Protein AF-A0AAV8AH50-F1 (afdb_monomer)

Nearest PDB structures (foldseek):
  7sj2-assembly1_B  TM=7.290E-01  e=9.569E-36  Danio rerio
  7s6n-assembly1_B  TM=7.329E-01  e=2.741E-34  Danio rerio
  7sj2-assembly1_A  TM=7.279E-01  e=1.202E-34  Danio rerio
  7s6n-assembly1_A  TM=7.198E-01  e=5.238E-34  Danio rerio
  7s06-assembly1_B  TM=6.883E-01  e=3.602E-31  Homo sapiens

Organism: NCBI:txid1746091

Structure (mmCIF, N/CA/C/O backbone):
data_AF-A0AAV8AH50-F1
#
_entry.id   AF-A0AAV8AH50-F1
#
loop_
_atom_site.group_PDB
_atom_site.id
_atom_site.type_symbol
_atom_site.label_atom_id
_atom_site.label_alt_id
_atom_site.label_comp_id
_atom_site.label_asym_id
_atom_site.label_entity_id
_atom_site.label_seq_id
_atom_site.pdbx_PDB_ins_code
_atom_site.Cartn_x
_atom_site.Cartn_y
_atom_site.Cartn_z
_atom_site.occupancy
_atom_site.B_iso_or_equiv
_atom_site.auth_seq_id
_atom_site.auth_comp_id
_atom_site.auth_asym_id
_atom_site.auth_atom_id
_atom_site.pdbx_PDB_model_num
ATOM 1 N N . MET A 1 1 ? -50.810 -55.903 1.027 1.00 50.56 1 MET A N 1
ATOM 2 C CA . MET A 1 1 ? -50.680 -54.528 1.578 1.00 50.56 1 MET A CA 1
ATOM 3 C C . MET A 1 1 ? -49.435 -54.275 2.457 1.00 50.56 1 MET A C 1
ATOM 5 O O . MET A 1 1 ? -49.280 -53.152 2.917 1.00 50.56 1 MET A O 1
ATOM 9 N N . LYS A 1 2 ? -48.495 -55.224 2.655 1.00 46.62 2 LYS A N 1
ATOM 10 C CA . LYS A 1 2 ? -47.299 -55.010 3.511 1.00 46.62 2 LYS A CA 1
ATOM 11 C C . LYS A 1 2 ? -46.070 -54.368 2.824 1.00 46.62 2 LYS A C 1
ATOM 13 O O . LYS A 1 2 ? -45.246 -53.796 3.526 1.00 46.62 2 LYS A O 1
ATOM 18 N N . ASN A 1 3 ? -45.976 -54.352 1.487 1.00 48.25 3 ASN A N 1
ATOM 19 C CA . ASN A 1 3 ? -44.797 -53.799 0.784 1.00 48.25 3 ASN A CA 1
ATOM 20 C C . ASN A 1 3 ? -44.817 -52.275 0.549 1.00 48.25 3 ASN A C 1
ATOM 22 O O . ASN A 1 3 ? -43.758 -51.675 0.395 1.00 48.25 3 ASN A O 1
ATOM 26 N N . ASN A 1 4 ? -45.981 -51.615 0.587 1.00 48.97 4 ASN A N 1
ATOM 27 C CA . ASN A 1 4 ? -46.059 -50.164 0.335 1.00 48.97 4 ASN A CA 1
ATOM 28 C C . ASN A 1 4 ? -45.641 -49.296 1.533 1.00 48.97 4 ASN A C 1
ATOM 30 O O . ASN A 1 4 ? -45.250 -48.145 1.348 1.00 48.97 4 ASN A O 1
ATOM 34 N N . PHE A 1 5 ? -45.690 -49.830 2.757 1.00 48.19 5 PHE A N 1
ATOM 35 C CA . PHE A 1 5 ? -45.301 -49.081 3.957 1.00 48.19 5 PHE A CA 1
ATOM 36 C C . PHE A 1 5 ? -43.781 -49.007 4.148 1.00 48.19 5 PHE A C 1
ATOM 38 O O . PHE A 1 5 ? -43.281 -47.986 4.615 1.00 48.19 5 PHE A O 1
ATOM 45 N N . SER A 1 6 ? -43.050 -50.057 3.754 1.00 53.66 6 SER A N 1
ATOM 46 C CA . SER A 1 6 ? -41.584 -50.085 3.836 1.00 53.66 6 SER A CA 1
ATOM 47 C C . SER A 1 6 ? -40.965 -49.091 2.851 1.00 53.66 6 SER A C 1
ATOM 49 O O . SER A 1 6 ? -40.192 -48.223 3.251 1.00 53.66 6 SER A O 1
ATOM 51 N N . ASN A 1 7 ? -41.426 -49.106 1.594 1.00 52.56 7 ASN A N 1
ATOM 52 C CA . ASN A 1 7 ? -40.949 -48.171 0.576 1.00 52.56 7 ASN A CA 1
ATOM 53 C C . ASN A 1 7 ? -41.269 -46.713 0.931 1.00 52.56 7 ASN A C 1
ATOM 55 O O . ASN A 1 7 ? -40.392 -45.869 0.808 1.00 52.56 7 ASN A O 1
ATOM 59 N N . ARG A 1 8 ? -42.462 -46.407 1.468 1.00 54.66 8 ARG A N 1
ATOM 60 C CA . ARG A 1 8 ? -42.794 -45.035 1.901 1.00 54.66 8 ARG A CA 1
ATOM 61 C C . ARG A 1 8 ? -41.929 -44.543 3.062 1.00 54.66 8 ARG A C 1
ATOM 63 O O . ARG A 1 8 ? -41.530 -43.384 3.050 1.00 54.66 8 ARG A O 1
ATOM 70 N N . LYS A 1 9 ? -41.604 -45.397 4.041 1.00 56.00 9 LYS A N 1
ATOM 71 C CA . LYS A 1 9 ? -40.689 -45.025 5.135 1.00 56.00 9 LYS A CA 1
ATOM 72 C C . LYS A 1 9 ? -39.273 -44.775 4.622 1.00 56.00 9 LYS A C 1
ATOM 74 O O . LYS A 1 9 ? -38.660 -43.794 5.025 1.00 56.00 9 LYS A O 1
ATOM 79 N N . ILE A 1 10 ? -38.795 -45.603 3.695 1.00 62.81 10 ILE A N 1
ATOM 80 C CA . ILE A 1 10 ? -37.486 -45.422 3.060 1.00 62.81 10 ILE A CA 1
ATOM 81 C C . ILE A 1 10 ? -37.463 -44.104 2.274 1.00 62.81 10 ILE A C 1
ATOM 83 O O . ILE A 1 10 ? -36.571 -43.289 2.489 1.00 62.81 10 ILE A O 1
ATOM 87 N N . THR A 1 11 ? -38.479 -43.819 1.454 1.00 65.50 11 THR A N 1
ATOM 88 C CA . THR A 1 11 ? -38.561 -42.560 0.695 1.00 65.50 11 THR A CA 1
ATOM 89 C C . THR A 1 11 ? -38.618 -41.332 1.608 1.00 65.50 11 THR A C 1
ATOM 91 O O . THR A 1 11 ? -37.920 -40.358 1.346 1.00 65.50 11 THR A O 1
ATOM 94 N N . ILE A 1 12 ? -39.384 -41.370 2.705 1.00 69.56 12 ILE A N 1
ATOM 95 C CA . ILE A 1 12 ? -39.474 -40.245 3.654 1.00 69.56 12 ILE A CA 1
ATOM 96 C C . ILE A 1 12 ? -38.135 -40.009 4.363 1.00 69.56 12 ILE A C 1
ATOM 98 O O . ILE A 1 12 ? -37.727 -38.857 4.516 1.00 69.56 12 ILE A O 1
ATOM 102 N N . VAL A 1 13 ? -37.419 -41.069 4.749 1.00 71.00 13 VAL A N 1
ATOM 103 C CA . VAL A 1 13 ? -36.081 -40.945 5.351 1.00 71.00 13 VAL A CA 1
ATOM 104 C C . VAL A 1 13 ? -35.090 -40.359 4.344 1.00 71.00 13 VAL A C 1
ATOM 106 O O . VAL A 1 13 ? -34.378 -39.418 4.686 1.00 71.00 13 VAL A O 1
ATOM 109 N N . PHE A 1 14 ? -35.093 -40.821 3.090 1.00 67.94 14 PHE A N 1
ATOM 110 C CA . PHE A 1 14 ? -34.214 -40.276 2.049 1.00 67.94 14 PHE A CA 1
ATOM 111 C C . PHE A 1 14 ? -34.499 -38.801 1.746 1.00 67.94 14 PHE A C 1
ATOM 113 O O . PHE A 1 14 ? -33.563 -38.010 1.657 1.00 67.94 14 PHE A O 1
ATOM 120 N N . VAL A 1 15 ? -35.771 -38.406 1.649 1.00 71.50 15 VAL A N 1
ATOM 121 C CA . VAL A 1 15 ? -36.161 -37.005 1.420 1.00 71.50 15 VAL A CA 1
ATOM 122 C C . VAL A 1 15 ? -35.771 -36.124 2.611 1.00 71.50 15 VAL A C 1
ATOM 124 O O . VAL A 1 15 ? -35.261 -35.025 2.412 1.00 71.50 15 VAL A O 1
ATOM 127 N N . SER A 1 16 ? -35.930 -36.620 3.841 1.00 71.06 16 SER A N 1
ATOM 128 C CA . SER A 1 16 ? -35.573 -35.879 5.059 1.00 71.06 16 SER A CA 1
ATOM 129 C C . SER A 1 16 ? -34.059 -35.698 5.206 1.00 71.06 16 SER A C 1
ATOM 131 O O . SER A 1 16 ? -33.604 -34.606 5.534 1.00 71.06 16 SER A O 1
ATOM 133 N N . VAL A 1 17 ? -33.267 -36.734 4.902 1.00 70.88 17 VAL A N 1
ATOM 134 C CA . VAL A 1 17 ? -31.795 -36.654 4.886 1.00 70.88 17 VAL A CA 1
ATOM 135 C C . VAL A 1 17 ? -31.318 -35.715 3.778 1.00 70.88 17 VAL A C 1
ATOM 137 O O . VAL A 1 17 ? -30.428 -34.901 4.006 1.00 70.88 17 VAL A O 1
ATOM 140 N N . PHE A 1 18 ? -31.936 -35.764 2.597 1.00 73.50 18 PHE A N 1
ATOM 141 C CA . PHE A 1 18 ? -31.581 -34.887 1.483 1.00 73.50 18 PHE A CA 1
ATOM 142 C C . PHE A 1 18 ? -31.887 -33.410 1.780 1.00 73.50 18 PHE A C 1
ATOM 144 O O . PHE A 1 18 ? -31.039 -32.548 1.558 1.00 73.50 18 PHE A O 1
ATOM 151 N N . LEU A 1 19 ? -33.053 -33.115 2.365 1.00 73.38 19 LEU A N 1
ATOM 152 C CA . LEU A 1 19 ? -33.401 -31.769 2.834 1.00 73.38 19 LEU A CA 1
ATOM 153 C C . LEU A 1 19 ? -32.461 -31.288 3.945 1.00 73.38 19 LEU A C 1
ATOM 155 O O . LEU A 1 19 ? -32.015 -30.145 3.905 1.00 73.38 19 LEU A O 1
ATOM 159 N N . PHE A 1 20 ? -32.098 -32.157 4.891 1.00 73.06 20 PHE A N 1
ATOM 160 C CA . PHE A 1 20 ? -31.138 -31.829 5.947 1.00 73.06 20 PHE A CA 1
ATOM 161 C C . PHE A 1 20 ? -29.746 -31.494 5.386 1.00 73.06 20 PHE A C 1
ATOM 163 O O . PHE A 1 20 ? -29.124 -30.527 5.822 1.00 73.06 20 PHE A O 1
ATOM 170 N N . LEU A 1 21 ? -29.282 -32.221 4.364 1.00 61.16 21 LEU A N 1
ATOM 171 C CA . LEU A 1 21 ? -28.021 -31.933 3.671 1.00 61.16 21 LEU A CA 1
ATOM 172 C C . LEU A 1 21 ? -28.065 -30.613 2.884 1.00 61.16 21 LEU A C 1
ATOM 174 O O . LEU A 1 21 ? -27.067 -29.894 2.850 1.00 61.16 21 LEU A O 1
ATOM 178 N N . ILE A 1 22 ? -29.208 -30.256 2.288 1.00 67.06 22 ILE A N 1
ATOM 179 C CA . ILE A 1 22 ? -29.395 -28.958 1.616 1.00 67.06 22 ILE A CA 1
ATOM 180 C C . ILE A 1 22 ? -29.380 -27.812 2.632 1.00 67.06 22 ILE A C 1
ATOM 182 O O . ILE A 1 22 ? -28.696 -26.814 2.413 1.00 67.06 22 ILE A O 1
ATOM 186 N N . VAL A 1 23 ? -30.082 -27.960 3.759 1.00 68.81 23 VAL A N 1
ATOM 187 C CA . VAL A 1 23 ? -30.101 -26.965 4.842 1.00 68.81 23 VAL A CA 1
ATOM 188 C C . VAL A 1 23 ? -28.701 -26.795 5.439 1.00 68.81 23 VAL A C 1
ATOM 190 O O . VAL A 1 23 ? -28.249 -25.665 5.599 1.00 68.81 23 VAL A O 1
ATOM 193 N N . LEU A 1 24 ? -27.953 -27.882 5.661 1.00 53.44 24 LEU A N 1
ATOM 194 C CA . LEU A 1 24 ? -26.539 -27.810 6.047 1.00 53.44 24 LEU A CA 1
ATOM 195 C C . LEU A 1 24 ? -25.698 -27.042 5.020 1.00 53.44 24 LEU A C 1
ATOM 197 O O . LEU A 1 24 ? -24.877 -26.228 5.416 1.00 53.44 24 LEU A O 1
ATOM 201 N N . LYS A 1 25 ? -25.930 -27.222 3.716 1.00 54.84 25 LYS A N 1
ATOM 202 C CA . LYS A 1 25 ? -25.195 -26.506 2.657 1.00 54.84 25 LYS A CA 1
ATOM 203 C C . LYS A 1 25 ? -25.526 -25.006 2.583 1.00 54.84 25 LYS A C 1
ATOM 205 O O . LYS A 1 25 ? -24.691 -24.229 2.129 1.00 54.84 25 LYS A O 1
ATOM 210 N N . PHE A 1 26 ? -26.724 -24.603 3.016 1.00 57.22 26 PHE A N 1
ATOM 211 C CA . PHE A 1 26 ? -27.161 -23.200 3.049 1.00 57.22 26 PHE A CA 1
ATOM 212 C C . PHE A 1 26 ? -26.780 -22.472 4.348 1.00 57.22 26 PHE A C 1
ATOM 214 O O . PHE A 1 26 ? -26.445 -21.292 4.295 1.00 57.22 26 PHE A O 1
ATOM 221 N N . PHE A 1 27 ? -26.809 -23.153 5.499 1.00 50.69 27 PHE A N 1
ATOM 222 C CA . PHE A 1 27 ? -26.485 -22.554 6.805 1.00 50.69 27 PHE A CA 1
ATOM 223 C C . PHE A 1 27 ? -25.021 -22.734 7.222 1.00 50.69 27 PHE A C 1
ATOM 225 O O . PHE A 1 27 ? -24.501 -21.918 7.979 1.00 50.69 27 PHE A O 1
ATOM 232 N N . TYR A 1 28 ? -24.339 -23.753 6.698 1.00 41.16 28 TYR A N 1
ATOM 233 C CA . TYR A 1 28 ? -22.884 -23.839 6.668 1.00 41.16 28 TYR A CA 1
ATOM 234 C C . TYR A 1 28 ? -22.442 -23.621 5.220 1.00 41.16 28 TYR A C 1
ATOM 236 O O . TYR A 1 28 ? -22.226 -24.603 4.500 1.00 41.16 28 TYR A O 1
ATOM 244 N N . PRO A 1 29 ? -22.306 -22.356 4.760 1.00 40.12 29 PRO A N 1
ATOM 245 C CA . PRO A 1 29 ? -21.581 -22.109 3.525 1.00 40.12 29 PRO A CA 1
ATOM 246 C C . PRO A 1 29 ? -20.253 -22.831 3.682 1.00 40.12 29 PRO A C 1
ATOM 248 O O . PRO A 1 29 ? -19.607 -22.698 4.727 1.00 40.12 29 PRO A O 1
ATOM 251 N N . SER A 1 30 ? -19.906 -23.662 2.698 1.00 40.41 30 SER A N 1
ATOM 252 C CA . SER A 1 30 ? -18.636 -24.367 2.683 1.00 40.41 30 SER A CA 1
ATOM 253 C C . SER A 1 30 ? -17.580 -23.366 3.118 1.00 40.41 30 SER A C 1
ATOM 255 O O . SER A 1 30 ? -17.316 -22.391 2.406 1.00 40.41 30 SER A O 1
ATOM 257 N N . GLN A 1 31 ? -16.988 -23.586 4.294 1.00 36.38 31 GLN A N 1
ATOM 258 C CA . GLN A 1 31 ? -15.635 -23.133 4.502 1.00 36.38 31 GLN A CA 1
ATOM 259 C C . GLN A 1 31 ? -14.857 -23.895 3.442 1.00 36.38 31 GLN A C 1
ATOM 261 O O . GLN A 1 31 ? -14.342 -24.984 3.683 1.00 36.38 31 GLN A O 1
ATOM 266 N N . ASN A 1 32 ? -14.809 -23.322 2.241 1.00 35.78 32 ASN A N 1
ATOM 267 C CA . ASN A 1 32 ? -13.694 -23.481 1.353 1.00 35.78 32 ASN A CA 1
ATOM 268 C C . ASN A 1 32 ? -12.534 -22.917 2.168 1.00 35.78 32 ASN A C 1
ATOM 270 O O . ASN A 1 32 ? -12.121 -21.772 2.006 1.00 35.78 32 ASN A O 1
ATOM 274 N N . LYS A 1 33 ? -12.021 -23.733 3.103 1.00 35.56 33 LYS A N 1
ATOM 275 C CA . LYS A 1 33 ? -10.594 -23.782 3.323 1.00 35.56 33 LYS A CA 1
ATOM 276 C C . LYS A 1 33 ? -10.056 -23.842 1.913 1.00 35.56 33 LYS A C 1
ATOM 278 O O . LYS A 1 33 ? -10.396 -24.749 1.158 1.00 35.56 33 LYS A O 1
ATOM 283 N N . ILE A 1 34 ? -9.359 -22.784 1.545 1.00 35.81 34 ILE A N 1
ATOM 284 C CA . ILE A 1 34 ? -8.576 -22.705 0.333 1.00 35.81 34 ILE A CA 1
ATOM 285 C C . ILE A 1 34 ? -7.595 -23.879 0.448 1.00 35.81 34 ILE A C 1
ATOM 287 O O . ILE A 1 34 ? -6.551 -23.769 1.077 1.00 35.81 34 ILE A O 1
ATOM 291 N N . THR A 1 35 ? -8.013 -25.061 -0.005 1.00 31.19 35 THR A N 1
ATOM 292 C CA . THR A 1 35 ? -7.205 -26.285 -0.063 1.00 31.19 35 THR A CA 1
ATOM 293 C C . THR A 1 35 ? -6.630 -26.474 -1.456 1.00 31.19 35 THR A C 1
ATOM 295 O O . THR A 1 35 ? -6.131 -27.544 -1.778 1.00 31.19 35 THR A O 1
ATOM 298 N N . GLU A 1 36 ? -6.644 -25.425 -2.273 1.00 31.86 36 GLU A N 1
ATOM 299 C CA . GLU A 1 36 ? -5.616 -25.260 -3.284 1.00 31.86 36 GLU A CA 1
ATOM 300 C C . GLU A 1 36 ? -4.415 -24.628 -2.586 1.00 31.86 36 GLU A C 1
ATOM 302 O O . GLU A 1 36 ? -4.272 -23.408 -2.509 1.00 31.86 36 GLU A O 1
ATOM 307 N N . ILE A 1 37 ? -3.555 -25.486 -2.032 1.00 38.19 37 ILE A N 1
ATOM 308 C CA . ILE A 1 37 ? -2.140 -25.138 -1.904 1.00 38.19 37 ILE A CA 1
ATOM 309 C C . ILE A 1 37 ? -1.731 -24.734 -3.326 1.00 38.19 37 ILE A C 1
ATOM 311 O O . ILE A 1 37 ? -1.887 -25.572 -4.221 1.00 38.19 37 ILE A O 1
ATOM 315 N N . PRO A 1 38 ? -1.313 -23.480 -3.584 1.00 42.84 38 PRO A N 1
ATOM 316 C CA . PRO A 1 38 ? -0.949 -23.078 -4.931 1.00 42.84 38 PRO A CA 1
ATOM 317 C C . PRO A 1 38 ? 0.083 -24.071 -5.459 1.00 42.84 38 PRO A C 1
ATOM 319 O O . PRO A 1 38 ? 1.042 -24.406 -4.761 1.00 42.84 38 PRO A O 1
ATOM 322 N N . ALA A 1 39 ? -0.185 -24.609 -6.648 1.00 43.69 39 ALA A N 1
ATOM 323 C CA . ALA A 1 39 ? 0.734 -25.495 -7.335 1.00 43.69 39 ALA A CA 1
ATOM 324 C C . ALA A 1 39 ? 2.121 -24.839 -7.361 1.00 43.69 39 ALA A C 1
ATOM 326 O O . ALA A 1 39 ? 2.243 -23.709 -7.827 1.00 43.69 39 ALA A O 1
ATOM 327 N N . ASP A 1 40 ? 3.103 -25.554 -6.804 1.00 47.19 40 ASP A N 1
ATOM 328 C CA . ASP A 1 40 ? 4.547 -25.297 -6.811 1.00 47.19 40 ASP A CA 1
ATOM 329 C C . ASP A 1 40 ? 4.965 -23.939 -7.402 1.00 47.19 40 ASP A C 1
ATOM 331 O O . ASP A 1 40 ? 5.125 -23.769 -8.613 1.00 47.19 40 ASP A O 1
ATOM 335 N N . ASN A 1 41 ? 5.121 -22.955 -6.518 1.00 52.81 41 ASN A N 1
ATOM 336 C CA . ASN A 1 41 ? 5.260 -21.556 -6.899 1.00 52.81 41 ASN A CA 1
ATOM 337 C C . ASN A 1 41 ? 6.562 -21.281 -7.685 1.00 52.81 41 ASN A C 1
ATOM 339 O O . ASN A 1 41 ? 6.606 -20.266 -8.374 1.00 52.81 41 ASN A O 1
ATOM 343 N N . ILE A 1 42 ? 7.600 -22.145 -7.621 1.00 49.84 42 ILE A N 1
ATOM 344 C CA . ILE A 1 42 ? 8.821 -22.107 -8.464 1.00 49.84 42 ILE A CA 1
ATOM 345 C C . ILE A 1 42 ? 9.494 -23.474 -8.517 1.00 49.84 42 ILE A C 1
ATOM 347 O O . ILE A 1 42 ? 9.869 -24.005 -7.475 1.00 49.84 42 ILE A O 1
ATOM 351 N N . LYS A 1 43 ? 9.831 -23.898 -9.748 1.00 48.94 43 LYS A N 1
ATOM 352 C CA . LYS A 1 43 ? 10.937 -24.805 -10.118 1.00 48.94 43 LYS A CA 1
ATOM 353 C C . LYS A 1 43 ? 11.805 -25.251 -8.935 1.00 48.94 43 LYS A C 1
ATOM 355 O O . LYS A 1 43 ? 12.794 -24.595 -8.625 1.00 48.94 43 LYS A O 1
ATOM 360 N N . GLY A 1 44 ? 11.467 -26.417 -8.390 1.00 46.78 44 GLY A N 1
ATOM 361 C CA . GLY A 1 44 ? 12.408 -27.377 -7.826 1.00 46.78 44 GLY A CA 1
ATOM 362 C C . GLY A 1 44 ? 13.373 -26.830 -6.775 1.00 46.78 44 GLY A C 1
ATOM 363 O O . GLY A 1 44 ? 14.410 -26.264 -7.103 1.00 46.78 44 GLY A O 1
ATOM 364 N N . SER A 1 45 ? 13.099 -27.203 -5.526 1.00 47.56 45 SER A N 1
ATOM 365 C CA . SER A 1 45 ? 13.960 -27.152 -4.335 1.00 47.56 45 SER A CA 1
ATOM 366 C C . SER A 1 45 ? 13.872 -25.884 -3.469 1.00 47.56 45 SER A C 1
ATOM 368 O O . SER A 1 45 ? 14.035 -24.760 -3.920 1.00 47.56 45 SER A O 1
ATOM 370 N N . VAL A 1 46 ? 13.663 -26.128 -2.167 1.00 48.47 46 VAL A N 1
ATOM 371 C CA . VAL A 1 46 ? 13.613 -25.182 -1.028 1.00 48.47 46 VAL A CA 1
ATOM 372 C C . VAL A 1 46 ? 12.242 -24.540 -0.721 1.00 48.47 46 VAL A C 1
ATOM 374 O O . VAL A 1 46 ? 12.147 -23.354 -0.429 1.00 48.47 46 VAL A O 1
ATOM 377 N N . TRP A 1 47 ? 11.165 -25.339 -0.692 1.00 54.84 47 TRP A N 1
ATOM 378 C CA . TRP A 1 47 ? 9.806 -24.840 -0.386 1.00 54.84 47 TRP A CA 1
ATOM 379 C C . TRP A 1 47 ? 9.161 -25.354 0.910 1.00 54.84 47 TRP A C 1
ATOM 381 O O . TRP A 1 47 ? 8.149 -24.809 1.345 1.00 54.84 47 TRP A O 1
ATOM 391 N N . THR A 1 48 ? 9.734 -26.344 1.602 1.00 59.47 48 THR A N 1
ATOM 392 C CA . THR A 1 48 ? 9.077 -26.954 2.778 1.00 59.47 48 THR A CA 1
ATOM 393 C C . THR A 1 48 ? 8.884 -25.996 3.958 1.00 59.47 48 THR A C 1
ATOM 395 O O . THR A 1 48 ? 7.908 -26.153 4.685 1.00 59.47 48 THR A O 1
ATOM 398 N N . LYS A 1 49 ? 9.757 -24.988 4.130 1.00 64.88 49 LYS A N 1
ATOM 399 C CA . LYS A 1 49 ? 9.635 -23.960 5.186 1.00 64.88 49 LYS A CA 1
ATOM 400 C C . LYS A 1 49 ? 8.503 -22.955 4.918 1.00 64.88 49 LYS A C 1
ATOM 402 O O . LYS A 1 49 ? 7.911 -22.453 5.867 1.00 64.88 49 LYS A O 1
ATOM 407 N N . TYR A 1 50 ? 8.209 -22.656 3.650 1.00 67.69 50 TYR A N 1
ATOM 408 C CA . TYR A 1 50 ? 7.293 -21.574 3.255 1.00 67.69 50 TYR A CA 1
ATOM 409 C C . TYR A 1 50 ? 5.976 -22.067 2.642 1.00 67.69 50 TYR A C 1
ATOM 411 O O . TYR A 1 50 ? 5.141 -21.250 2.275 1.00 67.69 50 TYR A O 1
ATOM 419 N N . LYS A 1 51 ? 5.760 -23.386 2.558 1.00 64.69 51 LYS A N 1
ATOM 420 C CA . LYS A 1 51 ? 4.545 -24.003 1.992 1.00 64.69 51 LYS A CA 1
ATOM 421 C C . LYS A 1 51 ? 3.234 -23.524 2.636 1.00 64.69 51 LYS A C 1
ATOM 423 O O . LYS A 1 51 ? 2.195 -23.565 1.991 1.00 64.69 51 LYS A O 1
ATOM 428 N N . ASP A 1 52 ? 3.299 -23.100 3.900 1.00 71.69 52 ASP A N 1
ATOM 429 C CA . ASP A 1 52 ? 2.135 -22.696 4.694 1.00 71.69 52 ASP A CA 1
ATOM 430 C C . ASP A 1 52 ? 1.921 -21.169 4.686 1.00 71.69 52 ASP A C 1
ATOM 432 O O . ASP A 1 52 ? 0.979 -20.681 5.309 1.00 71.69 52 ASP A O 1
ATOM 436 N N . TRP A 1 53 ? 2.783 -20.394 4.007 1.00 74.25 53 TRP A N 1
ATOM 437 C CA . TRP A 1 53 ? 2.549 -18.958 3.843 1.00 74.25 53 TRP A CA 1
ATOM 438 C C . TRP A 1 53 ? 1.349 -18.716 2.921 1.00 74.25 53 TRP A C 1
ATOM 440 O O . TRP A 1 53 ? 1.188 -19.422 1.920 1.00 74.25 53 TRP A O 1
ATOM 450 N N . PRO A 1 54 ? 0.527 -17.687 3.197 1.00 78.69 54 PRO A N 1
ATOM 451 C CA . PRO A 1 54 ? -0.491 -17.274 2.248 1.00 78.69 54 PRO A CA 1
ATOM 452 C C . PRO A 1 54 ? 0.159 -16.833 0.926 1.00 78.69 54 PRO A C 1
ATOM 454 O O . PRO A 1 54 ? 1.292 -16.342 0.927 1.00 78.69 54 PRO A O 1
ATOM 457 N N . PRO A 1 55 ? -0.555 -16.952 -0.206 1.00 85.44 55 PRO A N 1
ATOM 458 C CA . PRO A 1 55 ? -0.114 -16.369 -1.463 1.00 85.44 55 PRO A CA 1
ATOM 459 C C . PRO A 1 55 ? 0.176 -14.874 -1.323 1.00 85.44 55 PRO A C 1
ATOM 461 O O . PRO A 1 55 ? -0.630 -14.140 -0.746 1.00 85.44 55 PRO A O 1
ATOM 464 N N . ILE A 1 56 ? 1.296 -14.437 -1.896 1.00 88.75 56 ILE A N 1
ATOM 465 C CA . ILE A 1 56 ? 1.687 -13.030 -1.969 1.00 88.75 56 ILE A CA 1
ATOM 466 C C . ILE A 1 56 ? 1.888 -12.672 -3.438 1.00 88.75 56 ILE A C 1
ATOM 468 O O . ILE A 1 56 ? 2.693 -13.295 -4.136 1.00 88.75 56 ILE A O 1
ATOM 472 N N . ASP A 1 57 ? 1.153 -11.667 -3.888 1.00 94.56 57 ASP A N 1
ATOM 473 C CA . ASP A 1 57 ? 1.270 -11.090 -5.222 1.00 94.56 57 ASP A CA 1
ATOM 474 C C . ASP A 1 57 ? 2.110 -9.803 -5.181 1.00 94.56 57 ASP A C 1
ATOM 476 O O . ASP A 1 57 ? 2.352 -9.228 -4.119 1.00 94.56 57 ASP A O 1
ATOM 480 N N . LEU A 1 58 ? 2.555 -9.341 -6.344 1.00 96.25 58 LEU A N 1
ATOM 481 C CA . LEU A 1 58 ? 3.276 -8.084 -6.526 1.00 96.25 58 LEU A CA 1
ATOM 482 C C . LEU A 1 58 ? 2.454 -7.161 -7.420 1.00 96.25 58 LEU A C 1
ATOM 484 O O . LEU A 1 58 ? 1.923 -7.603 -8.436 1.00 96.25 58 LEU A O 1
ATOM 488 N N . VAL A 1 59 ? 2.360 -5.892 -7.049 1.00 97.94 59 VAL A N 1
ATOM 489 C CA . VAL A 1 59 ? 1.706 -4.844 -7.827 1.00 97.94 59 VAL A CA 1
ATOM 490 C C . VAL A 1 59 ? 2.747 -3.785 -8.159 1.00 97.94 59 VAL A C 1
ATOM 492 O O . VAL A 1 59 ? 3.285 -3.146 -7.255 1.00 97.94 59 VAL A O 1
ATOM 495 N N . TYR A 1 60 ? 3.009 -3.619 -9.452 1.00 96.62 60 TYR A N 1
ATOM 496 C CA . TYR A 1 60 ? 3.746 -2.490 -9.999 1.00 96.62 60 TYR A CA 1
ATOM 497 C C . TYR A 1 60 ? 2.787 -1.384 -10.404 1.00 96.62 60 TYR A C 1
ATOM 499 O O . TYR A 1 60 ? 1.764 -1.662 -11.028 1.00 96.62 60 TYR A O 1
ATOM 507 N N . THR A 1 61 ? 3.148 -0.136 -10.127 1.00 90.94 61 THR A N 1
ATOM 508 C CA . THR A 1 61 ? 2.611 1.017 -10.856 1.00 90.94 61 THR A CA 1
ATOM 509 C C . THR A 1 61 ? 3.649 1.467 -11.865 1.00 90.94 61 THR A C 1
ATOM 511 O O . THR A 1 61 ? 4.790 1.709 -11.488 1.00 90.94 61 THR A O 1
ATOM 514 N N . TRP A 1 62 ? 3.264 1.553 -13.136 1.00 90.94 62 TRP A N 1
ATOM 515 C CA . TRP A 1 62 ? 4.173 1.933 -14.211 1.00 90.94 62 TRP A CA 1
ATOM 516 C C . TRP A 1 62 ? 3.475 2.823 -15.232 1.00 90.94 62 TRP A C 1
ATOM 518 O O . TRP A 1 62 ? 2.286 2.661 -15.527 1.00 90.94 62 TRP A O 1
ATOM 528 N N . VAL A 1 63 ? 4.243 3.749 -15.794 1.00 84.38 63 VAL A N 1
ATOM 529 C CA . VAL A 1 63 ? 3.811 4.629 -16.870 1.00 84.38 63 VAL A CA 1
ATOM 530 C C . VAL A 1 63 ? 4.956 4.820 -17.853 1.00 84.38 63 VAL A C 1
ATOM 532 O O . VAL A 1 63 ? 6.093 5.042 -17.456 1.00 84.38 63 VAL A O 1
ATOM 535 N N . ASN A 1 64 ? 4.649 4.770 -19.145 1.00 81.44 64 ASN A N 1
ATOM 536 C CA . ASN A 1 64 ? 5.553 5.265 -20.173 1.00 81.44 64 ASN A CA 1
ATOM 537 C C . ASN A 1 64 ? 5.142 6.690 -20.538 1.00 81.44 64 ASN A C 1
ATOM 539 O O . ASN A 1 64 ? 4.186 6.898 -21.280 1.00 81.44 64 ASN A O 1
ATOM 543 N N . GLY A 1 65 ? 5.848 7.688 -20.039 1.00 72.50 65 GLY A N 1
ATOM 544 C CA . GLY A 1 65 ? 5.600 9.083 -20.390 1.00 72.50 65 GLY A CA 1
ATOM 545 C C . GLY A 1 65 ? 6.142 9.527 -21.730 1.00 72.50 65 GLY A C 1
ATOM 546 O O . GLY A 1 65 ? 5.850 10.645 -22.129 1.00 72.50 65 GLY A O 1
ATOM 547 N N . SER A 1 66 ? 6.886 8.686 -22.446 1.00 70.50 66 SER A N 1
ATOM 548 C CA . SER A 1 66 ? 7.167 8.934 -23.862 1.00 70.50 66 SER A CA 1
ATOM 549 C C . SER A 1 66 ? 6.006 8.513 -24.774 1.00 70.50 66 SER A C 1
ATOM 551 O O . SER A 1 66 ? 6.068 8.766 -25.972 1.00 70.50 66 SER A O 1
ATOM 553 N N . ASP A 1 67 ? 4.948 7.882 -24.246 1.00 76.12 67 ASP A N 1
ATOM 554 C CA . ASP A 1 67 ? 3.739 7.552 -25.013 1.00 76.12 67 ASP A CA 1
ATOM 555 C C . ASP A 1 67 ? 2.989 8.842 -25.415 1.00 76.12 67 ASP A C 1
ATOM 557 O O . ASP A 1 67 ? 2.510 9.569 -24.535 1.00 76.12 67 ASP A O 1
ATOM 561 N N . PRO A 1 68 ? 2.820 9.124 -26.722 1.00 71.00 68 PRO A N 1
ATOM 562 C CA . PRO A 1 68 ? 2.122 10.317 -27.200 1.00 71.00 68 PRO A CA 1
ATOM 563 C C . PRO A 1 68 ? 0.674 10.434 -26.703 1.00 71.00 68 PRO A C 1
ATOM 565 O O . PRO A 1 68 ? 0.208 11.541 -26.422 1.00 71.00 68 PRO A O 1
ATOM 568 N N . VAL A 1 69 ? -0.045 9.313 -26.541 1.00 74.00 69 VAL A N 1
ATOM 569 C CA . VAL A 1 69 ? -1.416 9.308 -25.995 1.00 74.00 69 VAL A CA 1
ATOM 570 C C . VAL A 1 69 ? -1.401 9.712 -24.534 1.00 74.00 69 VAL A C 1
ATOM 572 O O . VAL A 1 69 ? -2.250 10.493 -24.100 1.00 74.00 69 VAL A O 1
ATOM 575 N N . HIS A 1 70 ? -0.442 9.181 -23.775 1.00 76.50 70 HIS A N 1
ATOM 576 C CA . HIS A 1 70 ? -0.262 9.555 -22.381 1.00 76.50 70 HIS A CA 1
ATOM 577 C C . HIS A 1 70 ? 0.058 11.045 -22.272 1.00 76.50 70 HIS A C 1
ATOM 579 O O . HIS A 1 70 ? -0.641 11.755 -21.560 1.00 76.50 70 HIS A O 1
ATOM 585 N N . LEU A 1 71 ? 1.031 11.545 -23.037 1.00 71.00 71 LEU A N 1
ATOM 586 C CA . LEU A 1 71 ? 1.396 12.963 -23.050 1.00 71.00 71 LEU A CA 1
ATOM 587 C C . LEU A 1 71 ? 0.198 13.866 -23.363 1.00 71.00 71 LEU A C 1
ATOM 589 O O . LEU A 1 71 ? -0.046 14.837 -22.644 1.00 71.00 71 LEU A O 1
ATOM 593 N N . LYS A 1 72 ? -0.591 13.523 -24.387 1.00 70.44 72 LYS A N 1
ATOM 594 C CA . LYS A 1 72 ? -1.794 14.280 -24.747 1.00 70.44 72 LYS A CA 1
ATOM 595 C C . LYS A 1 72 ? -2.809 14.311 -23.600 1.00 70.44 72 LYS A C 1
ATOM 597 O O . LYS A 1 72 ? -3.238 15.396 -23.212 1.00 70.44 72 LYS A O 1
ATOM 602 N N . LYS A 1 73 ? -3.138 13.152 -23.016 1.00 71.81 73 LYS A N 1
ATOM 603 C CA . LYS A 1 73 ? -4.097 13.048 -21.901 1.00 71.81 73 LYS A CA 1
ATOM 604 C C . LYS A 1 73 ? -3.606 13.761 -20.636 1.00 71.81 73 LYS A C 1
ATOM 606 O O . LYS A 1 73 ? -4.394 14.416 -19.963 1.00 71.81 73 LYS A O 1
ATOM 611 N N . THR A 1 74 ? -2.319 13.645 -20.310 1.00 68.25 74 THR A N 1
ATOM 612 C CA . THR A 1 74 ? -1.720 14.208 -19.089 1.00 68.25 74 THR A CA 1
ATOM 613 C C . THR A 1 74 ? -1.543 15.720 -19.169 1.00 68.25 74 THR A C 1
ATOM 615 O O . THR A 1 74 ? -1.757 16.406 -18.168 1.00 68.25 74 THR A O 1
ATOM 618 N N . PHE A 1 75 ? -1.141 16.243 -20.333 1.00 64.19 75 PHE A N 1
ATOM 619 C CA . PHE A 1 75 ? -0.677 17.626 -20.467 1.00 64.19 75 PHE A CA 1
ATOM 620 C C . PHE A 1 75 ? -1.518 18.493 -21.406 1.00 64.19 75 PHE A C 1
ATOM 622 O O . PHE A 1 75 ? -1.593 19.695 -21.171 1.00 64.19 75 PHE A O 1
ATOM 629 N N . CYS A 1 76 ? -2.136 17.937 -22.451 1.00 61.56 76 CYS A N 1
ATOM 630 C CA . CYS A 1 76 ? -2.807 18.737 -23.484 1.00 61.56 76 CYS A CA 1
ATOM 631 C C . CYS A 1 76 ? -4.339 18.759 -23.351 1.00 61.56 76 CYS A C 1
ATOM 633 O O . CYS A 1 76 ? -4.956 19.740 -23.749 1.00 61.56 76 CYS A O 1
ATOM 635 N N . ASP A 1 77 ? -4.959 17.723 -22.783 1.00 62.00 77 ASP A N 1
ATOM 636 C CA . ASP A 1 77 ? -6.403 17.734 -22.494 1.00 62.00 77 ASP A CA 1
ATOM 637 C C . ASP A 1 77 ? -6.697 18.411 -21.137 1.00 62.00 77 ASP A C 1
ATOM 639 O O . ASP A 1 77 ? -7.7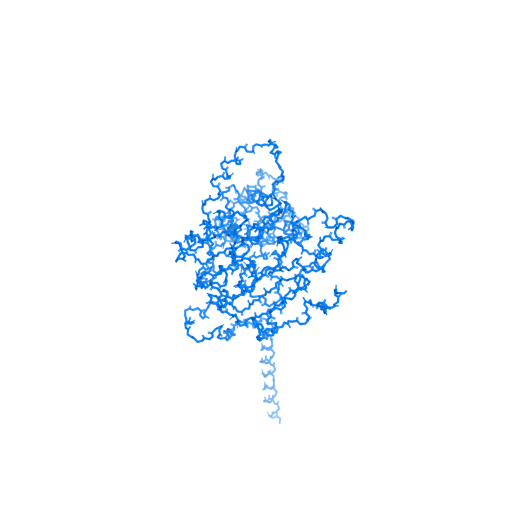67 18.982 -20.931 1.00 62.00 77 ASP A O 1
ATOM 643 N N . ALA A 1 78 ? -5.720 18.410 -20.222 1.00 54.41 78 ALA A N 1
ATOM 644 C CA . ALA A 1 78 ? -5.805 19.055 -18.909 1.00 54.41 78 ALA A CA 1
ATOM 645 C C . ALA A 1 78 ? -5.395 20.545 -18.902 1.00 54.41 78 ALA A C 1
ATOM 647 O O . ALA A 1 78 ? -5.644 21.252 -17.922 1.00 54.41 78 ALA A O 1
ATOM 648 N N . LEU A 1 79 ? -4.760 21.045 -19.971 1.00 49.41 79 LEU A N 1
ATOM 649 C CA . LEU A 1 79 ? -4.328 22.439 -20.119 1.00 49.41 79 LEU A CA 1
ATOM 650 C C . LEU A 1 79 ? -4.611 22.933 -21.534 1.00 49.41 79 LEU A C 1
ATOM 652 O O . LEU A 1 79 ? -4.374 22.221 -22.499 1.00 49.41 79 LEU A O 1
ATOM 656 N N . ASP A 1 80 ? -5.035 24.189 -21.655 1.00 53.94 80 ASP A N 1
ATOM 657 C CA . ASP A 1 80 ? -5.294 24.844 -22.939 1.00 53.94 80 ASP A CA 1
ATOM 658 C C . ASP A 1 80 ? -4.111 24.642 -23.920 1.00 53.94 80 ASP A C 1
ATOM 660 O O . ASP A 1 80 ? -2.960 24.994 -23.619 1.00 53.94 80 ASP A O 1
ATOM 664 N N . PHE A 1 81 ? -4.405 24.030 -25.076 1.00 47.59 81 PHE A N 1
ATOM 665 C CA . PHE A 1 81 ? -3.494 23.293 -25.980 1.00 47.59 81 PHE A CA 1
ATOM 666 C C . PHE A 1 81 ? -2.193 24.042 -26.344 1.00 47.59 81 PHE A C 1
ATOM 668 O O . PHE A 1 81 ? -1.152 23.444 -26.611 1.00 47.59 81 PHE A O 1
ATOM 675 N N . LYS A 1 82 ? -2.231 25.381 -26.318 1.00 50.91 82 LYS A N 1
ATOM 676 C CA . LYS A 1 82 ? -1.131 26.285 -26.697 1.00 50.91 82 LYS A CA 1
ATOM 677 C C . LYS A 1 82 ? 0.073 26.273 -25.740 1.00 50.91 82 LYS A C 1
ATOM 679 O O . LYS A 1 82 ? 1.147 26.709 -26.141 1.00 50.91 82 LYS A O 1
ATOM 684 N N . ASN A 1 83 ? -0.085 25.786 -24.505 1.00 47.56 83 ASN A N 1
ATOM 685 C CA . ASN A 1 83 ? 0.971 25.775 -23.477 1.00 47.56 83 ASN A CA 1
ATOM 686 C C . ASN A 1 83 ? 1.506 24.371 -23.129 1.00 47.56 83 ASN A C 1
ATOM 688 O O . ASN A 1 83 ? 2.360 24.252 -22.247 1.00 47.56 83 ASN A O 1
ATOM 692 N N . CYS A 1 84 ? 1.018 23.320 -23.801 1.00 52.16 84 CYS A N 1
ATOM 693 C CA . CYS A 1 84 ? 1.302 21.920 -23.458 1.00 52.16 84 CYS A CA 1
ATOM 694 C C . CYS A 1 84 ? 2.813 21.596 -23.489 1.00 52.16 84 CYS A C 1
ATOM 696 O O . CYS A 1 84 ? 3.339 20.994 -22.558 1.00 52.16 84 CYS A O 1
ATOM 698 N N . TYR A 1 85 ? 3.542 22.099 -24.492 1.00 48.53 85 TYR A N 1
ATOM 699 C CA . TYR A 1 85 ? 4.977 21.827 -24.673 1.00 48.53 85 TYR A CA 1
ATOM 700 C C . TYR A 1 85 ? 5.917 22.799 -23.939 1.00 48.53 85 TYR A C 1
ATOM 702 O O . TYR A 1 85 ? 7.098 22.510 -23.771 1.00 48.53 85 TYR A O 1
ATOM 710 N N . THR A 1 86 ? 5.426 23.965 -23.506 1.00 44.75 86 THR A N 1
ATOM 711 C CA . THR A 1 86 ? 6.264 25.050 -22.959 1.00 44.75 86 THR A CA 1
ATOM 712 C C . THR A 1 86 ? 6.252 25.127 -21.433 1.00 44.75 86 THR A C 1
ATOM 714 O O . THR A 1 86 ? 7.187 25.669 -20.846 1.00 44.75 86 THR A O 1
ATOM 717 N N . LYS A 1 87 ? 5.210 24.603 -20.768 1.00 40.12 87 LYS A N 1
ATOM 718 C CA . LYS A 1 87 ? 5.000 24.780 -19.318 1.00 40.12 87 LYS A CA 1
ATOM 719 C C . LYS A 1 87 ? 5.518 23.623 -18.452 1.00 40.12 87 LYS A C 1
ATOM 721 O O . LYS A 1 87 ? 5.751 23.829 -17.263 1.00 40.12 87 LYS A O 1
ATOM 726 N N . TYR A 1 88 ? 5.741 22.445 -19.038 1.00 44.03 88 TYR A N 1
ATOM 727 C CA . TYR A 1 88 ? 6.269 21.256 -18.357 1.00 44.03 88 TYR A CA 1
ATOM 728 C C . TYR A 1 88 ? 7.533 20.749 -19.068 1.00 44.03 88 TYR A C 1
ATOM 730 O O . TYR A 1 88 ? 7.476 19.779 -19.814 1.00 44.03 88 TYR A O 1
ATOM 738 N N . PRO A 1 89 ? 8.699 21.384 -18.842 1.00 39.81 89 PRO A N 1
ATOM 739 C CA . PRO A 1 89 ? 9.969 20.948 -19.431 1.00 39.81 89 PRO A CA 1
ATOM 740 C C . PRO A 1 89 ? 10.490 19.617 -18.851 1.00 39.81 89 PRO A C 1
ATOM 742 O O . PRO A 1 89 ? 11.465 19.070 -19.357 1.00 39.81 89 PRO A O 1
ATOM 745 N N . ASN A 1 90 ? 9.848 19.069 -17.811 1.00 43.25 90 ASN A N 1
ATOM 746 C CA . ASN A 1 90 ? 10.201 17.783 -17.201 1.00 43.25 90 ASN A CA 1
ATOM 747 C C . ASN A 1 90 ? 9.480 16.606 -17.884 1.00 43.25 90 ASN A C 1
ATOM 749 O O . ASN A 1 90 ? 8.887 15.768 -17.211 1.00 43.25 90 ASN A O 1
ATOM 753 N N . ILE A 1 91 ? 9.566 16.517 -19.214 1.00 46.97 91 ILE A N 1
ATOM 754 C CA . ILE A 1 91 ? 9.227 15.283 -19.951 1.00 46.97 91 ILE A CA 1
ATOM 755 C C . ILE A 1 91 ? 10.113 14.110 -19.463 1.00 46.97 91 ILE A C 1
ATOM 757 O O . ILE A 1 91 ? 9.701 12.960 -19.521 1.00 46.97 91 ILE A O 1
ATOM 761 N N . ASN A 1 92 ? 11.283 14.410 -18.880 1.00 40.16 92 ASN A N 1
ATOM 762 C CA . ASN A 1 92 ? 12.248 13.425 -18.384 1.00 40.16 92 ASN A CA 1
ATOM 763 C C . ASN A 1 92 ? 11.775 12.571 -17.195 1.00 40.16 92 ASN A C 1
ATOM 765 O O . ASN A 1 92 ? 12.219 11.440 -17.100 1.00 40.16 92 ASN A O 1
ATOM 769 N N . GLY A 1 93 ? 10.896 13.067 -16.312 1.00 42.38 93 GLY A N 1
ATOM 770 C CA . GLY A 1 93 ? 10.440 12.306 -15.127 1.00 42.38 93 GLY A CA 1
ATOM 771 C C . GLY A 1 93 ? 9.373 11.248 -15.426 1.00 42.38 93 GLY A C 1
ATOM 772 O O . GLY A 1 93 ? 8.739 10.727 -14.517 1.00 42.38 93 GLY A O 1
ATOM 773 N N . PHE A 1 94 ? 9.097 11.018 -16.709 1.00 45.91 94 PHE A N 1
ATOM 774 C CA . PHE A 1 94 ? 8.238 9.942 -17.174 1.00 45.91 94 PHE A CA 1
ATOM 775 C C . PHE A 1 94 ? 8.867 9.201 -18.369 1.00 45.91 94 PHE A C 1
ATOM 777 O O . PHE A 1 94 ? 8.197 8.414 -19.031 1.00 45.91 94 PHE A O 1
ATOM 784 N N . THR A 1 95 ? 10.130 9.457 -18.714 1.00 53.62 95 THR A N 1
ATOM 785 C CA . THR A 1 95 ? 10.790 8.720 -19.797 1.00 53.62 95 THR A CA 1
ATOM 786 C C . THR A 1 95 ? 11.090 7.303 -19.311 1.00 53.62 95 THR A C 1
ATOM 788 O O . THR A 1 95 ? 11.824 7.132 -18.349 1.00 53.62 95 THR A O 1
ATOM 791 N N . ASP A 1 96 ? 10.533 6.279 -19.966 1.00 66.88 96 ASP A N 1
ATOM 792 C CA . ASP A 1 96 ? 10.848 4.880 -19.641 1.00 66.88 96 ASP A CA 1
ATOM 793 C C . ASP A 1 96 ? 12.274 4.554 -20.114 1.00 66.88 96 ASP A C 1
ATOM 795 O O . ASP A 1 96 ? 12.521 4.416 -21.317 1.00 66.88 96 ASP A O 1
ATOM 799 N N . HIS A 1 97 ? 13.219 4.405 -19.182 1.00 72.00 97 HIS A N 1
ATOM 800 C CA . HIS A 1 97 ? 14.587 3.962 -19.473 1.00 72.00 97 HIS A CA 1
ATOM 801 C C . HIS A 1 97 ? 14.744 2.437 -19.309 1.00 72.00 97 HIS A C 1
ATOM 803 O O . HIS A 1 97 ? 15.856 1.888 -19.352 1.00 72.00 97 HIS A O 1
ATOM 809 N N . GLY A 1 98 ? 13.628 1.711 -19.189 1.00 82.81 98 GLY A N 1
ATOM 810 C CA . GLY A 1 98 ? 13.577 0.263 -19.046 1.00 82.81 98 GLY A CA 1
ATOM 811 C C . GLY A 1 98 ? 13.710 -0.220 -17.602 1.00 82.81 98 GLY A C 1
ATOM 812 O O . GLY A 1 98 ? 14.027 -1.395 -17.392 1.00 82.81 98 GLY A O 1
ATOM 813 N N . GLU A 1 99 ? 13.481 0.639 -16.611 1.00 88.19 99 GLU A N 1
ATOM 814 C CA . GLU A 1 99 ? 13.505 0.336 -15.178 1.00 88.19 99 GLU A CA 1
ATOM 815 C C . GLU A 1 99 ? 12.625 -0.872 -14.863 1.00 88.19 99 GLU A C 1
ATOM 817 O O . GLU A 1 99 ? 13.138 -1.879 -14.365 1.00 88.19 99 GLU A O 1
ATOM 822 N N . LEU A 1 100 ? 11.353 -0.844 -15.289 1.00 93.31 100 LEU A N 1
ATOM 823 C CA . LEU A 1 100 ? 10.405 -1.945 -15.090 1.00 93.31 100 LEU A CA 1
ATOM 824 C C . LEU A 1 100 ? 10.964 -3.284 -15.589 1.00 93.31 100 LEU A C 1
ATOM 826 O O . LEU A 1 100 ? 10.820 -4.317 -14.930 1.00 93.31 100 LEU A O 1
ATOM 830 N N . LYS A 1 101 ? 11.650 -3.280 -16.738 1.00 94.12 101 LYS A N 1
ATOM 831 C CA . LYS A 1 101 ? 12.256 -4.485 -17.319 1.00 94.12 101 LYS A CA 1
ATOM 832 C C . LYS A 1 101 ? 13.296 -5.087 -16.387 1.00 94.12 101 LYS A C 1
ATOM 834 O O . LYS A 1 101 ? 13.277 -6.289 -16.119 1.00 94.12 101 LYS A O 1
ATOM 839 N N . TYR A 1 102 ? 14.221 -4.268 -15.897 1.00 94.75 102 TYR A N 1
ATOM 840 C CA . TYR A 1 102 ? 15.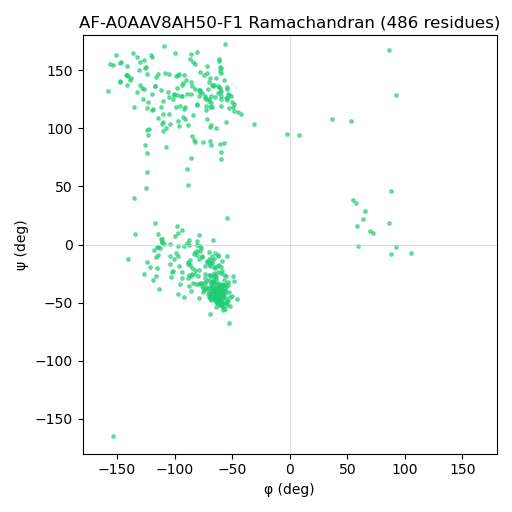263 -4.738 -14.989 1.00 94.75 102 TYR A CA 1
ATOM 841 C C . TYR A 1 102 ? 14.722 -5.017 -13.580 1.00 94.75 102 TYR A C 1
ATOM 843 O O . TYR A 1 102 ? 15.221 -5.926 -12.913 1.00 94.75 102 TYR A O 1
ATOM 851 N N . SER A 1 103 ? 13.671 -4.317 -13.151 1.00 95.31 103 SER A N 1
ATOM 852 C CA . SER A 1 103 ? 12.980 -4.573 -11.891 1.00 95.31 103 SER A CA 1
ATOM 853 C C . SER A 1 103 ? 12.334 -5.959 -11.907 1.00 95.31 103 SER A C 1
ATOM 855 O O . SER A 1 103 ? 12.635 -6.777 -11.034 1.00 95.31 103 SER A O 1
ATOM 857 N N . LEU A 1 104 ? 11.605 -6.313 -12.974 1.00 96.19 104 LEU A N 1
ATOM 858 C CA . LEU A 1 104 ? 11.067 -7.665 -13.175 1.00 96.19 104 LEU A CA 1
ATOM 859 C C . LEU A 1 104 ? 12.154 -8.744 -13.220 1.00 96.19 104 LEU A C 1
ATOM 861 O O . LEU A 1 104 ? 11.966 -9.827 -12.664 1.00 96.19 104 LEU A O 1
ATOM 865 N N . ARG A 1 105 ? 13.314 -8.464 -13.830 1.00 95.81 105 ARG A N 1
ATOM 866 C CA . ARG A 1 105 ? 14.468 -9.379 -13.765 1.00 95.81 105 ARG A CA 1
ATOM 867 C C . ARG A 1 105 ? 14.945 -9.591 -12.335 1.00 95.81 105 ARG A C 1
ATOM 869 O O . ARG A 1 105 ? 15.245 -10.722 -11.963 1.00 95.81 105 ARG A O 1
ATOM 876 N N . SER A 1 106 ? 14.998 -8.535 -11.527 1.00 95.12 106 SER A N 1
ATOM 877 C CA . SER A 1 106 ? 15.382 -8.646 -10.120 1.00 95.12 106 SER A CA 1
ATOM 878 C C . SER A 1 106 ? 14.380 -9.485 -9.312 1.00 95.12 106 SER A C 1
ATOM 880 O O . SER A 1 106 ? 14.795 -10.319 -8.504 1.00 95.12 106 SER A O 1
ATOM 882 N N . VAL A 1 107 ? 13.078 -9.365 -9.602 1.00 94.00 107 VAL A N 1
ATOM 883 C CA . VAL A 1 107 ? 12.026 -10.208 -9.007 1.00 94.00 107 VAL A CA 1
ATOM 884 C C . VAL A 1 107 ? 12.200 -11.669 -9.415 1.00 94.00 107 VAL A C 1
ATOM 886 O O . VAL A 1 107 ? 12.214 -12.539 -8.549 1.00 94.00 107 VAL A O 1
ATOM 889 N N . ASP A 1 108 ? 12.399 -11.953 -10.705 1.00 93.00 108 ASP A N 1
ATOM 890 C CA . ASP A 1 108 ? 12.591 -13.323 -11.204 1.00 93.00 108 ASP A CA 1
ATOM 891 C C . ASP A 1 108 ? 13.835 -13.993 -10.590 1.00 93.00 108 ASP A C 1
ATOM 893 O O . ASP A 1 108 ? 13.830 -15.189 -10.302 1.00 93.00 108 ASP A O 1
ATOM 897 N N . MET A 1 109 ? 14.897 -13.221 -10.328 1.00 90.56 109 MET A N 1
ATOM 898 C CA . MET A 1 109 ? 16.125 -13.723 -9.701 1.00 90.56 109 MET A CA 1
ATOM 899 C C . MET A 1 109 ? 15.995 -13.966 -8.195 1.00 90.56 109 MET A C 1
ATOM 901 O O . MET A 1 109 ? 16.555 -14.937 -7.684 1.00 90.56 109 MET A O 1
ATOM 905 N N . TYR A 1 110 ? 15.323 -13.069 -7.470 1.00 90.12 110 TYR A N 1
ATOM 906 C CA . TYR A 1 110 ? 15.470 -12.978 -6.013 1.00 90.12 110 TYR A CA 1
ATOM 907 C C . TYR A 1 110 ? 14.173 -13.097 -5.215 1.00 90.12 110 TYR A C 1
ATOM 909 O O . TYR A 1 110 ? 14.226 -13.319 -4.005 1.00 90.12 110 TYR A O 1
ATOM 917 N N . MET A 1 111 ? 13.030 -12.962 -5.878 1.00 89.19 111 MET A N 1
ATOM 918 C CA . MET A 1 111 ? 11.686 -13.057 -5.307 1.00 89.19 111 MET A CA 1
ATOM 919 C C . MET A 1 111 ? 10.789 -13.908 -6.203 1.00 89.19 111 MET A C 1
ATOM 921 O O . MET A 1 111 ? 9.608 -13.626 -6.407 1.00 89.19 111 MET A O 1
ATOM 925 N N . SER A 1 112 ? 11.353 -14.989 -6.734 1.00 85.31 112 SER A N 1
ATOM 926 C CA . SER A 1 112 ? 10.689 -15.847 -7.710 1.00 85.31 112 SER A CA 1
ATOM 927 C C . SER A 1 112 ? 9.372 -16.454 -7.189 1.00 85.31 112 SER A C 1
ATOM 929 O O . SER A 1 112 ? 8.559 -16.884 -8.003 1.00 85.31 112 SER A O 1
ATOM 931 N N . TRP A 1 113 ? 9.136 -16.384 -5.871 1.00 84.94 113 TRP A N 1
ATOM 932 C CA . TRP A 1 113 ? 7.987 -16.846 -5.069 1.00 84.94 113 TRP A CA 1
ATOM 933 C C . TRP A 1 113 ? 6.742 -16.009 -5.064 1.00 84.94 113 TRP A C 1
ATOM 935 O O . TRP A 1 113 ? 5.696 -16.503 -4.642 1.00 84.94 113 TRP A O 1
ATOM 945 N N . VAL A 1 114 ? 6.833 -14.785 -5.565 1.00 89.19 114 VAL A N 1
ATOM 946 C CA . VAL A 1 114 ? 5.658 -13.970 -5.849 1.00 89.19 114 VAL A CA 1
ATOM 947 C C . VAL A 1 114 ? 4.716 -14.763 -6.755 1.00 89.19 114 VAL A C 1
ATOM 949 O O . VAL A 1 114 ? 5.114 -15.196 -7.829 1.00 89.19 114 VAL A O 1
ATOM 952 N N . ARG A 1 115 ? 3.460 -14.965 -6.364 1.00 90.00 115 ARG A N 1
ATOM 953 C CA . ARG A 1 115 ? 2.542 -15.815 -7.135 1.00 90.00 115 ARG A CA 1
ATOM 954 C C . ARG A 1 115 ? 2.175 -15.163 -8.475 1.00 90.00 115 ARG A C 1
ATOM 956 O O . ARG A 1 115 ? 2.454 -15.737 -9.528 1.00 90.00 115 ARG A O 1
ATOM 963 N N . LYS A 1 116 ? 1.580 -13.968 -8.439 1.00 94.50 116 LYS A N 1
ATOM 964 C CA . LYS A 1 116 ? 1.246 -13.154 -9.620 1.00 94.50 116 LYS A CA 1
ATOM 965 C C . LYS A 1 116 ? 1.853 -11.760 -9.526 1.00 94.50 116 LYS A C 1
ATOM 967 O O . LYS A 1 116 ? 2.056 -11.240 -8.433 1.00 94.50 116 LYS A O 1
ATOM 972 N N . ILE A 1 117 ? 2.112 -11.165 -10.682 1.00 97.50 117 ILE A N 1
ATOM 973 C CA . ILE A 1 117 ? 2.609 -9.806 -10.852 1.00 97.50 117 ILE A CA 1
ATOM 974 C C . ILE A 1 117 ? 1.565 -9.036 -11.660 1.00 97.50 117 ILE A C 1
ATOM 976 O O . ILE A 1 117 ? 1.302 -9.357 -12.820 1.00 97.50 117 ILE A O 1
ATOM 980 N N . TYR A 1 118 ? 0.978 -8.025 -11.034 1.00 98.12 118 TYR A N 1
ATOM 981 C CA . TYR A 1 118 ? 0.060 -7.086 -11.658 1.00 98.12 118 TYR A CA 1
ATOM 982 C C . TYR A 1 118 ? 0.836 -5.830 -12.033 1.00 98.12 118 TYR A C 1
ATOM 984 O O . TYR A 1 118 ? 1.536 -5.268 -11.195 1.00 98.12 118 TYR A O 1
ATOM 992 N N . ILE A 1 119 ? 0.725 -5.394 -13.281 1.00 97.50 119 ILE A N 1
ATOM 993 C CA . ILE A 1 119 ? 1.343 -4.160 -13.766 1.00 97.50 119 ILE A CA 1
ATOM 994 C C . ILE A 1 119 ? 0.202 -3.191 -14.048 1.00 97.50 119 ILE A C 1
ATOM 996 O O . ILE A 1 119 ? -0.528 -3.355 -15.025 1.00 97.50 119 ILE A O 1
ATOM 1000 N N . VAL A 1 120 ? 0.019 -2.234 -13.141 1.00 96.12 120 VAL A N 1
ATOM 1001 C CA . VAL A 1 120 ? -1.001 -1.192 -13.227 1.00 96.12 120 VAL A CA 1
ATOM 1002 C C . VAL A 1 120 ? -0.508 -0.103 -14.166 1.00 96.12 120 VAL A C 1
ATOM 1004 O O . VAL A 1 120 ? 0.534 0.503 -13.912 1.00 96.12 120 VAL A O 1
ATOM 1007 N N . THR A 1 121 ? -1.264 0.146 -15.232 1.00 91.06 121 THR A N 1
ATOM 1008 C CA . THR A 1 121 ? -0.928 1.131 -16.265 1.00 91.06 121 THR A CA 1
ATOM 1009 C C . THR A 1 121 ? -2.154 1.954 -16.654 1.00 91.06 121 THR A C 1
ATOM 1011 O O . THR A 1 121 ? -3.296 1.584 -16.381 1.00 91.06 121 THR A O 1
ATOM 1014 N N . ASN A 1 122 ? -1.945 3.079 -17.341 1.00 85.44 122 ASN A N 1
ATOM 1015 C CA . ASN A 1 122 ? -3.033 3.815 -17.991 1.00 85.44 122 ASN A CA 1
ATOM 1016 C C . ASN A 1 122 ? -3.248 3.299 -19.428 1.00 85.44 122 ASN A C 1
ATOM 1018 O O . ASN A 1 122 ? -3.004 4.005 -20.414 1.00 85.44 122 ASN A O 1
ATOM 1022 N N . ASN A 1 123 ? -3.670 2.033 -19.529 1.00 86.62 123 ASN A N 1
ATOM 1023 C CA . ASN A 1 123 ? -3.898 1.298 -20.780 1.00 86.62 123 ASN A CA 1
ATOM 1024 C C . ASN A 1 123 ? -2.640 1.070 -21.635 1.00 86.62 123 ASN A C 1
ATOM 1026 O O . ASN A 1 123 ? -2.757 0.852 -22.835 1.00 86.62 123 ASN A O 1
ATOM 1030 N N . GLN A 1 124 ? -1.449 1.116 -21.041 1.00 88.38 124 GLN A N 1
ATOM 1031 C CA . GLN A 1 124 ? -0.173 0.923 -21.734 1.00 88.38 124 GLN A CA 1
ATOM 1032 C C . GLN A 1 124 ? 0.326 -0.518 -21.593 1.00 88.38 124 GLN A C 1
ATOM 1034 O O . GLN A 1 124 ? 0.162 -1.140 -20.541 1.00 88.38 124 GLN A O 1
ATOM 1039 N N . ILE A 1 125 ? 0.991 -1.017 -22.634 1.00 90.81 125 ILE A N 1
ATOM 1040 C CA . ILE A 1 125 ? 1.617 -2.339 -22.693 1.00 90.81 125 ILE A CA 1
ATOM 1041 C C . ILE A 1 125 ? 3.101 -2.149 -23.041 1.00 90.81 125 ILE A C 1
ATOM 1043 O O . ILE A 1 125 ? 3.411 -1.670 -24.136 1.00 90.81 125 ILE A O 1
ATOM 1047 N N . PRO A 1 126 ? 4.050 -2.545 -22.168 1.00 90.31 126 PRO A N 1
ATOM 1048 C CA . PRO A 1 126 ? 5.464 -2.493 -22.516 1.00 90.31 126 PRO A CA 1
ATOM 1049 C C . PRO A 1 126 ? 5.759 -3.367 -23.742 1.00 90.31 126 PRO A C 1
ATOM 1051 O O . PRO A 1 126 ? 5.377 -4.540 -23.804 1.00 90.31 126 PRO A O 1
ATOM 1054 N N . ASN A 1 127 ? 6.483 -2.819 -24.719 1.00 88.69 127 ASN A N 1
ATOM 1055 C CA . ASN A 1 127 ? 6.719 -3.495 -25.999 1.00 88.69 127 ASN A CA 1
ATOM 1056 C C . ASN A 1 127 ? 7.499 -4.819 -25.872 1.00 88.69 127 ASN A C 1
ATOM 1058 O O . ASN A 1 127 ? 7.389 -5.678 -26.737 1.00 88.69 127 ASN A O 1
ATOM 1062 N N . TRP A 1 128 ? 8.274 -4.998 -24.803 1.00 91.88 128 TRP A N 1
ATOM 1063 C CA . TRP A 1 128 ? 9.143 -6.153 -24.567 1.00 91.88 128 TRP A CA 1
ATOM 1064 C C . TRP A 1 128 ? 8.502 -7.226 -23.673 1.00 91.88 128 TRP A C 1
ATOM 1066 O O . TRP A 1 128 ? 9.078 -8.306 -23.511 1.00 91.88 128 TRP A O 1
ATOM 1076 N N . LEU A 1 129 ? 7.353 -6.932 -23.057 1.00 95.00 129 LEU A N 1
ATOM 1077 C CA . LEU A 1 129 ? 6.726 -7.772 -22.038 1.00 95.00 129 LEU A CA 1
ATOM 1078 C C . LEU A 1 129 ? 5.992 -8.963 -22.668 1.00 95.00 129 LEU A C 1
ATOM 1080 O O . LEU A 1 129 ? 5.203 -8.807 -23.597 1.00 95.00 129 LEU A O 1
ATOM 1084 N N . ASN A 1 130 ? 6.203 -10.158 -22.122 1.00 94.44 130 ASN A N 1
ATOM 1085 C CA . ASN A 1 130 ? 5.466 -11.363 -22.486 1.00 94.44 130 ASN A CA 1
ATOM 1086 C C . ASN A 1 130 ? 4.129 -11.427 -21.729 1.00 94.44 130 ASN A C 1
ATOM 1088 O O . ASN A 1 130 ? 4.039 -12.009 -20.646 1.00 94.44 130 ASN A O 1
ATOM 1092 N N . THR A 1 131 ? 3.080 -10.865 -22.326 1.00 92.56 131 THR A N 1
ATOM 1093 C CA . THR A 1 131 ? 1.716 -10.843 -21.766 1.00 92.56 131 THR A CA 1
ATOM 1094 C C . THR A 1 131 ? 1.030 -12.211 -21.745 1.00 92.56 131 THR A C 1
ATOM 1096 O O . THR A 1 131 ? 0.022 -12.377 -21.069 1.00 92.56 131 THR A O 1
ATOM 1099 N N . SER A 1 132 ? 1.583 -13.215 -22.436 1.00 92.75 132 SER A N 1
ATOM 1100 C CA . SER A 1 132 ? 1.083 -14.597 -22.395 1.00 92.75 132 SER A CA 1
ATOM 1101 C C . SER A 1 132 ? 1.587 -15.386 -21.179 1.00 92.75 132 SER A C 1
ATOM 1103 O O . SER A 1 132 ? 1.175 -16.527 -20.974 1.00 92.75 132 SER A O 1
ATOM 1105 N N . ASN A 1 133 ? 2.505 -14.828 -20.378 1.00 92.62 133 ASN A N 1
ATOM 1106 C CA . ASN A 1 133 ? 2.970 -15.486 -19.161 1.00 92.62 133 ASN A CA 1
ATOM 1107 C C . ASN A 1 133 ? 1.843 -15.491 -18.105 1.00 92.62 133 ASN A C 1
ATOM 1109 O O . ASN A 1 133 ? 1.398 -14.416 -17.709 1.00 92.62 133 ASN A O 1
ATOM 1113 N N . PRO A 1 134 ? 1.422 -16.656 -17.570 1.00 91.81 134 PRO A N 1
ATOM 1114 C CA . PRO A 1 134 ? 0.284 -16.746 -16.648 1.00 91.81 134 PRO A CA 1
ATOM 1115 C C . PRO A 1 134 ? 0.504 -16.048 -15.294 1.00 91.81 134 PRO A C 1
ATOM 1117 O O . PRO A 1 134 ? -0.446 -15.889 -14.524 1.00 91.81 134 PRO A O 1
ATOM 1120 N N . ARG A 1 135 ? 1.745 -15.654 -14.974 1.00 93.19 135 ARG A N 1
ATOM 1121 C CA . ARG A 1 135 ? 2.076 -14.871 -13.776 1.00 93.19 135 ARG A CA 1
ATOM 1122 C C . ARG A 1 135 ? 1.986 -13.363 -13.996 1.00 93.19 135 ARG A C 1
ATOM 1124 O O . ARG A 1 135 ? 1.990 -12.649 -13.002 1.00 93.19 135 ARG A O 1
ATOM 1131 N N . ILE A 1 136 ? 1.929 -12.881 -15.237 1.00 95.25 136 ILE A N 1
ATOM 1132 C CA . ILE A 1 136 ? 1.818 -11.456 -15.562 1.00 95.25 136 ILE A CA 1
ATOM 1133 C C . ILE A 1 136 ? 0.358 -11.114 -15.836 1.00 95.25 136 ILE A C 1
ATOM 1135 O O . ILE A 1 136 ? -0.320 -11.807 -16.589 1.00 95.25 136 ILE A O 1
ATOM 1139 N N . GLN A 1 137 ? -0.106 -10.006 -15.270 1.00 96.06 137 GLN A N 1
ATOM 1140 C CA . GLN A 1 137 ? -1.384 -9.408 -15.624 1.00 96.06 137 GLN A CA 1
ATOM 1141 C C . GLN A 1 137 ? -1.207 -7.899 -15.776 1.00 96.06 137 GLN A C 1
ATOM 1143 O O . GLN A 1 137 ? -0.843 -7.213 -14.824 1.00 96.06 137 GLN A O 1
ATOM 1148 N N . ILE A 1 138 ? -1.466 -7.377 -16.973 1.00 95.75 138 ILE A N 1
ATOM 1149 C CA . ILE A 1 138 ? -1.607 -5.932 -17.169 1.00 95.75 138 ILE A CA 1
ATOM 1150 C C . ILE A 1 138 ? -2.994 -5.545 -16.669 1.00 95.75 138 ILE A C 1
ATOM 1152 O O . ILE A 1 138 ? -3.970 -6.231 -16.972 1.00 95.75 138 ILE A O 1
ATOM 1156 N N . VAL A 1 139 ? -3.061 -4.483 -15.876 1.00 95.56 139 VAL A N 1
ATOM 1157 C CA . VAL A 1 139 ? -4.300 -3.980 -15.286 1.00 95.56 139 VAL A CA 1
ATOM 1158 C C . VAL A 1 139 ? -4.421 -2.503 -15.618 1.00 95.56 139 VAL A C 1
ATOM 1160 O O . VAL A 1 139 ? -3.514 -1.725 -15.325 1.00 95.56 139 VAL A O 1
ATOM 1163 N N . SER A 1 140 ? -5.537 -2.119 -16.220 1.00 93.25 140 SER A N 1
ATOM 1164 C CA . SER A 1 140 ? -5.845 -0.719 -16.480 1.00 93.25 140 SER A CA 1
ATOM 1165 C C . SER A 1 140 ? -6.473 -0.067 -15.243 1.00 93.25 140 SER A C 1
ATOM 1167 O O . SER A 1 140 ? -7.040 -0.749 -14.386 1.00 93.25 140 SER A O 1
ATOM 1169 N N . LEU A 1 141 ? -6.396 1.262 -15.124 1.00 92.88 141 LEU A N 1
ATOM 1170 C CA . LEU A 1 141 ? -7.007 1.981 -13.995 1.00 92.88 141 LEU A CA 1
ATOM 1171 C C . LEU A 1 141 ? -8.527 1.738 -13.922 1.00 92.88 141 LEU A C 1
ATOM 1173 O O . LEU A 1 141 ? -9.089 1.580 -12.839 1.00 92.88 141 LEU A O 1
ATOM 1177 N N . GLU A 1 142 ? -9.181 1.626 -15.077 1.00 91.88 142 GLU A N 1
ATOM 1178 C CA . GLU A 1 142 ? -10.609 1.344 -15.230 1.00 91.88 142 GLU A CA 1
ATOM 1179 C C . GLU A 1 142 ? -11.036 0.000 -14.613 1.00 91.88 142 GLU A C 1
ATOM 1181 O O . GLU A 1 142 ? -12.193 -0.151 -14.223 1.00 91.88 142 GLU A O 1
ATOM 1186 N N . ASP A 1 143 ? -10.119 -0.965 -14.479 1.00 93.38 143 ASP A N 1
ATOM 1187 C CA . ASP A 1 143 ? -10.434 -2.311 -13.986 1.00 93.38 143 ASP A CA 1
ATOM 1188 C C . ASP A 1 143 ? -10.696 -2.360 -12.473 1.00 93.38 143 ASP A C 1
ATOM 1190 O O . ASP A 1 143 ? -11.250 -3.344 -11.970 1.00 93.38 143 ASP A O 1
ATOM 1194 N N . PHE A 1 144 ? -10.256 -1.344 -11.720 1.00 95.25 144 PHE A N 1
ATOM 1195 C CA . PHE A 1 144 ? -10.321 -1.367 -10.254 1.00 95.25 144 PHE A CA 1
ATOM 1196 C C . PHE A 1 144 ? -10.703 -0.042 -9.588 1.00 95.25 144 PHE A C 1
ATOM 1198 O O . PHE A 1 144 ? -11.003 -0.059 -8.389 1.00 95.25 144 PHE A O 1
ATOM 1205 N N . TYR A 1 145 ? -10.710 1.082 -10.311 1.00 95.12 145 TYR A N 1
ATOM 1206 C CA . TYR A 1 145 ? -11.174 2.353 -9.755 1.00 95.12 145 TYR A CA 1
ATOM 1207 C C . TYR A 1 145 ? -12.638 2.259 -9.315 1.00 95.12 145 TYR A C 1
ATOM 1209 O O . TYR A 1 145 ? -13.486 1.713 -10.017 1.00 95.12 145 TYR A O 1
ATOM 1217 N N . GLU A 1 146 ? -12.933 2.785 -8.124 1.00 93.88 146 GLU A N 1
ATOM 1218 C CA . GLU A 1 146 ? -14.293 2.765 -7.572 1.00 93.88 146 GLU A CA 1
ATOM 1219 C C . GLU A 1 146 ? -15.263 3.619 -8.391 1.00 93.88 146 GLU A C 1
ATOM 1221 O O . GLU A 1 146 ? -16.400 3.212 -8.620 1.00 93.88 146 GLU A O 1
ATOM 1226 N N . ASP A 1 147 ? -14.795 4.784 -8.837 1.00 93.62 147 ASP A N 1
ATOM 1227 C CA . ASP A 1 147 ? -15.544 5.734 -9.647 1.00 93.62 147 ASP A CA 1
ATOM 1228 C C . ASP A 1 147 ? -14.766 6.016 -10.941 1.00 93.62 147 ASP A C 1
ATOM 1230 O O . ASP A 1 147 ? -13.834 6.825 -10.946 1.00 93.62 147 ASP A O 1
ATOM 1234 N N . PRO A 1 148 ? -15.120 5.357 -12.057 1.00 90.88 148 PRO A N 1
ATOM 1235 C CA . PRO A 1 148 ? -14.456 5.584 -13.336 1.00 90.88 148 PRO A CA 1
ATOM 1236 C C . PRO A 1 148 ? -14.552 7.031 -13.839 1.00 90.88 148 PRO A C 1
ATOM 1238 O O . PRO A 1 148 ? -13.736 7.429 -14.666 1.00 90.88 148 PRO A O 1
ATOM 1241 N N . SER A 1 149 ? -15.497 7.844 -13.344 1.00 90.00 149 SER A N 1
ATOM 1242 C CA . SER A 1 149 ? -15.628 9.248 -13.762 1.00 90.00 149 SER A CA 1
ATOM 1243 C C . SER A 1 149 ? -14.471 10.135 -13.294 1.00 90.00 149 SER A C 1
ATOM 1245 O O . SER A 1 149 ? -14.275 11.223 -13.833 1.00 90.00 149 SER A O 1
ATOM 1247 N N . THR A 1 150 ? -13.670 9.669 -12.329 1.00 89.50 150 THR A N 1
ATOM 1248 C CA . THR A 1 150 ? -12.479 10.391 -11.863 1.00 89.50 150 THR A CA 1
ATOM 1249 C C . THR A 1 150 ? -11.225 10.073 -12.669 1.00 89.50 150 THR A C 1
ATOM 1251 O O . THR A 1 150 ? -10.164 10.615 -12.371 1.00 89.50 150 THR A O 1
ATOM 1254 N N . LEU A 1 151 ? -11.313 9.194 -13.670 1.00 89.12 151 LEU A N 1
ATOM 1255 C CA . LEU A 1 151 ? -10.203 8.870 -14.564 1.00 89.12 151 LEU A CA 1
ATOM 1256 C C . LEU A 1 151 ? -10.053 9.905 -15.700 1.00 89.12 151 LEU A C 1
ATOM 1258 O O . LEU A 1 151 ? -11.031 10.557 -16.066 1.00 89.12 151 LEU A O 1
ATOM 1262 N N . PRO A 1 152 ? -8.845 10.050 -16.285 1.00 85.12 152 PRO A N 1
ATOM 1263 C CA . PRO A 1 152 ? -7.593 9.399 -15.885 1.00 85.12 152 PRO A CA 1
ATOM 1264 C C . PRO A 1 152 ? -7.040 9.973 -14.572 1.00 85.12 152 PRO A C 1
ATOM 1266 O O . PRO A 1 152 ? -7.280 11.129 -14.240 1.00 85.12 152 PRO A O 1
ATOM 1269 N N . SER A 1 153 ? -6.266 9.171 -13.836 1.00 86.19 153 SER A N 1
ATOM 1270 C CA . SER A 1 153 ? -5.501 9.651 -12.681 1.00 86.19 153 SER A CA 1
ATOM 1271 C C . SER A 1 153 ? -4.003 9.492 -12.921 1.00 86.19 153 SER A C 1
ATOM 1273 O O . SER A 1 153 ? -3.531 8.458 -13.389 1.00 86.19 153 SER A O 1
ATOM 1275 N N . PHE A 1 154 ? -3.269 10.537 -12.563 1.00 85.31 154 PHE A N 1
ATOM 1276 C CA . PHE A 1 154 ? -1.812 10.646 -12.537 1.00 85.31 154 PHE A CA 1
ATOM 1277 C C . PHE A 1 154 ? -1.302 10.822 -11.095 1.00 85.31 154 PHE A C 1
ATOM 1279 O O . PHE A 1 154 ? -0.133 11.126 -10.856 1.00 85.31 154 PHE A O 1
ATOM 1286 N N . SER A 1 155 ? -2.191 10.670 -10.109 1.00 87.50 155 SER A N 1
ATOM 1287 C CA . SER A 1 155 ? -1.875 10.795 -8.691 1.00 87.50 155 SER A CA 1
ATOM 1288 C C . SER A 1 155 ? -1.486 9.433 -8.122 1.00 87.50 155 SER A C 1
ATOM 1290 O O . SER A 1 155 ? -2.343 8.575 -7.912 1.00 87.50 155 SER A O 1
ATOM 1292 N N . SER A 1 156 ? -0.196 9.236 -7.822 1.00 89.62 156 SER A N 1
ATOM 1293 C CA . SER A 1 156 ? 0.280 8.000 -7.177 1.00 89.62 156 SER A CA 1
ATOM 1294 C C . SER A 1 156 ? -0.520 7.659 -5.904 1.00 89.62 156 SER A C 1
ATOM 1296 O O . SER A 1 156 ? -0.963 6.517 -5.804 1.00 89.62 156 SER A O 1
ATOM 1298 N N . PRO A 1 157 ? -0.815 8.606 -4.979 1.00 93.75 157 PRO A N 1
ATOM 1299 C CA . PRO A 1 157 ? -1.677 8.324 -3.827 1.00 93.75 157 PRO A CA 1
ATOM 1300 C C . PRO A 1 157 ? -3.091 7.848 -4.196 1.00 93.75 157 PRO A C 1
ATOM 1302 O O . PRO A 1 157 ? -3.581 6.904 -3.578 1.00 93.75 157 PRO A O 1
ATOM 1305 N N . SER A 1 158 ? -3.738 8.447 -5.207 1.00 95.31 158 SER A N 1
ATOM 1306 C CA . SER A 1 158 ? -5.066 8.014 -5.689 1.00 95.31 158 SER A CA 1
ATOM 1307 C C . SER A 1 158 ? -5.041 6.569 -6.193 1.00 95.31 158 SER A C 1
ATOM 1309 O O . SER A 1 158 ? -5.881 5.759 -5.788 1.00 95.31 158 SER A O 1
ATOM 1311 N N . ILE A 1 159 ? -4.057 6.244 -7.040 1.00 95.25 159 ILE A N 1
ATOM 1312 C CA . ILE A 1 159 ? -3.889 4.914 -7.639 1.00 95.25 159 ILE A CA 1
ATOM 1313 C C . ILE A 1 159 ? -3.605 3.891 -6.538 1.00 95.25 159 ILE A C 1
ATOM 1315 O O . ILE A 1 159 ? -4.328 2.902 -6.399 1.00 95.25 159 ILE A O 1
ATOM 1319 N N . GLN A 1 160 ? -2.589 4.151 -5.710 1.00 95.44 160 GLN A N 1
ATOM 1320 C CA . GLN A 1 160 ? -2.134 3.240 -4.662 1.00 95.44 160 GLN A CA 1
ATOM 1321 C C . GLN A 1 160 ? -3.220 2.965 -3.614 1.00 95.44 160 GLN A C 1
ATOM 1323 O O . GLN A 1 160 ? -3.366 1.832 -3.160 1.00 95.44 160 GLN A O 1
ATOM 1328 N N . HIS A 1 161 ? -4.062 3.946 -3.278 1.00 96.62 161 HIS A N 1
ATOM 1329 C CA . HIS A 1 161 ? -5.186 3.707 -2.373 1.00 96.62 161 HIS A CA 1
ATOM 1330 C C . HIS A 1 161 ? -6.274 2.794 -2.940 1.00 96.62 161 HIS A C 1
ATOM 1332 O O . HIS A 1 161 ? -7.136 2.384 -2.171 1.00 96.62 161 HIS A O 1
ATOM 1338 N N . GLN A 1 162 ? -6.249 2.446 -4.225 1.00 96.31 162 GLN A N 1
ATOM 1339 C CA . GLN A 1 162 ? -7.279 1.618 -4.853 1.00 96.31 162 GLN A CA 1
ATOM 1340 C C . GLN A 1 162 ? -6.758 0.266 -5.361 1.00 96.31 162 GLN A C 1
ATOM 1342 O O . GLN A 1 162 ? -7.571 -0.616 -5.622 1.00 96.31 162 GLN A O 1
ATOM 1347 N N . ILE A 1 163 ? -5.439 0.029 -5.414 1.00 96.44 163 ILE A N 1
ATOM 1348 C CA . ILE A 1 163 ? -4.859 -1.226 -5.945 1.00 96.44 163 ILE A CA 1
ATOM 1349 C C . ILE A 1 163 ? -5.357 -2.497 -5.242 1.00 96.44 163 ILE A C 1
ATOM 1351 O O . ILE A 1 163 ? -5.412 -3.561 -5.853 1.00 96.44 163 ILE A O 1
ATOM 1355 N N . TYR A 1 164 ? -5.790 -2.415 -3.979 1.00 96.88 164 TYR A N 1
ATOM 1356 C CA . TYR A 1 164 ? -6.340 -3.573 -3.263 1.00 96.88 164 TYR A CA 1
ATOM 1357 C C . TYR A 1 164 ? -7.639 -4.116 -3.902 1.00 96.88 164 TYR A C 1
ATOM 1359 O O . TYR A 1 164 ? -8.012 -5.270 -3.662 1.00 96.88 164 TYR A O 1
ATOM 1367 N N . ARG A 1 165 ? -8.309 -3.309 -4.740 1.00 97.00 165 ARG A N 1
ATOM 1368 C CA . ARG A 1 165 ? -9.532 -3.652 -5.484 1.00 97.00 165 ARG A CA 1
ATOM 1369 C C . ARG A 1 165 ? -9.270 -4.465 -6.754 1.00 97.00 165 ARG A C 1
ATOM 1371 O O . ARG A 1 165 ? -10.226 -4.984 -7.326 1.00 97.00 165 ARG A O 1
ATOM 1378 N N . ILE A 1 166 ? -8.011 -4.630 -7.175 1.00 98.06 166 ILE A N 1
ATOM 1379 C CA . ILE A 1 166 ? -7.658 -5.434 -8.353 1.00 98.06 166 ILE A CA 1
ATOM 1380 C C . ILE A 1 166 ? -8.242 -6.847 -8.215 1.00 98.06 166 ILE A C 1
ATOM 1382 O O . ILE A 1 166 ? -8.028 -7.559 -7.224 1.00 98.06 166 ILE A O 1
ATOM 1386 N N . LYS A 1 167 ? -9.004 -7.265 -9.230 1.00 96.19 167 LYS A N 1
ATOM 1387 C CA . LYS A 1 167 ? -9.663 -8.572 -9.251 1.00 96.19 167 LYS A CA 1
ATOM 1388 C C . LYS A 1 167 ? -8.623 -9.693 -9.291 1.00 96.19 167 LYS A C 1
ATOM 1390 O O . LYS A 1 167 ? -7.773 -9.738 -10.172 1.00 96.19 167 LYS A O 1
ATOM 1395 N N . GLY A 1 168 ? -8.731 -10.635 -8.353 1.00 94.31 168 GLY A N 1
ATOM 1396 C CA . GLY A 1 168 ? -7.826 -11.786 -8.243 1.00 94.31 168 GLY A CA 1
ATOM 1397 C C . GLY A 1 168 ? -6.568 -11.547 -7.400 1.00 94.31 168 GLY A C 1
ATOM 1398 O O . GLY A 1 168 ? -5.875 -12.522 -7.091 1.00 94.31 168 GLY A O 1
ATOM 1399 N N . LEU A 1 169 ? -6.305 -10.302 -6.981 1.00 96.56 169 LEU A N 1
ATOM 1400 C CA . LEU A 1 169 ? -5.202 -9.960 -6.081 1.00 96.56 169 LEU A CA 1
ATOM 1401 C C . LEU A 1 169 ? -5.351 -10.691 -4.739 1.00 96.56 169 LEU A C 1
ATOM 1403 O O . LEU A 1 169 ? -6.436 -10.680 -4.141 1.00 96.56 169 LEU A O 1
ATOM 1407 N N . SER A 1 170 ? -4.273 -11.328 -4.274 1.00 93.62 170 SER A N 1
ATOM 1408 C CA . SER A 1 170 ? -4.225 -11.998 -2.971 1.00 93.62 170 SER A CA 1
ATOM 1409 C C . SER A 1 170 ? -4.452 -11.042 -1.805 1.00 93.62 170 SER A C 1
ATOM 1411 O O . SER A 1 170 ? -4.218 -9.840 -1.893 1.00 93.62 170 SER A O 1
ATOM 1413 N N . GLU A 1 171 ? -4.868 -11.613 -0.673 1.00 92.00 171 GLU A N 1
ATOM 1414 C CA . GLU A 1 171 ? -5.035 -10.879 0.583 1.00 92.00 171 GLU A CA 1
ATOM 1415 C C . GLU A 1 171 ? -3.760 -10.144 1.008 1.00 92.00 171 GLU A C 1
ATOM 1417 O O . GLU A 1 171 ? -3.841 -9.031 1.516 1.00 92.00 171 GLU A O 1
ATOM 1422 N N . TYR A 1 172 ? -2.599 -10.753 0.763 1.00 89.62 172 TYR A N 1
ATOM 1423 C CA . TYR A 1 172 ? -1.284 -10.165 0.986 1.00 89.62 172 TYR A CA 1
ATOM 1424 C C . TYR A 1 172 ? -0.676 -9.782 -0.354 1.00 89.62 172 TYR A C 1
ATOM 1426 O O . TYR A 1 172 ? -0.639 -10.606 -1.266 1.00 89.62 172 TYR A O 1
ATOM 1434 N N . PHE A 1 173 ? -0.166 -8.567 -0.483 1.00 93.50 173 PHE A N 1
ATOM 1435 C CA . PHE A 1 173 ? 0.516 -8.143 -1.698 1.00 93.50 173 PHE A CA 1
ATOM 1436 C C . PHE A 1 173 ? 1.638 -7.161 -1.388 1.00 93.50 173 PHE A C 1
ATOM 1438 O O . PHE A 1 173 ? 1.642 -6.488 -0.357 1.00 93.50 173 PHE A O 1
ATOM 1445 N N . ILE A 1 174 ? 2.603 -7.095 -2.292 1.00 93.00 174 ILE A N 1
ATOM 1446 C CA . ILE A 1 174 ? 3.684 -6.120 -2.267 1.00 93.00 174 ILE A CA 1
ATOM 1447 C C . ILE A 1 174 ? 3.320 -5.019 -3.257 1.00 93.00 174 ILE A C 1
ATOM 1449 O O . ILE A 1 174 ? 2.998 -5.325 -4.401 1.00 93.00 174 ILE A O 1
ATOM 1453 N N . SER A 1 175 ? 3.372 -3.759 -2.834 1.00 93.12 175 SER A N 1
ATOM 1454 C CA . SER A 1 175 ? 3.321 -2.613 -3.747 1.00 93.12 175 SER A CA 1
ATOM 1455 C C . SER A 1 175 ? 4.734 -2.090 -3.939 1.00 93.12 175 SER A C 1
ATOM 1457 O O . SER A 1 175 ? 5.441 -1.861 -2.953 1.00 93.12 175 SER A O 1
ATOM 1459 N N . MET A 1 176 ? 5.137 -1.918 -5.191 1.00 89.12 176 MET A N 1
ATOM 1460 C CA . MET A 1 176 ? 6.494 -1.550 -5.573 1.00 89.12 176 MET A CA 1
ATOM 1461 C C . MET A 1 176 ? 6.457 -0.696 -6.838 1.00 89.12 176 MET A C 1
ATOM 1463 O O . MET A 1 176 ? 5.688 -0.990 -7.748 1.00 89.12 176 MET A O 1
ATOM 1467 N N . ASP A 1 177 ? 7.300 0.325 -6.903 1.00 88.38 177 ASP A N 1
ATOM 1468 C CA . ASP A 1 177 ? 7.438 1.143 -8.108 1.00 88.38 177 ASP A CA 1
ATOM 1469 C C . ASP A 1 177 ? 8.473 0.502 -9.052 1.00 88.38 177 ASP A C 1
ATOM 1471 O O . ASP A 1 177 ? 9.267 -0.360 -8.653 1.00 88.38 177 ASP A O 1
ATOM 1475 N N . ASP A 1 178 ? 8.435 0.848 -10.334 1.00 90.25 178 ASP A N 1
ATOM 1476 C CA . ASP A 1 178 ? 9.292 0.267 -11.373 1.00 90.25 178 ASP A CA 1
ATOM 1477 C C . ASP A 1 178 ? 10.783 0.594 -11.195 1.00 90.25 178 ASP A C 1
ATOM 1479 O O . ASP A 1 178 ? 11.643 -0.186 -11.606 1.00 90.25 178 ASP A O 1
ATOM 1483 N N . ASP A 1 179 ? 11.077 1.691 -10.504 1.00 87.62 179 ASP A N 1
ATOM 1484 C CA . ASP A 1 179 ? 12.410 2.165 -10.139 1.00 87.62 179 ASP A CA 1
ATOM 1485 C C . ASP A 1 179 ? 13.018 1.462 -8.907 1.00 87.62 179 ASP A C 1
ATOM 1487 O O . ASP A 1 179 ? 14.136 1.769 -8.475 1.00 87.62 179 ASP A O 1
ATOM 1491 N N . ASN A 1 180 ? 12.294 0.520 -8.302 1.00 89.19 180 ASN A N 1
ATOM 1492 C CA . ASN A 1 180 ? 12.774 -0.283 -7.185 1.00 89.19 180 ASN A CA 1
ATOM 1493 C C . ASN A 1 180 ? 13.420 -1.579 -7.712 1.00 89.19 180 ASN A C 1
ATOM 1495 O O . ASN A 1 180 ? 12.959 -2.174 -8.683 1.00 89.19 180 ASN A O 1
ATOM 1499 N N . PHE A 1 181 ? 14.463 -2.088 -7.049 1.00 91.12 181 PHE A N 1
ATOM 1500 C CA . PHE A 1 181 ? 15.138 -3.327 -7.460 1.00 91.12 181 PHE A CA 1
ATOM 1501 C C . PHE A 1 181 ? 15.571 -4.182 -6.271 1.00 91.12 181 PHE A C 1
ATOM 1503 O O . PHE A 1 181 ? 16.005 -3.658 -5.243 1.00 91.12 181 PHE A O 1
ATOM 1510 N N . ILE A 1 182 ? 15.528 -5.506 -6.445 1.00 90.38 182 ILE A N 1
ATOM 1511 C CA . ILE A 1 182 ? 15.964 -6.483 -5.446 1.00 90.38 182 ILE A CA 1
ATOM 1512 C C . ILE A 1 182 ? 17.410 -6.887 -5.719 1.00 90.38 182 ILE A C 1
ATOM 1514 O O . ILE A 1 182 ? 17.749 -7.322 -6.813 1.00 90.38 182 ILE A O 1
ATOM 1518 N N . THR A 1 183 ? 18.277 -6.797 -4.717 1.00 89.44 183 THR A N 1
ATOM 1519 C CA . THR A 1 183 ? 19.716 -7.062 -4.881 1.00 89.44 183 THR A CA 1
ATOM 1520 C C . THR A 1 183 ? 20.154 -8.416 -4.333 1.00 89.44 183 THR A C 1
ATOM 1522 O O . THR A 1 183 ? 21.296 -8.824 -4.552 1.00 89.44 183 THR A O 1
ATOM 1525 N N . LYS A 1 184 ? 19.270 -9.115 -3.607 1.00 85.31 184 LYS A N 1
ATOM 1526 C CA . LYS A 1 184 ? 19.548 -10.396 -2.943 1.00 85.31 184 LYS A CA 1
ATOM 1527 C C . LYS A 1 184 ? 18.297 -11.252 -2.767 1.00 85.31 184 LYS A C 1
ATOM 1529 O O . LYS A 1 184 ? 17.222 -10.675 -2.595 1.00 85.31 184 LYS A O 1
ATOM 1534 N N . PRO A 1 185 ? 18.435 -12.596 -2.678 1.00 86.31 185 PRO A N 1
ATOM 1535 C CA . PRO A 1 185 ? 17.323 -13.478 -2.337 1.00 86.31 185 PRO A CA 1
ATOM 1536 C C . PRO A 1 185 ? 16.592 -12.966 -1.096 1.00 86.31 185 PRO A C 1
ATOM 1538 O O . PRO A 1 185 ? 17.187 -12.831 -0.024 1.00 86.31 185 PRO A O 1
ATOM 1541 N N . SER A 1 186 ? 15.321 -12.636 -1.272 1.00 82.81 186 SER A N 1
ATOM 1542 C CA . SER A 1 186 ? 14.470 -12.041 -0.246 1.00 82.81 186 SER A CA 1
ATOM 1543 C C . SER A 1 186 ? 13.230 -12.902 -0.134 1.00 82.81 186 SER A C 1
ATOM 1545 O O . SER A 1 186 ? 12.690 -13.291 -1.157 1.00 82.81 186 SER A O 1
ATOM 1547 N N . TRP A 1 187 ? 12.802 -13.239 1.079 1.00 81.56 187 TRP A N 1
ATOM 1548 C CA . TRP A 1 187 ? 11.750 -14.229 1.341 1.00 81.56 187 TRP A CA 1
ATOM 1549 C C . TRP A 1 187 ? 10.583 -13.593 2.106 1.00 81.56 187 TRP A C 1
ATOM 1551 O O . TRP A 1 187 ? 10.770 -12.523 2.689 1.00 81.56 187 TRP A O 1
ATOM 1561 N N . PRO A 1 188 ? 9.394 -14.226 2.149 1.00 80.06 188 PRO A N 1
ATOM 1562 C CA . PRO A 1 188 ? 8.235 -13.660 2.837 1.00 80.06 188 PRO A CA 1
ATOM 1563 C C . PRO A 1 188 ? 8.492 -13.280 4.301 1.00 80.06 188 PRO A C 1
ATOM 1565 O O . PRO A 1 188 ? 7.991 -12.258 4.754 1.00 80.06 188 PRO A O 1
ATOM 1568 N N . ASP A 1 189 ? 9.326 -14.037 5.022 1.00 77.38 189 ASP A N 1
ATOM 1569 C CA . ASP A 1 189 ? 9.677 -13.785 6.428 1.00 77.38 189 ASP A CA 1
ATOM 1570 C C . ASP A 1 189 ? 10.503 -12.507 6.657 1.00 77.38 189 ASP A C 1
ATOM 1572 O O . ASP A 1 189 ? 10.575 -12.000 7.780 1.00 77.38 189 ASP A O 1
ATOM 1576 N N . LEU A 1 190 ? 11.087 -11.941 5.597 1.00 73.00 190 LEU A N 1
ATOM 1577 C CA . LEU A 1 190 ? 11.702 -10.616 5.626 1.00 73.00 190 LEU A CA 1
ATOM 1578 C C . LEU A 1 190 ? 10.650 -9.504 5.755 1.00 73.00 190 LEU A C 1
ATOM 1580 O O . LEU A 1 190 ? 10.961 -8.429 6.261 1.00 73.00 190 LEU A O 1
ATOM 1584 N N . LEU A 1 191 ? 9.427 -9.771 5.303 1.00 70.50 191 LEU A N 1
ATOM 1585 C CA . LEU A 1 191 ? 8.385 -8.778 5.071 1.00 70.50 191 LEU A CA 1
ATOM 1586 C C . LEU A 1 191 ? 7.191 -8.942 6.021 1.00 70.50 191 LEU A C 1
ATOM 1588 O O . LEU A 1 191 ? 6.631 -7.961 6.508 1.00 70.50 191 LEU A O 1
ATOM 1592 N N . VAL A 1 192 ? 6.814 -10.184 6.319 1.00 70.38 192 VAL A N 1
ATOM 1593 C CA . VAL A 1 192 ? 5.691 -10.525 7.194 1.00 70.38 192 VAL A CA 1
ATOM 1594 C C . VAL A 1 192 ? 5.983 -11.828 7.940 1.00 70.38 192 VAL A C 1
ATOM 1596 O O . VAL A 1 192 ? 6.540 -12.769 7.376 1.00 70.38 192 VAL A O 1
ATOM 1599 N N . SER A 1 193 ? 5.620 -11.907 9.220 1.00 65.06 193 SER A N 1
ATOM 1600 C CA . SER A 1 193 ? 5.743 -13.149 9.989 1.00 65.06 193 SER A CA 1
ATOM 1601 C C . SER A 1 193 ? 4.902 -14.277 9.392 1.00 65.06 193 SER A C 1
ATOM 1603 O O . SER A 1 193 ? 3.933 -14.048 8.672 1.00 65.06 193 SER A O 1
ATOM 1605 N N . GLN A 1 194 ? 5.256 -15.515 9.742 1.00 57.62 194 GLN A N 1
ATOM 1606 C CA . GLN A 1 194 ? 4.592 -16.724 9.245 1.00 57.62 194 GLN A CA 1
ATOM 1607 C C . GLN A 1 194 ? 3.093 -16.777 9.532 1.00 57.62 194 GLN A C 1
ATOM 1609 O O . GLN A 1 194 ? 2.324 -17.264 8.712 1.00 57.62 194 GLN A O 1
ATOM 1614 N N . ASP A 1 195 ? 2.667 -16.254 10.679 1.00 58.59 195 ASP A N 1
ATOM 1615 C CA . ASP A 1 195 ? 1.252 -16.163 11.039 1.00 58.59 195 ASP A CA 1
ATOM 1616 C C . ASP A 1 195 ? 0.517 -15.009 10.333 1.00 58.59 195 ASP A C 1
ATOM 1618 O O . ASP A 1 195 ? -0.681 -14.824 10.545 1.00 58.59 195 ASP A O 1
ATOM 1622 N N . GLY A 1 196 ? 1.217 -14.216 9.515 1.00 57.16 196 GLY A N 1
ATOM 1623 C CA . GLY A 1 196 ? 0.655 -13.085 8.787 1.00 57.16 196 GLY A CA 1
ATOM 1624 C C . GLY A 1 196 ? 0.254 -11.906 9.676 1.00 57.16 196 GLY A C 1
ATOM 1625 O O . GLY A 1 196 ? -0.478 -11.035 9.200 1.00 57.16 196 GLY A O 1
ATOM 1626 N N . LYS A 1 197 ? 0.663 -11.897 10.957 1.00 61.56 197 LYS A N 1
ATOM 1627 C CA . LYS A 1 197 ? 0.219 -10.911 11.960 1.00 61.56 197 LYS A CA 1
ATOM 1628 C C . LYS A 1 197 ? 1.233 -9.821 12.253 1.00 61.56 197 LYS A C 1
ATOM 1630 O O . LYS A 1 197 ? 0.835 -8.773 12.745 1.00 61.56 197 LYS A O 1
ATOM 1635 N N . THR A 1 198 ? 2.516 -10.078 12.011 1.00 64.75 198 THR A N 1
ATOM 1636 C CA . THR A 1 198 ? 3.597 -9.131 12.284 1.00 64.75 198 THR A CA 1
ATOM 1637 C C . THR A 1 198 ? 4.172 -8.631 10.977 1.00 64.75 198 THR A C 1
ATOM 1639 O O . THR A 1 198 ? 4.820 -9.383 10.251 1.00 64.75 198 THR A O 1
ATOM 1642 N N . PHE A 1 199 ? 3.961 -7.352 10.698 1.00 66.88 199 PHE A N 1
ATOM 1643 C CA . PHE A 1 199 ? 4.581 -6.684 9.562 1.00 66.88 199 PHE A CA 1
ATOM 1644 C C . PHE A 1 199 ? 6.002 -6.260 9.939 1.00 66.88 199 PHE A C 1
ATOM 1646 O O . PHE A 1 199 ? 6.230 -5.711 11.024 1.00 66.88 199 PHE A O 1
ATOM 1653 N N . SER A 1 200 ? 6.947 -6.539 9.044 1.00 63.69 200 SER A N 1
ATOM 1654 C CA . SER A 1 200 ? 8.322 -6.060 9.128 1.00 63.69 200 SER A CA 1
ATOM 1655 C C . SER A 1 200 ? 8.443 -4.840 8.228 1.00 63.69 200 SER A C 1
ATOM 1657 O O . SER A 1 200 ? 8.250 -4.935 7.020 1.00 63.69 200 SER A O 1
ATOM 1659 N N . THR A 1 201 ? 8.761 -3.695 8.815 1.00 57.75 201 THR A N 1
ATOM 1660 C CA . THR A 1 201 ? 8.997 -2.454 8.073 1.00 57.75 201 THR A CA 1
ATOM 1661 C C . THR A 1 201 ? 10.330 -1.870 8.511 1.00 57.75 201 THR A C 1
ATOM 1663 O O . THR A 1 201 ? 10.650 -1.851 9.705 1.00 57.75 201 THR A O 1
ATOM 1666 N N . ASP A 1 202 ? 11.126 -1.443 7.537 1.00 55.56 202 ASP A N 1
ATOM 1667 C CA . ASP A 1 202 ? 12.394 -0.769 7.780 1.00 55.56 202 ASP A CA 1
ATOM 1668 C C . ASP A 1 202 ? 12.135 0.737 7.820 1.00 55.56 202 ASP A C 1
ATOM 1670 O O . ASP A 1 202 ? 11.673 1.342 6.848 1.00 55.56 202 ASP A O 1
ATOM 1674 N N . PHE A 1 203 ? 12.390 1.343 8.975 1.00 51.72 203 PHE A N 1
ATOM 1675 C CA . PHE A 1 203 ? 12.358 2.787 9.114 1.00 51.72 203 PHE A CA 1
ATOM 1676 C C . PHE A 1 203 ? 13.792 3.271 9.187 1.00 51.72 203 PHE A C 1
ATOM 1678 O O . PHE A 1 203 ? 14.486 3.065 10.182 1.00 51.72 203 PHE A O 1
ATOM 1685 N N . TYR A 1 204 ? 14.211 3.997 8.156 1.00 41.69 204 TYR A N 1
ATOM 1686 C CA . TYR A 1 204 ? 15.419 4.795 8.227 1.00 41.69 204 TYR A CA 1
ATOM 1687 C C . TYR A 1 204 ? 15.332 5.757 9.411 1.00 41.69 204 TYR A C 1
ATOM 1689 O O . TYR A 1 204 ? 14.649 6.781 9.369 1.00 41.69 204 TYR A O 1
ATOM 1697 N N . TRP A 1 205 ? 16.071 5.436 10.469 1.00 33.41 205 TRP A N 1
ATOM 1698 C CA . TRP A 1 205 ? 16.113 6.180 11.726 1.00 33.41 205 TRP A CA 1
ATOM 1699 C C . TRP A 1 205 ? 16.733 7.592 11.587 1.00 33.41 205 TRP A C 1
ATOM 1701 O O . TRP A 1 205 ? 16.868 8.315 12.563 1.00 33.41 205 TRP A O 1
ATOM 1711 N N . THR A 1 206 ? 17.103 8.049 10.385 1.00 33.59 206 THR A N 1
ATOM 1712 C CA . THR A 1 206 ? 17.984 9.219 10.201 1.00 33.59 206 THR A CA 1
ATOM 1713 C C . THR A 1 206 ? 17.377 10.450 9.517 1.00 33.59 206 THR A C 1
ATOM 1715 O O . THR A 1 206 ? 18.060 11.470 9.434 1.00 33.59 206 THR A O 1
ATOM 1718 N N . ALA A 1 207 ? 16.114 10.444 9.072 1.00 36.28 207 ALA A N 1
ATOM 1719 C CA . ALA A 1 207 ? 15.556 11.599 8.343 1.00 36.28 207 ALA A CA 1
ATOM 1720 C C . ALA A 1 207 ? 14.666 12.546 9.164 1.00 36.28 207 ALA A C 1
ATOM 1722 O O . ALA A 1 207 ? 14.389 13.652 8.698 1.00 36.28 207 ALA A O 1
ATOM 1723 N N . VAL A 1 208 ? 14.240 12.178 10.376 1.00 39.09 208 VAL A N 1
ATOM 1724 C CA . VAL A 1 208 ? 13.318 13.033 11.147 1.00 39.09 208 VAL A CA 1
ATOM 1725 C C . VAL A 1 208 ? 14.019 13.792 12.280 1.00 39.09 208 VAL A C 1
ATOM 1727 O O . VAL A 1 208 ? 13.531 14.849 12.674 1.00 39.09 208 VAL A O 1
ATOM 1730 N N . GLU A 1 209 ? 15.231 13.413 12.713 1.00 34.38 209 GLU A N 1
ATOM 1731 C CA . GLU A 1 209 ? 15.948 14.208 13.730 1.00 34.38 209 GLU A CA 1
ATOM 1732 C C . GLU A 1 209 ? 16.388 15.576 13.179 1.00 34.38 209 GLU A C 1
ATOM 1734 O O . GLU A 1 209 ? 16.471 16.556 13.921 1.00 34.38 209 GLU A O 1
ATOM 1739 N N . SER A 1 210 ? 16.604 15.670 11.864 1.00 37.62 210 SER A N 1
ATOM 1740 C CA . SER A 1 210 ? 16.975 16.906 11.168 1.00 37.62 210 SER A CA 1
ATOM 1741 C C . SER A 1 210 ? 15.768 17.744 10.718 1.00 37.62 210 SER A C 1
ATOM 1743 O O . SER A 1 210 ? 15.882 18.970 10.650 1.00 37.62 210 SER A O 1
ATOM 1745 N N . HIS A 1 211 ? 14.600 17.132 10.485 1.00 40.47 211 HIS A N 1
ATOM 1746 C CA . HIS A 1 211 ? 13.391 17.847 10.042 1.00 40.47 211 HIS A CA 1
ATOM 1747 C C . HIS A 1 211 ? 12.442 18.227 11.194 1.00 40.47 211 HIS A C 1
ATOM 1749 O O . HIS A 1 211 ? 11.881 19.323 11.174 1.00 40.47 211 HIS A O 1
ATOM 1755 N N . SER A 1 212 ? 12.340 17.414 12.252 1.00 40.22 212 SER A N 1
ATOM 1756 C CA . SER A 1 212 ? 11.490 17.703 13.425 1.00 40.22 212 SER A CA 1
ATOM 1757 C C . SER A 1 212 ? 12.078 18.776 14.349 1.00 40.22 212 SER A C 1
ATOM 1759 O O . SER A 1 212 ? 11.351 19.648 14.832 1.00 40.22 212 SER A O 1
ATOM 1761 N N . LYS A 1 213 ? 13.409 18.807 14.537 1.00 35.66 213 LYS A N 1
ATOM 1762 C CA . LYS A 1 213 ? 14.073 19.896 15.278 1.00 35.66 213 LYS A CA 1
ATOM 1763 C C . LYS A 1 213 ? 13.943 21.240 14.554 1.00 35.66 213 LYS A C 1
ATOM 1765 O O . LYS A 1 213 ? 13.921 22.279 15.210 1.00 35.66 213 LYS A O 1
ATOM 1770 N N . ARG A 1 214 ? 13.809 21.236 13.219 1.00 39.19 214 ARG A N 1
ATOM 1771 C CA . ARG A 1 214 ? 13.609 22.453 12.413 1.00 39.19 214 ARG A CA 1
ATOM 1772 C C . ARG A 1 214 ? 12.138 22.888 12.363 1.00 39.19 214 ARG A C 1
ATOM 1774 O O . ARG A 1 214 ? 11.879 24.086 12.388 1.00 39.19 214 ARG A O 1
ATOM 1781 N N . GLN A 1 215 ? 11.184 21.954 12.389 1.00 40.34 215 GLN A N 1
ATOM 1782 C CA . GLN A 1 215 ? 9.747 22.265 12.420 1.00 40.34 215 GLN A CA 1
ATOM 1783 C C . GLN A 1 215 ? 9.241 22.785 13.770 1.00 40.34 215 GLN A C 1
ATOM 1785 O O . GLN A 1 215 ? 8.342 23.617 13.771 1.00 40.34 215 GLN A O 1
ATOM 1790 N N . ARG A 1 216 ? 9.886 22.460 14.903 1.00 35.94 216 ARG A N 1
ATOM 1791 C CA . ARG A 1 216 ? 9.621 23.161 16.183 1.00 35.94 216 ARG A CA 1
ATOM 1792 C C . ARG A 1 216 ? 9.957 24.664 16.162 1.00 35.94 216 ARG A C 1
ATOM 1794 O O . ARG A 1 216 ? 9.605 25.372 17.098 1.00 35.94 216 ARG A O 1
ATOM 1801 N N . ARG A 1 217 ? 10.615 25.164 15.106 1.00 31.56 217 ARG A N 1
ATOM 1802 C CA . ARG A 1 217 ? 10.820 26.600 14.834 1.00 31.56 217 ARG A CA 1
ATOM 1803 C C . ARG A 1 217 ? 10.016 27.136 13.650 1.00 31.56 217 ARG A C 1
ATOM 1805 O O . ARG A 1 217 ? 10.101 28.331 13.379 1.00 31.56 217 ARG A O 1
ATOM 1812 N N . ILE A 1 218 ? 9.216 26.312 12.978 1.00 37.25 218 ILE A N 1
ATOM 1813 C CA . ILE A 1 218 ? 8.200 26.819 12.055 1.00 37.25 218 ILE A CA 1
ATOM 1814 C C . ILE A 1 218 ? 6.973 27.108 12.915 1.00 37.25 218 ILE A C 1
ATOM 1816 O O . ILE A 1 218 ? 5.993 26.372 12.940 1.00 37.25 218 ILE A O 1
ATOM 1820 N N . GLY A 1 219 ? 7.070 28.205 13.672 1.00 29.69 219 GLY A N 1
ATOM 1821 C CA . GLY A 1 219 ? 5.873 28.949 14.029 1.00 29.69 219 GLY A CA 1
ATOM 1822 C C . GLY A 1 219 ? 5.135 29.350 12.751 1.00 29.69 219 GLY A C 1
ATOM 1823 O O . GLY A 1 219 ? 5.652 29.191 11.646 1.00 29.69 219 GLY A O 1
ATOM 1824 N N . HIS A 1 220 ? 3.945 29.909 12.909 1.00 34.38 220 HIS A N 1
ATOM 1825 C CA . HIS A 1 220 ? 3.091 30.491 11.869 1.00 34.38 220 HIS A CA 1
ATOM 1826 C C . HIS A 1 220 ? 3.735 31.586 10.978 1.00 34.38 220 HIS A C 1
ATOM 1828 O O . HIS A 1 220 ? 3.026 32.380 10.372 1.00 34.38 220 HIS A O 1
ATOM 1834 N N . ASN A 1 221 ? 5.060 31.641 10.856 1.00 30.06 221 ASN A N 1
ATOM 1835 C CA . ASN A 1 221 ? 5.769 32.493 9.924 1.00 30.06 221 ASN A CA 1
ATOM 1836 C C . ASN A 1 221 ? 6.023 31.730 8.624 1.00 30.06 221 ASN A C 1
ATOM 1838 O O . ASN A 1 221 ? 6.828 30.799 8.559 1.00 30.06 221 ASN A O 1
ATOM 1842 N N . GLU A 1 222 ? 5.297 32.174 7.600 1.00 39.03 222 GLU A N 1
ATOM 1843 C CA . GLU A 1 222 ? 5.483 31.895 6.182 1.00 39.03 222 GLU A CA 1
ATOM 1844 C C . GLU A 1 222 ? 6.961 31.676 5.820 1.00 39.03 222 GLU A C 1
ATOM 1846 O O . GLU A 1 222 ? 7.733 32.622 5.649 1.00 39.03 222 GLU A O 1
ATOM 1851 N N . VAL A 1 223 ? 7.365 30.422 5.614 1.00 35.66 223 VAL A N 1
ATOM 1852 C CA . VAL A 1 223 ? 8.558 30.154 4.809 1.00 35.66 223 VAL A CA 1
ATOM 1853 C C . VAL A 1 223 ? 8.148 30.370 3.354 1.00 35.66 223 VAL A C 1
ATOM 1855 O O . VAL A 1 223 ? 7.713 29.445 2.670 1.00 35.66 223 VAL A O 1
ATOM 1858 N N . LYS A 1 224 ? 8.261 31.616 2.883 1.00 35.81 224 LYS A N 1
ATOM 1859 C CA . LYS A 1 224 ? 8.265 31.947 1.453 1.00 35.81 224 LYS A CA 1
ATOM 1860 C C . LYS A 1 224 ? 9.559 31.409 0.837 1.00 35.81 224 LYS A C 1
ATOM 1862 O O . LYS A 1 224 ? 10.565 32.102 0.753 1.00 35.81 224 LYS A O 1
ATOM 1867 N N . GLY A 1 225 ? 9.526 30.140 0.446 1.00 33.66 225 GLY A N 1
ATOM 1868 C CA . GLY A 1 225 ? 10.453 29.505 -0.492 1.00 33.66 225 GLY A CA 1
ATOM 1869 C C . GLY A 1 225 ? 9.643 28.838 -1.608 1.00 33.66 225 GLY A C 1
ATOM 1870 O O . GLY A 1 225 ? 8.449 28.603 -1.408 1.00 33.66 225 GLY A O 1
ATOM 1871 N N . PRO A 1 226 ? 10.224 28.567 -2.789 1.00 34.75 226 PRO A N 1
ATOM 1872 C CA . PRO A 1 226 ? 9.480 28.053 -3.934 1.00 34.75 226 PRO A CA 1
ATOM 1873 C C . PRO A 1 226 ? 8.928 26.669 -3.585 1.00 34.75 226 PRO A C 1
ATOM 1875 O O . PRO A 1 226 ? 9.679 25.707 -3.577 1.00 34.75 226 PRO A O 1
ATOM 1878 N N . ARG A 1 227 ? 7.637 26.635 -3.224 1.00 40.41 227 ARG A N 1
ATOM 1879 C CA . ARG A 1 227 ? 6.750 25.481 -3.001 1.00 40.41 227 ARG A CA 1
ATOM 1880 C C . ARG A 1 227 ? 7.428 24.269 -2.355 1.00 40.41 227 ARG A C 1
ATOM 1882 O O . ARG A 1 227 ? 8.146 23.518 -3.006 1.00 40.41 227 ARG A O 1
ATOM 1889 N N . LEU A 1 228 ? 7.114 23.997 -1.089 1.00 50.94 228 LEU A N 1
ATOM 1890 C CA . LEU A 1 228 ? 7.270 22.627 -0.607 1.00 50.94 228 LEU A CA 1
ATOM 1891 C C . LEU A 1 228 ? 6.485 21.708 -1.564 1.00 50.94 228 LEU A C 1
ATOM 1893 O O . LEU A 1 228 ? 5.343 22.035 -1.890 1.00 50.94 228 LEU A O 1
ATOM 1897 N N . ASN A 1 229 ? 7.110 20.641 -2.070 1.00 72.00 229 ASN A N 1
ATOM 1898 C CA . ASN A 1 229 ? 6.459 19.758 -3.039 1.00 72.00 229 ASN A CA 1
ATOM 1899 C C . ASN A 1 229 ? 5.177 19.153 -2.432 1.00 72.00 229 ASN A C 1
ATOM 1901 O O . ASN A 1 229 ? 5.084 18.933 -1.222 1.00 72.00 229 ASN A O 1
ATOM 1905 N N . GLU A 1 230 ? 4.172 18.902 -3.270 1.00 79.81 230 GLU A N 1
ATOM 1906 C CA . GLU A 1 230 ? 2.838 18.439 -2.865 1.00 79.81 230 GLU A CA 1
ATOM 1907 C C . GLU A 1 230 ? 2.916 17.172 -1.993 1.00 79.81 230 GLU A C 1
ATOM 1909 O O . GLU A 1 230 ? 2.147 17.017 -1.044 1.00 79.81 230 GLU A O 1
ATOM 1914 N N . PHE A 1 231 ? 3.919 16.323 -2.245 1.00 82.00 231 PHE A N 1
ATOM 1915 C CA . PHE A 1 231 ? 4.248 15.159 -1.425 1.00 82.00 231 PHE A CA 1
ATOM 1916 C C . PHE A 1 231 ? 4.547 15.522 0.040 1.00 82.00 231 PHE A C 1
ATOM 1918 O O . PHE A 1 231 ? 3.873 15.028 0.941 1.00 82.00 231 PHE A O 1
ATOM 1925 N N . LEU A 1 232 ? 5.511 16.405 0.322 1.00 81.56 232 LEU A N 1
ATOM 1926 C CA . LEU A 1 232 ? 5.859 16.741 1.708 1.00 81.56 232 LEU A CA 1
ATOM 1927 C C . LEU A 1 232 ? 4.720 17.459 2.441 1.00 81.56 232 LEU A C 1
ATOM 1929 O O . LEU A 1 232 ? 4.566 17.276 3.648 1.00 81.56 232 LEU A O 1
ATOM 1933 N N . GLU A 1 233 ? 3.918 18.260 1.739 1.00 84.50 233 GLU A N 1
ATOM 1934 C CA . GLU A 1 233 ? 2.733 18.884 2.340 1.00 84.50 233 GLU A CA 1
ATOM 1935 C C . GLU A 1 233 ? 1.678 17.844 2.726 1.00 84.50 233 GLU A C 1
ATOM 1937 O O . GLU A 1 233 ? 1.169 17.880 3.845 1.00 84.50 233 GLU A O 1
ATOM 1942 N N . SER A 1 234 ? 1.432 16.859 1.865 1.00 89.69 234 SER A N 1
ATOM 1943 C CA . SER A 1 234 ? 0.498 15.774 2.174 1.00 89.69 234 SER A CA 1
ATOM 1944 C C . SER A 1 234 ? 0.976 14.871 3.319 1.00 89.69 234 SER A C 1
ATOM 1946 O O . SER A 1 234 ? 0.169 14.443 4.140 1.00 89.69 234 SER A O 1
ATOM 1948 N N . ILE A 1 235 ? 2.289 14.672 3.487 1.00 88.50 235 ILE A N 1
ATOM 1949 C CA . ILE A 1 235 ? 2.835 14.003 4.679 1.00 88.50 235 ILE A CA 1
ATOM 1950 C C . ILE A 1 235 ? 2.492 14.784 5.955 1.00 88.50 235 ILE A C 1
ATOM 1952 O O . ILE A 1 235 ? 2.012 14.192 6.919 1.00 88.50 235 ILE A O 1
ATOM 1956 N N . LYS A 1 236 ? 2.691 16.110 5.969 1.00 87.12 236 LYS A N 1
ATOM 1957 C CA . LYS A 1 236 ? 2.331 16.948 7.131 1.00 87.12 236 LYS A CA 1
ATOM 1958 C C . LYS A 1 236 ? 0.834 16.908 7.421 1.00 87.12 236 LYS A C 1
ATOM 1960 O O . LYS A 1 236 ? 0.436 16.923 8.586 1.00 87.12 236 LYS A O 1
ATOM 1965 N N . TYR A 1 237 ? 0.016 16.888 6.369 1.00 92.94 237 TYR A N 1
ATOM 1966 C CA . TYR A 1 237 ? -1.429 16.761 6.485 1.00 92.94 237 TYR A CA 1
ATOM 1967 C C . TYR A 1 237 ? -1.811 15.469 7.223 1.00 92.94 237 TYR A C 1
ATOM 1969 O O . TYR A 1 237 ? -2.537 15.531 8.218 1.00 92.94 237 TYR A O 1
ATOM 1977 N N . VAL A 1 238 ? -1.267 14.319 6.804 1.00 94.25 238 VAL A N 1
ATOM 1978 C CA . VAL A 1 238 ? -1.532 13.035 7.473 1.00 94.25 238 VAL A CA 1
ATOM 1979 C C . VAL A 1 238 ? -0.968 12.998 8.892 1.00 94.25 238 VAL A C 1
ATOM 1981 O O . VAL A 1 238 ? -1.647 12.520 9.795 1.00 94.25 238 VAL A O 1
ATOM 1984 N N . ASP A 1 239 ? 0.232 13.531 9.127 1.00 91.62 239 ASP A N 1
ATOM 1985 C CA . ASP A 1 239 ? 0.820 13.569 10.471 1.00 91.62 239 ASP A CA 1
ATOM 1986 C C . ASP A 1 239 ? -0.036 14.395 11.446 1.00 91.62 239 ASP A C 1
ATOM 1988 O O . ASP A 1 239 ? -0.346 13.939 12.545 1.00 91.62 239 ASP A O 1
ATOM 1992 N N . THR A 1 240 ? -0.541 15.550 10.999 1.00 88.94 240 THR A N 1
ATOM 1993 C CA . THR A 1 240 ? -1.470 16.384 11.783 1.00 88.94 240 THR A CA 1
ATOM 1994 C C . THR A 1 240 ? -2.779 15.647 12.074 1.00 88.94 240 THR A C 1
ATOM 1996 O O . THR A 1 240 ? -3.277 15.675 13.200 1.00 88.94 240 THR A O 1
ATOM 1999 N N . LEU A 1 241 ? -3.339 14.959 11.074 1.00 93.81 241 LEU A N 1
ATOM 2000 C CA . LEU A 1 241 ? -4.528 14.121 11.246 1.00 93.81 241 LEU A CA 1
ATOM 2001 C C . LEU A 1 241 ? -4.287 13.004 12.273 1.00 93.81 241 LEU A C 1
ATOM 2003 O O . LEU A 1 241 ? -5.166 12.688 13.078 1.00 93.81 241 LEU A O 1
ATOM 2007 N N . TYR A 1 242 ? -3.101 12.402 12.260 1.00 91.75 242 TYR A N 1
ATOM 2008 C CA . TYR A 1 242 ? -2.758 11.307 13.158 1.00 91.75 242 TYR A CA 1
ATOM 2009 C C . TYR A 1 242 ? -2.465 11.803 14.571 1.00 91.75 242 TYR A C 1
ATOM 2011 O O . TYR A 1 242 ? -2.828 11.118 15.522 1.00 91.75 242 TYR A O 1
ATOM 2019 N N . ASP A 1 243 ? -1.902 12.997 14.740 1.00 86.12 243 ASP A N 1
ATOM 2020 C CA . ASP A 1 243 ? -1.788 13.651 16.047 1.00 86.12 243 ASP A CA 1
ATOM 2021 C C . ASP A 1 243 ? -3.161 13.906 16.674 1.00 86.12 243 ASP A C 1
ATOM 2023 O O . ASP A 1 243 ? -3.361 13.652 17.861 1.00 86.12 243 ASP A O 1
ATOM 2027 N N . GLN A 1 244 ? -4.132 14.343 15.869 1.00 83.81 244 GLN A N 1
ATOM 2028 C CA . GLN A 1 244 ? -5.514 14.529 16.318 1.00 83.81 244 GLN A CA 1
ATOM 2029 C C . GLN A 1 244 ? -6.201 13.203 16.676 1.00 83.81 244 GLN A C 1
ATOM 2031 O O . GLN A 1 244 ? -7.060 13.180 17.555 1.00 83.81 244 GLN A O 1
ATOM 2036 N N . THR A 1 245 ? -5.835 12.107 16.004 1.00 86.00 245 THR A N 1
ATOM 2037 C CA . THR A 1 245 ? -6.515 10.807 16.142 1.00 86.00 245 THR A CA 1
ATOM 2038 C C . THR A 1 245 ? -5.891 9.915 17.216 1.00 86.00 245 THR A C 1
ATOM 2040 O O . THR A 1 245 ? -6.606 9.316 18.016 1.00 86.00 245 THR A O 1
ATOM 2043 N N . TYR A 1 246 ? -4.564 9.812 17.239 1.00 84.75 246 TYR A N 1
ATOM 2044 C CA . TYR A 1 246 ? -3.801 8.885 18.083 1.00 84.75 246 TYR A CA 1
ATOM 2045 C C . TYR A 1 246 ? -2.976 9.594 19.163 1.00 84.75 246 TYR A C 1
ATOM 2047 O O . TYR A 1 246 ? -2.345 8.932 19.989 1.00 84.75 246 TYR A O 1
ATOM 2055 N N . GLY A 1 247 ? -2.992 10.927 19.176 1.00 82.62 247 GLY A N 1
ATOM 2056 C CA . GLY A 1 247 ? -2.131 11.742 20.019 1.00 82.62 247 GLY A CA 1
ATOM 2057 C C . GLY A 1 247 ? -0.769 12.007 19.382 1.00 82.62 247 GLY A C 1
ATOM 2058 O O . GLY A 1 247 ? -0.371 11.381 18.393 1.00 82.62 247 GLY A O 1
ATOM 2059 N N . TYR A 1 248 ? -0.056 12.961 19.984 1.00 84.00 248 TYR A N 1
ATOM 2060 C CA . TYR A 1 248 ? 1.258 13.389 19.521 1.00 84.00 248 TYR A CA 1
ATOM 2061 C C . TYR A 1 248 ? 2.252 12.229 19.525 1.00 84.00 248 TYR A C 1
ATOM 2063 O O . TYR A 1 248 ? 2.496 11.606 20.564 1.00 84.00 248 TYR A O 1
ATOM 2071 N N . ALA A 1 249 ? 2.867 11.980 18.374 1.00 80.50 249 ALA A N 1
ATOM 2072 C CA . ALA A 1 249 ? 3.919 10.990 18.235 1.00 80.50 249 ALA A CA 1
ATOM 2073 C C . ALA A 1 249 ? 4.942 11.431 17.195 1.00 80.50 249 ALA A C 1
ATOM 2075 O O . ALA A 1 249 ? 4.666 12.212 16.292 1.00 80.50 249 ALA A O 1
ATOM 2076 N N . TYR A 1 250 ? 6.144 10.884 17.306 1.00 80.25 250 TYR A N 1
ATOM 2077 C CA . TYR A 1 250 ? 7.161 11.092 16.296 1.00 80.25 250 TYR A CA 1
ATOM 2078 C C . TYR A 1 250 ? 6.972 10.096 15.151 1.00 80.25 250 TYR A C 1
ATOM 2080 O O . TYR A 1 250 ? 7.192 8.897 15.341 1.00 80.25 250 TYR A 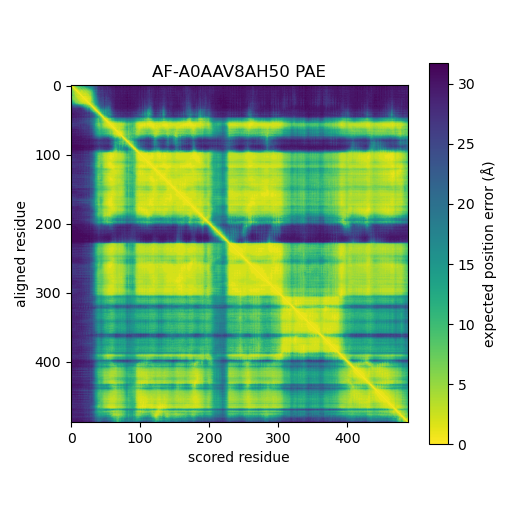O 1
ATOM 2088 N N . ARG A 1 251 ? 6.583 10.593 13.973 1.00 82.44 251 ARG A N 1
ATOM 2089 C CA . ARG A 1 251 ? 6.369 9.768 12.781 1.00 82.44 251 ARG A CA 1
ATOM 2090 C C . ARG A 1 251 ? 7.436 10.015 11.723 1.00 82.44 251 ARG A C 1
ATOM 2092 O O . ARG A 1 251 ? 7.657 11.136 11.272 1.00 82.44 251 ARG A O 1
ATOM 2099 N N . SER A 1 252 ? 8.105 8.939 11.327 1.00 77.94 252 SER A N 1
ATOM 2100 C CA . SER A 1 252 ? 9.111 8.941 10.267 1.00 77.94 252 SER A CA 1
ATOM 2101 C C . SER A 1 252 ? 8.495 8.675 8.900 1.00 77.94 252 SER A C 1
ATOM 2103 O O . SER A 1 252 ? 7.612 7.828 8.771 1.00 77.94 252 SER A O 1
ATOM 2105 N N . ILE A 1 253 ? 8.999 9.378 7.882 1.00 78.00 253 ILE A N 1
ATOM 2106 C CA . ILE A 1 253 ? 8.711 9.086 6.473 1.00 78.00 253 ILE A CA 1
ATOM 2107 C C . ILE A 1 253 ? 9.425 7.787 6.099 1.00 78.00 253 ILE A C 1
ATOM 2109 O O . ILE A 1 253 ? 10.601 7.609 6.429 1.00 78.00 253 ILE A O 1
ATOM 2113 N N . MET A 1 254 ? 8.721 6.889 5.418 1.00 74.62 254 MET A N 1
ATOM 2114 C CA . MET A 1 254 ? 9.296 5.630 4.957 1.00 74.62 254 MET A CA 1
ATOM 2115 C C . MET A 1 254 ? 10.145 5.840 3.704 1.00 74.62 254 MET A C 1
ATOM 2117 O O . MET A 1 254 ? 9.866 6.748 2.917 1.00 74.62 254 MET A O 1
ATOM 2121 N N . PRO A 1 255 ? 11.209 5.039 3.525 1.00 72.00 255 PRO A N 1
ATOM 2122 C CA . PRO A 1 255 ? 11.978 5.070 2.290 1.00 72.00 255 PRO A CA 1
ATOM 2123 C C . PRO A 1 255 ? 11.086 4.721 1.097 1.00 72.00 255 PRO A C 1
ATOM 2125 O O . PRO A 1 255 ? 10.143 3.945 1.232 1.00 72.00 255 PRO A O 1
ATOM 2128 N N . HIS A 1 256 ? 11.435 5.248 -0.075 1.00 77.44 256 HIS A N 1
ATOM 2129 C CA . HIS A 1 256 ? 10.828 4.834 -1.337 1.00 77.44 256 HIS A CA 1
ATOM 2130 C C . HIS A 1 256 ? 11.267 3.401 -1.664 1.00 77.44 256 HIS A C 1
ATOM 2132 O O . HIS A 1 256 ? 12.349 3.171 -2.205 1.00 77.44 256 HIS A O 1
ATOM 2138 N N . ALA A 1 257 ? 10.497 2.432 -1.175 1.00 77.81 257 ALA A N 1
ATOM 2139 C CA . ALA A 1 257 ? 10.837 1.018 -1.177 1.00 7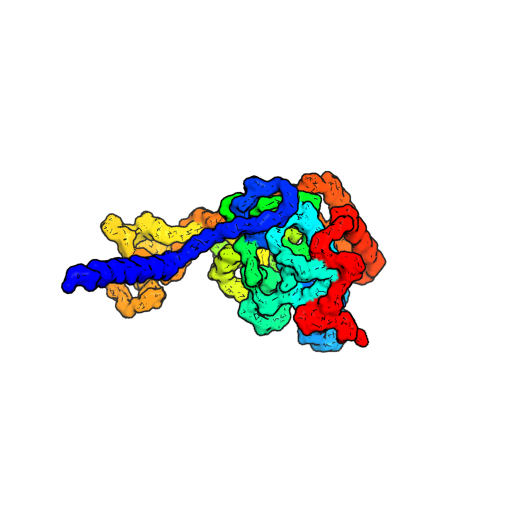7.81 257 ALA A CA 1
ATOM 2140 C C . ALA A 1 257 ? 9.570 0.145 -1.244 1.00 77.81 257 ALA A C 1
ATOM 2142 O O . ALA A 1 257 ? 8.473 0.620 -0.916 1.00 77.81 257 ALA A O 1
ATOM 2143 N N . PRO A 1 258 ? 9.716 -1.150 -1.594 1.00 84.25 258 PRO A N 1
ATOM 2144 C CA . PRO A 1 258 ? 8.590 -2.072 -1.627 1.00 84.25 258 PRO A CA 1
ATOM 2145 C C . PRO A 1 258 ? 7.928 -2.195 -0.252 1.00 84.25 258 PRO A C 1
ATOM 2147 O O . PRO A 1 258 ? 8.592 -2.493 0.744 1.00 84.25 258 PRO A O 1
ATOM 2150 N N . GLY A 1 259 ? 6.613 -1.996 -0.203 1.00 84.81 259 GLY A N 1
ATOM 2151 C CA . GLY A 1 259 ? 5.810 -2.152 1.009 1.00 84.81 259 GLY A CA 1
ATOM 2152 C C . GLY A 1 259 ? 4.923 -3.390 0.931 1.00 84.81 259 GLY A C 1
ATOM 2153 O O . GLY A 1 259 ? 4.457 -3.749 -0.149 1.00 84.81 259 GLY A O 1
ATOM 2154 N N . VAL A 1 260 ? 4.663 -4.037 2.071 1.00 87.94 260 VAL A N 1
ATOM 2155 C CA . VAL A 1 260 ? 3.737 -5.179 2.150 1.00 87.94 260 VAL A CA 1
ATOM 2156 C C . VAL A 1 260 ? 2.429 -4.764 2.785 1.00 87.94 260 VAL A C 1
ATOM 2158 O O . VAL A 1 260 ? 2.393 -4.227 3.892 1.00 87.94 260 VAL A O 1
ATOM 2161 N N . PHE A 1 261 ? 1.354 -5.071 2.076 1.00 91.69 261 PHE A N 1
ATOM 2162 C CA . PHE A 1 261 ? 0.012 -4.615 2.366 1.00 91.69 261 PHE A CA 1
ATOM 2163 C C . PHE A 1 261 ? -0.940 -5.795 2.473 1.00 91.69 261 PHE A C 1
ATOM 2165 O O . PHE A 1 261 ? -0.750 -6.851 1.862 1.00 91.69 261 PHE A O 1
ATOM 2172 N N . LYS A 1 262 ? -1.986 -5.586 3.267 1.00 92.56 262 LYS A N 1
ATOM 2173 C CA . LYS A 1 262 ? -3.093 -6.510 3.430 1.00 92.56 262 LYS A CA 1
ATOM 2174 C C . LYS A 1 262 ? -4.387 -5.830 3.001 1.00 92.56 262 LYS A C 1
ATOM 2176 O O . LYS A 1 262 ? -4.682 -4.730 3.475 1.00 92.56 262 LYS A O 1
ATOM 2181 N N . LYS A 1 263 ? -5.165 -6.481 2.133 1.00 95.56 263 LYS A N 1
ATOM 2182 C CA . LYS A 1 263 ? -6.412 -5.915 1.590 1.00 95.56 263 LYS A CA 1
ATOM 2183 C C . LYS A 1 263 ? -7.393 -5.549 2.700 1.00 95.56 263 LYS A C 1
ATOM 2185 O O . LYS A 1 263 ? -7.877 -4.421 2.719 1.00 95.56 263 LYS A O 1
ATOM 2190 N N . SER A 1 264 ? -7.597 -6.431 3.681 1.00 94.62 264 SER A N 1
ATOM 2191 C CA . SER A 1 264 ? -8.510 -6.147 4.792 1.00 94.62 264 SER A CA 1
ATOM 2192 C C . SER A 1 264 ? -8.101 -4.905 5.594 1.00 94.62 264 SER A C 1
ATOM 2194 O O . SER A 1 264 ? -8.954 -4.168 6.071 1.00 94.62 264 SER A O 1
ATOM 2196 N N . ILE A 1 265 ? -6.798 -4.643 5.736 1.00 94.06 265 ILE A N 1
ATOM 2197 C CA . ILE A 1 265 ? -6.288 -3.492 6.494 1.00 94.06 265 ILE A CA 1
ATOM 2198 C C . ILE A 1 265 ? -6.451 -2.205 5.685 1.00 94.06 265 ILE A C 1
ATOM 2200 O O . ILE A 1 265 ? -6.795 -1.174 6.252 1.00 94.06 265 ILE A O 1
ATOM 2204 N N . MET A 1 266 ? -6.282 -2.263 4.361 1.00 96.12 266 MET A N 1
ATOM 2205 C CA . MET A 1 266 ? -6.606 -1.142 3.473 1.00 96.12 266 MET A CA 1
ATOM 2206 C C . MET A 1 266 ? -8.086 -0.750 3.567 1.00 96.12 266 MET A C 1
ATOM 2208 O O . MET A 1 266 ? -8.405 0.431 3.692 1.00 96.12 266 MET A O 1
ATOM 2212 N N . GLU A 1 267 ? -8.987 -1.735 3.572 1.00 96.25 267 GLU A N 1
ATOM 2213 C CA . GLU A 1 267 ? -10.426 -1.505 3.739 1.00 96.25 267 GLU A CA 1
ATOM 2214 C C . GLU A 1 267 ? -10.760 -0.903 5.110 1.00 96.25 267 GLU A C 1
ATOM 2216 O O . GLU A 1 267 ? -11.580 0.011 5.213 1.00 96.25 267 GLU A O 1
ATOM 2221 N N . GLU A 1 268 ? -10.132 -1.397 6.177 1.00 94.62 268 GLU A N 1
ATOM 2222 C CA . GLU A 1 268 ? -10.296 -0.836 7.518 1.00 94.62 268 GLU A CA 1
ATOM 2223 C C . GLU A 1 268 ? -9.765 0.594 7.624 1.00 94.62 268 GLU A C 1
ATOM 2225 O O . GLU A 1 268 ? -10.435 1.452 8.199 1.00 94.62 268 GLU A O 1
ATOM 2230 N N . LEU A 1 269 ? -8.603 0.870 7.031 1.00 95.69 269 LEU A N 1
ATOM 2231 C CA . LEU A 1 269 ? -8.015 2.202 6.967 1.00 95.69 269 LEU A CA 1
ATOM 2232 C C . LEU A 1 269 ? -8.962 3.183 6.257 1.00 95.69 269 LEU A C 1
ATOM 2234 O O . LEU A 1 269 ? -9.202 4.284 6.755 1.00 95.69 269 LEU A O 1
ATOM 2238 N N . HIS A 1 270 ? -9.554 2.771 5.131 1.00 96.38 270 HIS A N 1
ATOM 2239 C CA . HIS A 1 270 ? -10.551 3.561 4.400 1.00 96.38 270 HIS A CA 1
ATOM 2240 C C . HIS A 1 270 ? -11.824 3.801 5.214 1.00 96.38 270 HIS A C 1
ATOM 2242 O O . HIS A 1 270 ? -12.360 4.907 5.191 1.00 96.38 270 HIS A O 1
ATOM 2248 N N . LYS A 1 271 ? -12.285 2.811 5.986 1.00 93.81 271 LYS A N 1
ATOM 2249 C CA . LYS A 1 271 ? -13.419 2.973 6.914 1.00 93.81 271 LYS A CA 1
ATOM 2250 C C . LYS A 1 271 ? -13.086 3.891 8.090 1.00 93.81 271 LYS A C 1
ATOM 2252 O O . LYS A 1 271 ? -13.968 4.603 8.561 1.00 93.81 271 LYS A O 1
ATOM 2257 N N . ARG A 1 272 ? -11.835 3.885 8.566 1.00 91.62 272 ARG A N 1
ATOM 2258 C CA . ARG A 1 272 ? -11.374 4.742 9.668 1.00 91.62 272 ARG A CA 1
ATOM 2259 C C . ARG A 1 272 ? -11.245 6.203 9.242 1.00 91.62 272 ARG A C 1
ATOM 2261 O O . ARG A 1 272 ? -11.610 7.086 10.013 1.00 91.62 272 ARG A O 1
ATOM 2268 N N . PHE A 1 273 ? -10.774 6.447 8.020 1.00 96.00 273 PHE A N 1
ATOM 2269 C CA . PHE A 1 273 ? -10.547 7.784 7.463 1.00 96.00 273 PHE A CA 1
ATOM 2270 C C . PHE A 1 273 ? -11.304 7.977 6.137 1.00 96.00 273 PHE A C 1
ATOM 2272 O O . PHE A 1 273 ? -10.677 8.173 5.088 1.00 96.00 273 PHE A O 1
ATOM 2279 N N . PRO A 1 274 ? -12.651 7.914 6.144 1.00 96.00 274 PRO A N 1
ATOM 2280 C CA . PRO A 1 274 ? -13.436 7.880 4.913 1.00 96.00 274 PRO A CA 1
ATOM 2281 C C . PRO A 1 274 ? -13.349 9.196 4.146 1.00 96.00 274 PRO A C 1
ATOM 2283 O O . PRO A 1 274 ? -13.237 9.182 2.927 1.00 96.00 274 PRO A O 1
ATOM 2286 N N . ILE A 1 275 ? -13.326 10.335 4.846 1.00 96.38 275 ILE A N 1
ATOM 2287 C CA . ILE A 1 275 ? -13.250 11.665 4.224 1.00 96.38 275 ILE A CA 1
ATOM 2288 C C . ILE A 1 275 ? -11.922 11.826 3.475 1.00 96.38 275 ILE A C 1
ATOM 2290 O O . ILE A 1 275 ? -11.898 12.248 2.321 1.00 96.38 275 ILE A O 1
ATOM 2294 N N . GLN A 1 276 ? -10.815 11.470 4.125 1.00 97.56 276 GLN A N 1
ATOM 2295 C CA . GLN A 1 276 ? -9.464 11.635 3.592 1.00 97.56 276 GLN A CA 1
ATOM 2296 C C . GLN A 1 276 ? -9.195 10.652 2.457 1.00 97.56 276 GLN A C 1
ATOM 2298 O O . GLN A 1 276 ? -8.674 11.043 1.412 1.00 97.56 276 GLN A O 1
ATOM 2303 N N . SER A 1 277 ? -9.627 9.402 2.629 1.00 96.56 277 SER A N 1
ATOM 2304 C CA . SER A 1 277 ? -9.517 8.372 1.597 1.00 96.56 277 SER A CA 1
ATOM 2305 C C . SER A 1 277 ? -10.335 8.755 0.362 1.00 96.56 277 SER A C 1
ATOM 2307 O O . SER A 1 277 ? -9.779 8.808 -0.730 1.00 96.56 277 SER A O 1
ATOM 2309 N N . GLN A 1 278 ? -11.613 9.127 0.523 1.00 95.69 278 GLN A N 1
ATOM 2310 C CA . GLN A 1 278 ? -12.487 9.517 -0.593 1.00 95.69 278 GLN A CA 1
ATOM 2311 C C . GLN A 1 278 ? -11.996 10.772 -1.322 1.00 95.69 278 GLN A C 1
ATOM 2313 O O . GLN A 1 278 ? -12.049 10.831 -2.547 1.00 95.69 278 GLN A O 1
ATOM 2318 N N . LYS A 1 279 ? -11.467 11.765 -0.598 1.00 96.25 279 LYS A N 1
ATOM 2319 C CA . LYS A 1 279 ? -10.846 12.937 -1.231 1.00 96.25 279 LYS A CA 1
ATOM 2320 C C . LYS A 1 279 ? -9.644 12.532 -2.091 1.00 96.25 279 LYS A C 1
ATOM 2322 O O . LYS A 1 279 ? -9.523 12.994 -3.217 1.00 96.25 279 LYS A O 1
ATOM 2327 N N . THR A 1 280 ? -8.790 11.651 -1.576 1.00 97.25 280 THR A N 1
ATOM 2328 C CA . THR A 1 280 ? -7.544 11.240 -2.240 1.00 97.25 280 THR A CA 1
ATOM 2329 C C . THR A 1 280 ? -7.796 10.383 -3.474 1.00 97.25 280 THR A C 1
ATOM 2331 O O . THR A 1 280 ? -7.200 10.629 -4.518 1.00 97.25 280 THR A O 1
ATOM 2334 N N . ILE A 1 281 ? -8.698 9.397 -3.400 1.00 95.88 281 ILE A N 1
ATOM 2335 C CA . ILE A 1 281 ? -8.949 8.485 -4.530 1.00 95.88 281 ILE A CA 1
ATOM 2336 C C . ILE A 1 281 ? -9.516 9.207 -5.758 1.00 95.88 281 ILE A C 1
ATOM 2338 O O . ILE A 1 281 ? -9.255 8.780 -6.878 1.00 95.88 281 ILE A O 1
ATOM 2342 N N . ARG A 1 282 ? -10.214 10.334 -5.571 1.00 94.94 282 ARG A N 1
ATOM 2343 C CA . ARG A 1 282 ? -10.784 11.141 -6.663 1.00 94.94 282 ARG A CA 1
ATOM 2344 C C . ARG A 1 282 ? -9.791 12.116 -7.299 1.00 94.94 282 ARG A C 1
ATOM 2346 O O . ARG A 1 282 ? -10.119 12.749 -8.300 1.00 94.94 282 ARG A O 1
ATOM 2353 N N . ASN A 1 283 ? -8.597 12.274 -6.728 1.00 92.00 283 ASN A N 1
ATOM 2354 C CA . ASN A 1 283 ? -7.613 13.215 -7.245 1.00 92.00 283 ASN A CA 1
ATOM 2355 C C . ASN A 1 283 ? -6.976 12.691 -8.539 1.00 92.00 283 ASN A C 1
ATOM 2357 O O . ASN A 1 283 ? -6.403 11.601 -8.582 1.00 92.00 283 ASN A O 1
ATOM 2361 N N . GLN A 1 284 ? -7.027 13.512 -9.588 1.00 88.25 284 GLN A N 1
ATOM 2362 C CA . GLN A 1 284 ? -6.351 13.233 -10.859 1.00 88.25 284 GLN A CA 1
ATOM 2363 C C . GLN A 1 284 ? -4.857 13.568 -10.809 1.00 88.25 284 GLN A C 1
ATOM 2365 O O . GLN A 1 284 ? -4.065 12.938 -11.497 1.00 88.25 284 GLN A O 1
ATOM 2370 N N . TYR A 1 285 ? -4.445 14.508 -9.957 1.00 86.62 285 TYR A N 1
ATOM 2371 C CA . TYR A 1 285 ? -3.046 14.886 -9.738 1.00 86.62 285 TYR A CA 1
ATOM 2372 C C . TYR A 1 285 ? -2.732 14.888 -8.244 1.00 86.62 285 TYR A C 1
ATOM 2374 O O . TYR A 1 285 ? -3.643 15.015 -7.425 1.00 86.62 285 TYR A O 1
ATOM 2382 N N . ARG A 1 286 ? -1.449 14.745 -7.881 1.00 85.06 286 ARG A N 1
ATOM 2383 C CA . ARG A 1 286 ? -1.027 14.813 -6.474 1.00 85.06 286 ARG A CA 1
ATOM 2384 C C . ARG A 1 286 ? -1.507 16.120 -5.850 1.00 85.06 286 ARG A C 1
ATOM 2386 O O . ARG A 1 286 ? -1.331 17.193 -6.425 1.00 85.06 286 ARG A O 1
ATOM 2393 N N . HIS A 1 287 ? -2.074 16.022 -4.660 1.00 88.62 287 HIS A N 1
ATOM 2394 C CA . HIS A 1 287 ? -2.598 17.152 -3.918 1.00 88.62 287 HIS A CA 1
ATOM 2395 C C . HIS A 1 287 ? -1.952 17.222 -2.536 1.00 88.62 287 HIS A C 1
ATOM 2397 O O . HIS A 1 287 ? -1.685 16.217 -1.884 1.00 88.62 287 HIS A O 1
ATOM 2403 N N . ARG A 1 288 ? -1.770 18.443 -2.031 1.00 88.38 288 ARG A N 1
ATOM 2404 C CA . ARG A 1 288 ? -1.168 18.706 -0.713 1.00 88.38 288 ARG A CA 1
ATOM 2405 C C . ARG A 1 288 ? -1.936 18.135 0.488 1.00 88.38 288 ARG A C 1
ATOM 2407 O O . ARG A 1 288 ? -1.423 18.170 1.595 1.00 88.38 288 ARG A O 1
ATOM 2414 N N . ASP A 1 289 ? -3.149 17.641 0.259 1.00 92.75 289 ASP A N 1
ATOM 2415 C CA . ASP A 1 289 ? -4.021 17.032 1.271 1.00 92.75 289 ASP A CA 1
ATOM 2416 C C . ASP A 1 289 ? -4.284 15.551 0.954 1.00 92.75 289 ASP A C 1
ATOM 2418 O O . ASP A 1 289 ? -5.283 14.990 1.406 1.00 92.75 289 ASP A O 1
ATOM 2422 N N . ASP A 1 290 ? -3.450 14.937 0.108 1.00 95.31 290 ASP A N 1
ATOM 2423 C CA . ASP A 1 290 ? -3.534 13.506 -0.153 1.00 95.31 290 ASP A CA 1
ATOM 2424 C C . ASP A 1 290 ? -3.296 12.729 1.143 1.00 95.31 290 ASP A C 1
ATOM 2426 O O . ASP A 1 290 ? -2.366 12.989 1.912 1.00 95.31 290 ASP A O 1
ATOM 2430 N N . PHE A 1 291 ? -4.128 11.724 1.366 1.00 96.94 291 PHE A N 1
ATOM 2431 C CA . PHE A 1 291 ? -3.866 10.684 2.336 1.00 96.94 291 PHE A CA 1
ATOM 2432 C C . PHE A 1 291 ? -2.704 9.859 1.781 1.00 96.94 291 PHE A C 1
ATOM 2434 O O . PHE A 1 291 ? -2.851 9.129 0.810 1.00 96.94 291 PHE A O 1
ATOM 2441 N N . GLN A 1 292 ? -1.494 10.088 2.289 1.00 93.50 292 GLN A N 1
ATOM 2442 C CA . GLN A 1 292 ? -0.290 9.484 1.722 1.00 93.50 292 GLN A CA 1
ATOM 2443 C C . GLN A 1 292 ? -0.270 7.980 1.973 1.00 93.50 292 GLN A C 1
ATOM 2445 O O . GLN A 1 292 ? -0.227 7.557 3.127 1.00 93.50 292 GLN A O 1
ATOM 2450 N N . PHE A 1 293 ? -0.276 7.184 0.903 1.00 93.38 293 PHE A N 1
ATOM 2451 C CA . PHE A 1 293 ? -0.576 5.751 0.934 1.00 93.38 293 PHE A CA 1
ATOM 2452 C C . PHE A 1 293 ? 0.263 4.956 1.937 1.00 93.38 293 PHE A C 1
ATOM 2454 O O . PHE A 1 293 ? -0.270 4.482 2.944 1.00 93.38 293 PHE A O 1
ATOM 2461 N N . GLN A 1 294 ? 1.576 4.837 1.696 1.00 89.00 294 GLN A N 1
ATOM 2462 C CA . GLN A 1 294 ? 2.433 4.055 2.585 1.00 89.00 294 GLN A CA 1
ATOM 2463 C C . GLN A 1 294 ? 2.414 4.648 4.001 1.00 89.00 294 GLN A C 1
ATOM 2465 O O . GLN A 1 294 ? 2.233 3.902 4.963 1.00 89.00 294 GLN A O 1
ATOM 2470 N N . PHE A 1 295 ? 2.564 5.980 4.127 1.00 90.50 295 PHE A N 1
ATOM 2471 C CA . PHE A 1 295 ? 2.644 6.697 5.414 1.00 90.50 295 PHE A CA 1
ATOM 2472 C C . PHE A 1 295 ? 1.434 6.413 6.294 1.00 90.50 295 PHE A C 1
ATOM 2474 O O . PHE A 1 295 ? 1.583 5.990 7.438 1.00 90.50 295 PHE A O 1
ATOM 2481 N N . SER A 1 296 ? 0.246 6.556 5.720 1.00 94.88 296 SER A N 1
ATOM 2482 C CA . SER A 1 296 ? -1.014 6.272 6.392 1.00 94.88 296 SER A CA 1
ATOM 2483 C C . SER A 1 296 ? -1.106 4.798 6.785 1.00 94.88 296 SER A C 1
ATOM 2485 O O . SER A 1 296 ? -1.365 4.482 7.940 1.00 94.88 296 SER A O 1
ATOM 2487 N N . TYR A 1 297 ? -0.826 3.873 5.864 1.00 93.81 297 TYR A N 1
ATOM 2488 C CA . TYR A 1 297 ? -0.968 2.443 6.137 1.00 93.81 297 TYR A CA 1
ATOM 2489 C C . TYR A 1 297 ? -0.075 1.949 7.286 1.00 93.81 297 TYR A C 1
ATOM 2491 O O . TYR A 1 297 ? -0.561 1.307 8.219 1.00 93.81 297 TYR A O 1
ATOM 2499 N N . PHE A 1 298 ? 1.226 2.250 7.257 1.00 89.06 298 PHE A N 1
ATOM 2500 C CA . PHE A 1 298 ? 2.140 1.735 8.279 1.00 89.06 298 PHE A CA 1
ATOM 2501 C C . PHE A 1 298 ? 1.956 2.420 9.633 1.00 89.06 298 PHE A C 1
ATOM 2503 O O . PHE A 1 298 ? 2.019 1.743 10.658 1.00 89.06 298 PHE A O 1
ATOM 2510 N N . TRP A 1 299 ? 1.671 3.725 9.677 1.00 89.94 299 TRP A N 1
ATOM 2511 C CA . TRP A 1 299 ? 1.386 4.379 10.957 1.00 89.94 299 TRP A CA 1
ATOM 2512 C C . TRP A 1 299 ? 0.040 3.952 11.542 1.00 89.94 299 TRP A C 1
ATOM 2514 O O . TRP A 1 299 ? -0.067 3.832 12.761 1.00 89.94 299 TRP A O 1
ATOM 2524 N N . TYR A 1 300 ? -0.944 3.623 10.702 1.00 92.31 300 TYR A N 1
ATOM 2525 C CA . TYR A 1 300 ? -2.185 2.995 11.146 1.00 92.31 300 TYR A CA 1
ATOM 2526 C C . TYR A 1 300 ? -1.915 1.636 11.794 1.00 92.31 300 TYR A C 1
ATOM 2528 O O . TYR A 1 300 ? -2.346 1.403 12.918 1.00 92.31 300 TYR A O 1
ATOM 2536 N N . LEU A 1 301 ? -1.124 0.769 11.153 1.00 89.00 301 LEU A N 1
ATOM 2537 C CA . LEU A 1 301 ? -0.703 -0.503 11.754 1.00 89.00 301 LEU A CA 1
ATOM 2538 C C . LEU A 1 301 ? -0.012 -0.312 13.112 1.00 89.00 301 LEU A C 1
ATOM 2540 O O . LEU A 1 301 ? -0.236 -1.087 14.037 1.00 89.00 301 LEU A O 1
ATOM 2544 N N . ILE A 1 302 ? 0.835 0.710 13.228 1.00 86.12 302 ILE A N 1
ATOM 2545 C CA . ILE A 1 302 ? 1.634 0.962 14.431 1.00 86.12 302 ILE A CA 1
ATOM 2546 C C . ILE A 1 302 ? 0.794 1.513 15.587 1.00 86.12 302 ILE A C 1
ATOM 2548 O O . ILE A 1 302 ? 1.119 1.260 16.747 1.00 86.12 302 ILE A O 1
ATOM 2552 N N . GLN A 1 303 ? -0.241 2.300 15.297 1.00 87.94 303 GLN A N 1
ATOM 2553 C CA . GLN A 1 303 ? -0.929 3.105 16.311 1.00 87.94 303 GLN A CA 1
ATOM 2554 C C . GLN A 1 303 ? -2.378 2.699 16.554 1.00 87.94 303 GLN A C 1
ATOM 2556 O O . GLN A 1 303 ? -2.912 3.031 17.614 1.00 87.94 303 GLN A O 1
ATOM 2561 N N . GLU A 1 304 ? -3.014 1.994 15.618 1.00 89.75 304 GLU A N 1
ATOM 2562 C CA . GLU A 1 304 ? -4.406 1.597 15.775 1.00 89.75 304 GLU A CA 1
ATOM 2563 C C . GLU A 1 304 ? -4.557 0.610 16.931 1.00 89.75 304 GLU A C 1
ATOM 2565 O O . GLU A 1 304 ? -3.757 -0.317 17.117 1.00 89.75 304 GLU A O 1
ATOM 2570 N N . LYS A 1 305 ? -5.604 0.818 17.726 1.00 86.88 305 LYS A N 1
ATOM 2571 C CA . LYS A 1 305 ? -5.846 0.051 18.943 1.00 86.88 305 LYS A CA 1
ATOM 2572 C C . LYS A 1 305 ? -7.104 -0.786 18.808 1.00 86.88 305 LYS A C 1
ATOM 2574 O O . LYS A 1 305 ? -8.061 -0.421 18.133 1.00 86.88 305 LYS A O 1
ATOM 2579 N N . GLU A 1 306 ? -7.083 -1.946 19.444 1.00 85.00 306 GLU A N 1
ATOM 2580 C CA . GLU A 1 306 ? -8.251 -2.807 19.536 1.00 85.00 306 GLU A CA 1
ATOM 2581 C C . GLU A 1 306 ? -9.098 -2.367 20.730 1.00 85.00 306 GLU A C 1
ATOM 2583 O O . GLU A 1 306 ? -8.586 -2.227 21.845 1.00 85.00 306 GLU A O 1
ATOM 2588 N N . PHE A 1 307 ? -10.396 -2.178 20.494 1.00 85.31 307 PHE A N 1
ATOM 2589 C CA . PHE A 1 307 ? -11.373 -1.979 21.553 1.00 85.31 307 PHE A CA 1
ATOM 2590 C C . PHE A 1 307 ? -12.355 -3.144 21.580 1.00 85.31 307 PHE A C 1
ATOM 2592 O O . PHE A 1 307 ? -13.197 -3.281 20.694 1.00 85.31 307 PHE A O 1
ATOM 2599 N N . ASN A 1 308 ? -12.257 -3.981 22.609 1.00 87.56 308 ASN A N 1
ATOM 2600 C CA . ASN A 1 308 ? -13.246 -5.019 22.862 1.00 87.56 308 ASN A CA 1
ATOM 2601 C C . ASN A 1 308 ? -14.400 -4.414 23.671 1.00 87.56 308 ASN A C 1
ATOM 2603 O O . ASN A 1 308 ? -14.322 -4.319 24.897 1.00 87.56 308 ASN A O 1
ATOM 2607 N N . PHE A 1 309 ? -15.445 -3.956 22.973 1.00 89.62 309 PHE A N 1
ATOM 2608 C CA . PHE A 1 309 ? -16.582 -3.285 23.606 1.00 89.62 309 PHE A CA 1
ATOM 2609 C C . PHE A 1 309 ? -17.281 -4.192 24.614 1.00 89.62 309 PHE A C 1
ATOM 2611 O O . PHE A 1 309 ? -17.586 -3.746 25.713 1.00 89.62 309 PHE A O 1
ATOM 2618 N N . GLU A 1 310 ? -17.526 -5.453 24.261 1.00 90.88 310 GLU A N 1
ATOM 2619 C CA . GLU A 1 310 ? -18.163 -6.424 25.144 1.00 90.88 310 GLU A CA 1
ATOM 2620 C C . GLU A 1 310 ? -17.380 -6.610 26.430 1.00 90.88 310 GLU A C 1
ATOM 2622 O O . GLU A 1 310 ? -17.937 -6.440 27.507 1.00 90.88 310 GLU A O 1
ATOM 2627 N N . GLU A 1 311 ? -16.092 -6.922 26.331 1.00 90.12 311 GLU A N 1
ATOM 2628 C CA . GLU A 1 311 ? -15.245 -7.115 27.506 1.00 90.12 311 GLU A CA 1
ATOM 2629 C C . GLU A 1 311 ? -15.184 -5.847 28.362 1.00 90.12 311 GLU A C 1
ATOM 2631 O O . GLU A 1 311 ? -15.331 -5.911 29.583 1.00 90.12 311 GLU A O 1
ATOM 2636 N N . TYR A 1 312 ? -15.039 -4.677 27.731 1.00 91.38 312 TYR A N 1
ATOM 2637 C CA . TYR A 1 312 ? -15.044 -3.411 28.452 1.00 91.38 312 TYR A CA 1
ATOM 2638 C C . TYR A 1 312 ? -16.384 -3.164 29.151 1.00 91.38 312 TYR A C 1
ATOM 2640 O O . TYR A 1 312 ? -16.400 -2.769 30.316 1.00 91.38 312 TYR A O 1
ATOM 2648 N N . PHE A 1 313 ? -17.500 -3.414 28.465 1.00 93.56 313 PHE A N 1
ATOM 2649 C CA . PHE A 1 313 ? -18.837 -3.265 29.017 1.00 93.56 313 PHE A CA 1
ATOM 2650 C C . PHE A 1 313 ? -19.028 -4.185 30.222 1.00 93.56 313 PHE A C 1
ATOM 2652 O O . PHE A 1 313 ? -19.378 -3.698 31.291 1.00 93.56 313 PHE A O 1
ATOM 2659 N N . GLN A 1 314 ? -18.719 -5.475 30.078 1.00 92.19 314 GLN A N 1
ATOM 2660 C CA . GLN A 1 314 ? -18.834 -6.463 31.152 1.00 92.19 314 GLN A CA 1
ATOM 2661 C C . GLN A 1 314 ? -18.021 -6.067 32.388 1.00 92.19 314 GLN A C 1
ATOM 2663 O O . GLN A 1 314 ? -18.509 -6.151 33.510 1.00 92.19 314 GLN A O 1
ATOM 2668 N N . ASN A 1 315 ? -16.797 -5.579 32.184 1.00 91.06 315 ASN A N 1
ATOM 2669 C CA . ASN A 1 315 ? -15.888 -5.274 33.285 1.00 91.06 315 ASN A CA 1
ATOM 2670 C C . ASN A 1 315 ? -16.133 -3.902 33.935 1.00 91.06 315 ASN A C 1
ATOM 2672 O O . ASN A 1 315 ? -15.753 -3.706 35.088 1.00 91.06 315 ASN A O 1
ATOM 2676 N N . ASN A 1 316 ? -16.716 -2.935 33.213 1.00 92.19 316 ASN A N 1
ATOM 2677 C CA . ASN A 1 316 ? -16.742 -1.531 33.655 1.00 92.19 316 ASN A CA 1
ATOM 2678 C C . ASN A 1 316 ? -18.133 -0.890 33.690 1.00 92.19 316 ASN A C 1
ATOM 2680 O O . ASN A 1 316 ? -18.326 0.074 34.431 1.00 92.19 316 ASN A O 1
ATOM 2684 N N . LEU A 1 317 ? -19.081 -1.375 32.884 1.00 94.06 317 LEU A N 1
ATOM 2685 C CA . LEU A 1 317 ? -20.378 -0.726 32.659 1.00 94.06 317 LEU A CA 1
ATOM 2686 C C . LEU A 1 317 ? -21.578 -1.603 33.031 1.00 94.06 317 LEU A C 1
ATOM 2688 O O . LEU A 1 317 ? -22.673 -1.068 33.178 1.00 94.06 317 LEU A O 1
ATOM 2692 N N . ALA A 1 318 ? -21.397 -2.918 33.132 1.00 94.00 318 ALA A N 1
ATOM 2693 C CA . ALA A 1 318 ? -22.479 -3.857 33.367 1.00 94.00 318 ALA A CA 1
ATOM 2694 C C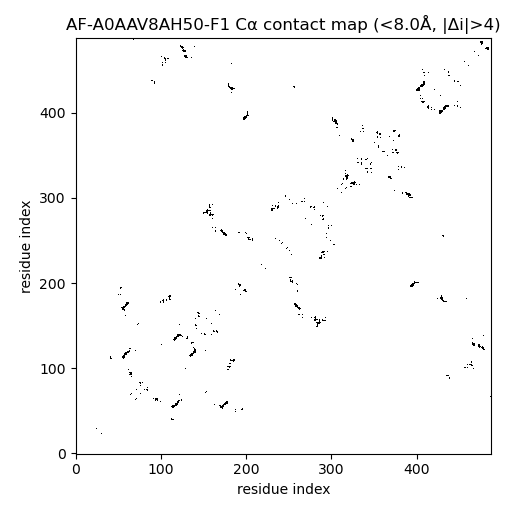 . ALA A 1 318 ? -22.989 -3.819 34.815 1.00 94.00 318 ALA A C 1
ATOM 2696 O O . ALA A 1 318 ? -22.223 -3.632 35.762 1.00 94.00 318 ALA A O 1
ATOM 2697 N N . ASP A 1 319 ? -24.293 -4.029 34.969 1.00 91.69 319 ASP A N 1
ATOM 2698 C CA . ASP A 1 319 ? -24.935 -4.290 36.251 1.00 91.69 319 ASP A CA 1
ATOM 2699 C C . ASP A 1 319 ? -24.491 -5.652 36.805 1.00 91.69 319 ASP A C 1
ATOM 2701 O O . ASP A 1 319 ? -24.407 -6.638 36.073 1.00 91.69 319 ASP A O 1
ATOM 2705 N N . GLN A 1 320 ? -24.203 -5.706 38.109 1.00 83.19 320 GLN A N 1
ATOM 2706 C CA . GLN A 1 320 ? -23.645 -6.898 38.761 1.00 83.19 320 GLN A CA 1
ATOM 2707 C C . GLN A 1 320 ? -24.635 -8.069 38.861 1.00 83.19 320 GLN A C 1
ATOM 2709 O O . GLN A 1 320 ? -24.219 -9.196 39.129 1.00 83.19 320 GLN A O 1
ATOM 2714 N N . ILE A 1 321 ? -25.934 -7.814 38.691 1.00 84.19 321 ILE A N 1
ATOM 2715 C CA . ILE A 1 321 ? -26.998 -8.820 38.753 1.00 84.19 321 ILE A CA 1
ATOM 2716 C C . ILE A 1 321 ? -27.359 -9.271 37.339 1.00 84.19 321 ILE A C 1
ATOM 2718 O O . ILE A 1 321 ? -27.533 -10.465 37.089 1.00 84.19 321 ILE A O 1
ATOM 2722 N N . ASN A 1 322 ? -27.463 -8.328 36.400 1.00 84.19 322 ASN A N 1
ATOM 2723 C CA . ASN A 1 322 ? -27.699 -8.626 34.995 1.00 84.19 322 ASN A CA 1
ATOM 2724 C C . ASN A 1 322 ? -26.599 -8.030 34.120 1.00 84.19 322 ASN A C 1
ATOM 2726 O O . ASN A 1 322 ? -26.711 -6.912 33.624 1.00 84.19 322 ASN A O 1
ATOM 2730 N N . ASN A 1 323 ? -25.600 -8.860 33.838 1.00 82.12 323 ASN A N 1
ATOM 2731 C CA . ASN A 1 323 ? -24.414 -8.554 33.042 1.00 82.12 323 ASN A CA 1
ATOM 2732 C C . ASN A 1 323 ? -24.683 -7.999 31.625 1.00 82.12 323 ASN A C 1
ATOM 2734 O O . ASN A 1 323 ? -23.763 -7.554 30.946 1.00 82.12 323 ASN A O 1
ATOM 2738 N N . ASN A 1 324 ? -25.925 -8.021 31.133 1.00 90.31 324 ASN A N 1
ATOM 2739 C CA . ASN A 1 324 ? -26.297 -7.412 29.853 1.00 90.31 324 ASN A CA 1
ATOM 2740 C C . ASN A 1 324 ? -26.946 -6.026 29.991 1.00 90.31 324 ASN A C 1
ATOM 2742 O O . ASN A 1 324 ? -27.180 -5.375 28.969 1.00 90.31 324 ASN A O 1
ATOM 2746 N N . LEU A 1 325 ? -27.252 -5.579 31.209 1.00 94.56 325 LEU A N 1
ATOM 2747 C CA . LEU A 1 325 ? -27.794 -4.257 31.510 1.00 94.56 325 LEU A CA 1
ATOM 2748 C C . LEU A 1 325 ? -26.681 -3.302 31.918 1.00 94.56 325 LEU A C 1
ATOM 2750 O O . LEU A 1 325 ? -25.691 -3.698 32.520 1.00 94.56 325 LEU A O 1
ATOM 2754 N N . PHE A 1 326 ? -26.849 -2.036 31.567 1.00 94.62 326 PHE A N 1
ATOM 2755 C CA . PHE A 1 326 ? -25.966 -0.968 32.010 1.00 94.62 326 PHE A CA 1
ATOM 2756 C C . PHE A 1 326 ? -26.259 -0.605 33.473 1.00 94.62 326 PHE A C 1
ATOM 2758 O O . PHE A 1 326 ? -27.408 -0.323 33.816 1.00 94.62 326 PHE A O 1
ATOM 2765 N N . ASP A 1 327 ? -25.224 -0.547 34.309 1.00 94.56 327 ASP A N 1
ATOM 2766 C CA . ASP A 1 327 ? -25.312 -0.056 35.684 1.00 94.56 327 ASP A CA 1
ATOM 2767 C C . ASP A 1 327 ? -25.477 1.469 35.682 1.00 94.56 327 ASP A C 1
ATOM 2769 O O . ASP A 1 327 ? -24.581 2.225 35.294 1.00 94.56 327 ASP A O 1
ATOM 2773 N N . THR A 1 328 ? -26.622 1.951 36.167 1.00 91.62 328 THR A N 1
ATOM 2774 C CA . THR A 1 328 ? -26.924 3.386 36.233 1.00 91.62 328 THR A CA 1
ATOM 2775 C C . THR A 1 328 ? -25.948 4.179 37.108 1.00 91.62 328 THR A C 1
ATOM 2777 O O . THR A 1 328 ? -25.851 5.393 36.956 1.00 91.62 328 THR A O 1
ATOM 2780 N N . ASN A 1 329 ? -25.171 3.540 37.984 1.00 92.56 329 ASN A N 1
ATOM 2781 C CA . ASN A 1 329 ? -24.121 4.217 38.750 1.00 92.56 329 ASN A CA 1
ATOM 2782 C C . ASN A 1 329 ? -22.860 4.512 37.917 1.00 92.56 329 ASN A C 1
ATOM 2784 O O . ASN A 1 329 ? -21.984 5.245 38.373 1.00 92.56 329 ASN A O 1
ATOM 2788 N N . LYS A 1 330 ? -22.759 3.975 36.692 1.00 94.62 330 LYS A N 1
ATOM 2789 C CA . LYS A 1 330 ? -21.597 4.111 35.792 1.00 94.62 330 LYS A CA 1
ATOM 2790 C C . LYS A 1 330 ? -21.754 5.212 34.746 1.00 94.62 330 LYS A C 1
ATOM 2792 O O . LYS A 1 330 ? -20.930 5.333 33.837 1.00 94.62 330 LYS A O 1
ATOM 2797 N N . TRP A 1 331 ? -22.782 6.055 34.859 1.00 94.88 331 TRP A N 1
ATOM 2798 C CA . TRP A 1 331 ? -22.983 7.183 33.942 1.00 94.88 331 TRP A CA 1
ATOM 2799 C C . TRP A 1 331 ? -21.790 8.139 33.885 1.00 94.88 331 TRP A C 1
ATOM 2801 O O . TRP A 1 331 ? -21.529 8.711 32.827 1.00 94.88 331 TRP A O 1
ATOM 2811 N N . ASN A 1 332 ? -21.041 8.270 34.983 1.00 94.81 332 ASN A N 1
ATOM 2812 C CA . ASN A 1 332 ? -19.812 9.053 35.030 1.00 94.81 332 ASN A CA 1
ATOM 2813 C C . ASN A 1 332 ? -18.794 8.599 33.966 1.00 94.81 332 ASN A C 1
ATOM 2815 O O . ASN A 1 332 ? -18.195 9.458 33.325 1.00 94.81 332 ASN A O 1
ATOM 2819 N N . ILE A 1 333 ? -18.656 7.289 33.719 1.00 94.19 333 ILE A N 1
ATOM 2820 C CA . ILE A 1 333 ? -17.730 6.728 32.721 1.00 94.19 333 ILE A CA 1
ATOM 2821 C C . ILE A 1 333 ? -18.153 7.135 31.304 1.00 94.19 333 ILE A C 1
ATOM 2823 O O . ILE A 1 333 ? -17.332 7.626 30.533 1.00 94.19 333 ILE A O 1
ATOM 2827 N N . LEU A 1 334 ? -19.442 7.005 30.963 1.00 93.81 334 LEU A N 1
ATOM 2828 C CA . LEU A 1 334 ? -19.943 7.414 29.644 1.00 93.81 334 LEU A CA 1
ATOM 2829 C C . LEU A 1 334 ? -19.830 8.927 29.430 1.00 93.81 334 LEU A C 1
ATOM 2831 O O . LEU A 1 334 ? -19.429 9.368 28.353 1.00 93.81 334 LEU A O 1
ATOM 2835 N N . THR A 1 335 ? -20.151 9.740 30.442 1.00 94.75 335 THR A N 1
ATOM 2836 C CA . THR A 1 335 ? -20.003 11.198 30.324 1.00 94.75 335 THR A CA 1
ATOM 2837 C C . THR A 1 335 ? -18.541 11.607 30.190 1.00 94.75 335 THR A C 1
ATOM 2839 O O . THR A 1 335 ? -18.229 12.453 29.357 1.00 94.75 335 THR A O 1
ATOM 2842 N N . ASP A 1 336 ? -17.639 10.963 30.932 1.00 93.31 336 ASP A N 1
ATOM 2843 C CA . ASP A 1 336 ? -16.200 11.213 30.876 1.00 93.31 336 ASP A CA 1
ATOM 2844 C C . ASP A 1 336 ? -15.600 10.805 29.517 1.00 93.31 336 ASP A C 1
ATOM 2846 O O . ASP A 1 336 ? -14.806 11.551 28.939 1.00 93.31 336 ASP A O 1
ATOM 2850 N N . ALA A 1 337 ? -16.016 9.667 28.954 1.00 91.81 337 ALA A N 1
ATOM 2851 C CA . ALA A 1 337 ? -15.641 9.233 27.604 1.00 91.81 337 ALA A CA 1
ATOM 2852 C C . ALA A 1 337 ? -16.036 10.237 26.518 1.00 91.81 337 ALA A C 1
ATOM 2854 O O . ALA A 1 337 ? -15.304 10.446 25.554 1.00 91.81 337 ALA A O 1
ATOM 2855 N N . LEU A 1 338 ? -17.179 10.893 26.702 1.00 93.38 338 LEU A N 1
ATOM 2856 C CA . LEU A 1 338 ? -17.728 11.869 25.768 1.00 93.38 338 LEU A CA 1
ATOM 2857 C C . LEU A 1 338 ? -17.255 13.309 26.024 1.00 93.38 338 LEU A C 1
ATOM 2859 O O . LEU A 1 338 ? -17.706 14.225 25.335 1.00 93.38 338 LEU A O 1
ATOM 2863 N N . GLY A 1 339 ? -16.388 13.533 27.018 1.00 92.56 339 GLY A N 1
ATOM 2864 C CA . GLY A 1 339 ? -15.934 14.874 27.402 1.00 92.56 339 GLY A CA 1
ATOM 2865 C C . GLY A 1 339 ? -17.052 15.756 27.972 1.00 92.56 339 GLY A C 1
ATOM 2866 O O . GLY A 1 339 ? -17.031 16.977 27.819 1.00 92.56 339 GLY A O 1
ATOM 2867 N N . LEU A 1 340 ? -18.067 15.150 28.591 1.00 94.19 340 LEU A N 1
ATOM 2868 C CA . LEU A 1 340 ? -19.243 15.821 29.135 1.00 94.19 340 LEU A CA 1
ATOM 2869 C C . LEU A 1 340 ? -19.172 15.899 30.655 1.00 94.19 340 LEU A C 1
ATOM 2871 O O . LEU A 1 340 ? -18.713 14.977 31.323 1.00 94.19 340 LEU A O 1
ATOM 2875 N N . LYS A 1 341 ? -19.720 16.976 31.225 1.00 94.19 341 LYS A N 1
ATOM 2876 C CA . LYS A 1 341 ? -19.937 17.041 32.673 1.00 94.19 341 LYS A CA 1
ATOM 2877 C C . LYS A 1 341 ? -20.994 16.019 33.084 1.00 94.19 341 LYS A C 1
ATOM 2879 O O . LYS A 1 341 ? -22.039 15.916 32.431 1.00 94.19 341 LYS A O 1
ATOM 2884 N N . TYR A 1 342 ? -20.740 15.313 34.182 1.00 95.50 342 TYR A N 1
ATOM 2885 C CA . TYR A 1 342 ? -21.698 14.383 34.766 1.00 95.50 342 TYR A CA 1
ATOM 2886 C C . TYR A 1 342 ? -22.900 15.155 35.337 1.00 95.50 342 TYR A C 1
ATOM 2888 O O . TYR A 1 342 ? -22.796 15.813 36.369 1.00 95.50 342 TYR A O 1
ATOM 2896 N N . HIS A 1 343 ? -24.016 15.144 34.601 1.00 94.44 343 HIS A N 1
ATOM 2897 C CA . HIS A 1 343 ? -25.243 15.887 34.902 1.00 94.44 343 HIS A CA 1
ATOM 2898 C C . HIS A 1 343 ? -26.456 15.211 34.241 1.00 94.44 343 HIS A C 1
ATOM 2900 O O . HIS A 1 343 ? -26.311 14.545 33.212 1.00 94.44 343 HIS A O 1
ATOM 2906 N N . SER A 1 344 ? -27.658 15.424 34.783 1.00 92.12 344 SER A N 1
ATOM 2907 C CA . SER A 1 344 ? -28.906 14.825 34.283 1.00 92.12 344 SER A CA 1
ATOM 2908 C C . SER A 1 344 ? -29.187 15.160 32.811 1.00 92.12 344 SER A C 1
ATOM 2910 O O . SER A 1 344 ? -29.611 14.293 32.049 1.00 92.12 344 SER A O 1
ATOM 2912 N N . ASP A 1 345 ? -28.881 16.381 32.372 1.00 93.94 345 ASP A N 1
ATOM 2913 C CA . ASP A 1 345 ? -29.046 16.788 30.969 1.00 93.94 345 ASP A CA 1
ATOM 2914 C C . ASP A 1 345 ? -28.071 16.082 30.019 1.00 93.94 345 ASP A C 1
ATOM 2916 O O . ASP A 1 345 ? -28.448 15.731 28.898 1.00 93.94 345 ASP A O 1
ATOM 2920 N N . SER A 1 346 ? -26.832 15.831 30.465 1.00 94.44 346 SER A N 1
ATOM 2921 C CA . SER A 1 346 ? -25.848 15.054 29.701 1.00 94.44 346 SER A CA 1
ATOM 2922 C C . SER A 1 346 ? -26.335 13.621 29.513 1.00 94.44 346 SER A C 1
ATOM 2924 O O . SER A 1 346 ? -26.296 13.111 28.396 1.00 94.44 346 SER A O 1
ATOM 2926 N N . ILE A 1 347 ? -26.854 13.008 30.583 1.00 93.25 347 ILE A N 1
ATOM 2927 C CA . ILE A 1 347 ? -27.440 11.663 30.558 1.00 93.25 347 ILE A CA 1
ATOM 2928 C C . ILE A 1 347 ? -28.606 11.614 29.571 1.00 93.25 347 ILE A C 1
ATOM 2930 O O . ILE A 1 347 ? -28.584 10.808 28.645 1.00 93.25 347 ILE A O 1
ATOM 2934 N N . LYS A 1 348 ? -29.575 12.535 29.692 1.00 92.56 348 LYS A N 1
ATOM 2935 C CA . LYS A 1 348 ? -30.705 12.625 28.755 1.00 92.56 348 LYS A CA 1
ATOM 2936 C C . LYS A 1 348 ? -30.210 12.721 27.318 1.00 92.56 348 LYS A C 1
ATOM 2938 O O . LYS A 1 348 ? -30.664 11.960 26.473 1.00 92.56 348 LYS A O 1
ATOM 2943 N N . ARG A 1 349 ? -29.252 13.613 27.034 1.00 92.94 349 ARG A N 1
ATOM 2944 C CA . ARG A 1 349 ? -28.688 13.784 25.686 1.00 92.94 349 ARG A CA 1
ATOM 2945 C C . ARG A 1 349 ? -28.071 12.496 25.142 1.00 92.94 349 ARG A C 1
ATOM 2947 O O . ARG A 1 349 ? -28.299 12.185 23.974 1.00 92.94 349 ARG A O 1
ATOM 2954 N N . ILE A 1 350 ? -27.319 11.766 25.966 1.00 93.69 350 ILE A N 1
ATOM 2955 C CA . ILE A 1 350 ? -26.734 10.475 25.592 1.00 93.69 350 ILE A CA 1
ATOM 2956 C C . ILE A 1 350 ? -27.841 9.465 25.263 1.00 93.69 350 ILE A C 1
ATOM 2958 O O . ILE A 1 350 ? -27.823 8.878 24.182 1.00 93.69 350 ILE A O 1
ATOM 2962 N N . THR A 1 351 ? -28.840 9.321 26.136 1.00 93.38 351 THR A N 1
ATOM 2963 C CA . THR A 1 351 ? -29.963 8.393 25.940 1.00 93.38 351 THR A CA 1
ATOM 2964 C C . THR A 1 351 ? -30.725 8.683 24.645 1.00 93.38 351 THR A C 1
ATOM 2966 O O . THR A 1 351 ? -30.946 7.758 23.866 1.00 93.38 351 THR A O 1
ATOM 2969 N N . ARG A 1 352 ? -31.038 9.956 24.338 1.00 92.06 352 ARG A N 1
ATOM 2970 C CA . ARG A 1 352 ? -31.706 10.325 23.068 1.00 92.06 352 ARG A CA 1
ATOM 2971 C C . ARG A 1 352 ? -30.875 9.941 21.848 1.00 92.06 352 ARG A C 1
ATOM 2973 O O . ARG A 1 352 ? -31.405 9.509 20.829 1.00 92.06 352 ARG A O 1
ATOM 2980 N N . LYS A 1 353 ? -29.555 10.130 21.927 1.00 93.12 353 LYS A N 1
ATOM 2981 C CA . LYS A 1 353 ? -28.640 9.809 20.826 1.00 93.12 353 LYS A CA 1
ATOM 2982 C C . LYS A 1 353 ? -28.619 8.303 20.556 1.00 93.12 353 LYS A C 1
ATOM 2984 O O . LYS A 1 353 ? -28.791 7.913 19.405 1.00 93.12 353 LYS A O 1
ATOM 2989 N N . ILE A 1 354 ? -28.514 7.484 21.605 1.00 93.19 354 ILE A N 1
ATOM 2990 C CA . ILE A 1 354 ? -28.575 6.016 21.508 1.00 93.19 354 ILE A CA 1
ATOM 2991 C C . ILE A 1 354 ? -29.933 5.562 20.958 1.00 93.19 354 ILE A C 1
ATOM 2993 O O . ILE A 1 354 ? -29.972 4.721 20.061 1.00 93.19 354 ILE A O 1
ATOM 2997 N N . ALA A 1 355 ? -31.040 6.121 21.458 1.00 92.00 355 ALA A N 1
ATOM 2998 C CA . ALA A 1 355 ? -32.386 5.766 21.011 1.00 92.00 355 ALA A CA 1
ATOM 2999 C C . ALA A 1 355 ? -32.579 6.040 19.512 1.00 92.00 355 ALA A C 1
ATOM 3001 O O . ALA A 1 355 ? -33.032 5.163 18.779 1.00 92.00 355 ALA A O 1
ATOM 3002 N N . ARG A 1 356 ? -32.147 7.214 19.030 1.00 91.88 356 ARG A N 1
ATOM 3003 C CA . ARG A 1 356 ? -32.196 7.577 17.603 1.00 91.88 356 ARG A CA 1
ATOM 3004 C C . ARG A 1 356 ? -31.363 6.648 16.727 1.00 91.88 356 ARG A C 1
ATOM 3006 O O . ARG A 1 356 ? -31.846 6.227 15.683 1.00 91.88 356 ARG A O 1
ATOM 3013 N N . GLU A 1 357 ? -30.142 6.320 17.148 1.00 92.12 357 GLU A N 1
ATOM 3014 C CA . GLU A 1 357 ? -29.257 5.398 16.415 1.00 92.12 357 GLU A CA 1
ATOM 3015 C C . GLU A 1 357 ? -29.807 3.966 16.365 1.00 92.12 357 GLU A C 1
ATOM 3017 O O . GLU A 1 357 ? -29.535 3.234 15.420 1.00 92.12 357 GLU A O 1
ATOM 3022 N N . ASN A 1 358 ? -30.624 3.581 17.347 1.00 90.94 358 ASN A N 1
ATOM 3023 C CA . ASN A 1 358 ? -31.269 2.271 17.409 1.00 90.94 358 ASN A CA 1
ATOM 3024 C C . ASN A 1 358 ? -32.734 2.278 16.929 1.00 90.94 358 ASN A C 1
ATOM 3026 O O . ASN A 1 358 ? -33.413 1.263 17.069 1.00 90.94 358 ASN A O 1
ATOM 3030 N N . HIS A 1 359 ? -33.230 3.389 16.368 1.00 91.56 359 HIS A N 1
ATOM 3031 C CA . HIS A 1 359 ? -34.620 3.556 15.915 1.00 91.56 359 HIS A CA 1
ATOM 3032 C C . HIS A 1 359 ? -35.689 3.274 16.995 1.00 91.56 359 HIS A C 1
ATOM 3034 O O . HIS A 1 359 ? -36.744 2.708 16.714 1.00 91.56 359 HIS A O 1
ATOM 3040 N N . ILE A 1 360 ? -35.428 3.678 18.240 1.00 89.81 360 ILE A N 1
ATOM 3041 C CA . ILE A 1 360 ? -36.345 3.522 19.378 1.00 89.81 360 ILE A CA 1
ATOM 3042 C C . ILE A 1 360 ? -37.188 4.791 19.543 1.00 89.81 360 ILE A C 1
ATOM 3044 O O . ILE A 1 360 ? -36.649 5.891 19.626 1.00 89.81 360 ILE A O 1
ATOM 3048 N N . LEU A 1 361 ? -38.515 4.630 19.608 1.00 80.06 361 LEU A N 1
ATOM 3049 C CA . LEU A 1 361 ? -39.480 5.738 19.675 1.00 80.06 361 LEU A CA 1
ATOM 3050 C C . LEU A 1 361 ? -39.737 6.259 21.099 1.00 80.06 361 LEU A C 1
ATOM 3052 O O . LEU A 1 361 ? -40.098 7.422 21.260 1.00 80.06 361 LEU A O 1
ATOM 3056 N N . GLN A 1 362 ? -39.569 5.417 22.125 1.00 80.81 362 GLN A N 1
ATOM 3057 C CA . GLN A 1 362 ? -39.810 5.777 23.525 1.00 80.81 362 GLN A CA 1
ATOM 3058 C C . GLN A 1 362 ? -38.487 5.844 24.293 1.00 80.81 362 GLN A C 1
ATOM 3060 O O . GLN A 1 362 ? -37.87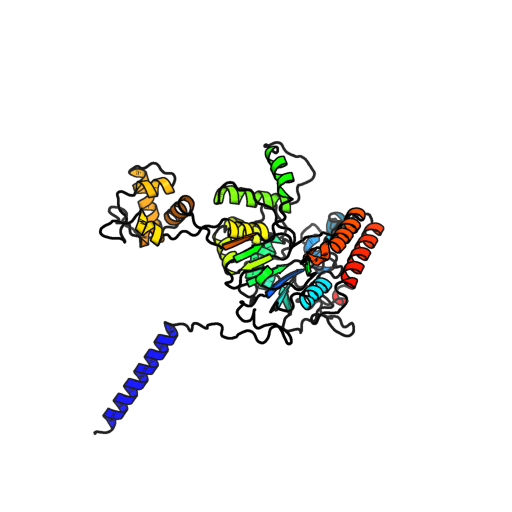5 4.823 24.596 1.00 80.81 362 GLN A O 1
ATOM 3065 N N . GLU A 1 363 ? -38.038 7.068 24.576 1.00 78.62 363 GLU A N 1
ATOM 3066 C CA . GLU A 1 363 ? -36.744 7.339 25.220 1.00 78.62 363 GLU A CA 1
ATOM 3067 C C . GLU A 1 363 ? -36.838 7.337 26.760 1.00 78.62 363 GLU A C 1
ATOM 3069 O O . GLU A 1 363 ? -35.867 7.008 27.446 1.00 78.62 363 GLU A O 1
ATOM 3074 N N . ASP A 1 364 ? -38.003 7.695 27.311 1.00 75.38 364 ASP A N 1
ATOM 3075 C CA . ASP A 1 364 ? -38.226 7.780 28.757 1.00 75.38 364 ASP A CA 1
ATOM 3076 C C . ASP A 1 364 ? -38.327 6.387 29.387 1.00 75.38 364 ASP A C 1
ATOM 3078 O O . ASP A 1 364 ? -39.104 5.539 28.950 1.00 75.38 364 ASP A O 1
ATOM 3082 N N . GLY A 1 365 ? -37.527 6.153 30.430 1.00 74.12 365 GLY A N 1
ATOM 3083 C CA . GLY A 1 365 ? -37.438 4.849 31.094 1.00 74.12 365 GLY A CA 1
ATOM 3084 C C . GLY A 1 365 ? -36.709 3.777 30.276 1.00 74.12 365 GLY A C 1
ATOM 3085 O O . GLY A 1 365 ? -36.733 2.609 30.659 1.00 74.12 365 GLY A O 1
ATOM 3086 N N . MET A 1 366 ? -36.053 4.150 29.168 1.00 86.25 366 MET A N 1
ATOM 3087 C CA . MET A 1 366 ? -35.296 3.216 28.337 1.00 86.25 366 MET A CA 1
ATOM 3088 C C . MET A 1 366 ? -34.180 2.547 29.146 1.00 86.25 366 MET A C 1
ATOM 3090 O O . MET A 1 366 ? -33.252 3.203 29.627 1.00 86.25 366 MET A O 1
ATOM 3094 N N . VAL A 1 367 ? -34.247 1.221 29.245 1.00 88.06 367 VAL A N 1
ATOM 3095 C CA . VAL A 1 367 ? -33.197 0.415 29.867 1.00 88.06 367 VAL A CA 1
ATOM 3096 C C . VAL A 1 367 ? -32.065 0.219 28.865 1.00 88.06 367 VAL A C 1
ATOM 3098 O O . VAL A 1 367 ? -32.255 -0.348 27.787 1.00 88.06 367 VAL A O 1
ATOM 3101 N N . LEU A 1 368 ? -30.871 0.688 29.221 1.00 92.81 368 LEU A N 1
ATOM 3102 C CA 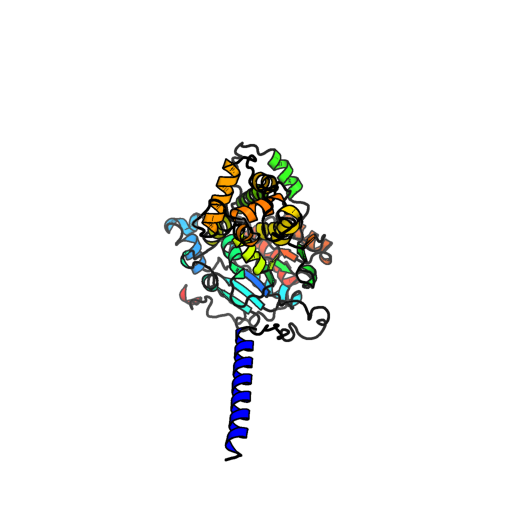. LEU A 1 368 ? -29.683 0.514 28.396 1.00 92.81 368 LEU A CA 1
ATOM 3103 C C . LEU A 1 368 ? -29.135 -0.905 28.537 1.00 92.81 368 LEU A C 1
ATOM 3105 O O . LEU A 1 368 ? -28.942 -1.411 29.640 1.00 92.81 368 LEU A O 1
ATOM 3109 N N . THR A 1 369 ? -28.860 -1.531 27.396 1.00 94.06 369 THR A N 1
ATOM 3110 C CA . THR A 1 369 ? -28.272 -2.871 27.314 1.00 94.06 369 THR A CA 1
ATOM 3111 C C . THR A 1 369 ? -26.941 -2.822 26.579 1.00 94.06 369 THR A C 1
ATOM 3113 O O . THR A 1 369 ? -26.695 -1.902 25.790 1.00 94.06 369 THR A O 1
ATOM 3116 N N . LEU A 1 370 ? -26.123 -3.861 26.765 1.00 93.50 370 LEU A N 1
ATOM 3117 C CA . LEU A 1 370 ? -24.923 -4.108 25.964 1.00 93.50 370 LEU A CA 1
ATOM 3118 C C . LEU A 1 370 ? -25.213 -3.940 24.466 1.00 93.50 370 LEU A C 1
ATOM 3120 O O . LEU A 1 370 ? -24.486 -3.241 23.768 1.00 93.50 370 LEU A O 1
ATOM 3124 N N . GLN A 1 371 ? -26.308 -4.527 23.977 1.00 91.25 371 GLN A N 1
ATOM 3125 C CA . GLN A 1 371 ? -26.634 -4.523 22.553 1.00 91.25 371 GLN A CA 1
ATOM 3126 C C . GLN A 1 371 ? -26.989 -3.127 22.024 1.00 91.25 371 GLN A C 1
ATOM 3128 O O . GLN A 1 371 ? -26.617 -2.792 20.901 1.00 91.25 371 GLN A O 1
ATOM 3133 N N . LEU A 1 372 ? -27.684 -2.310 22.822 1.00 92.75 372 LEU A N 1
ATOM 3134 C CA . LEU A 1 372 ? -28.019 -0.932 22.446 1.00 92.75 372 LEU A CA 1
ATOM 3135 C C . LEU A 1 372 ? -26.784 -0.038 22.408 1.00 92.75 372 LEU A C 1
ATOM 3137 O O . LEU A 1 372 ? -26.612 0.745 21.474 1.00 92.75 372 LEU A O 1
ATOM 3141 N N . LEU A 1 373 ? -25.919 -0.170 23.415 1.00 92.25 373 LEU A N 1
ATOM 3142 C CA . LEU A 1 373 ? -24.699 0.621 23.515 1.00 92.25 373 LEU A CA 1
ATOM 3143 C C . LEU A 1 373 ? -23.674 0.209 22.453 1.00 92.25 373 LEU A C 1
ATOM 3145 O O . LEU A 1 373 ? -23.073 1.078 21.829 1.00 92.25 373 LEU A O 1
ATOM 3149 N N . LYS A 1 374 ? -23.536 -1.094 22.179 1.00 89.94 374 LYS A N 1
ATOM 3150 C CA . LYS A 1 374 ? -22.648 -1.624 21.135 1.00 89.94 374 LYS A CA 1
ATOM 3151 C C . LYS A 1 374 ? -23.041 -1.148 19.732 1.00 89.94 374 LYS A C 1
ATOM 3153 O O . LYS A 1 374 ? -22.170 -0.913 18.905 1.00 89.94 374 LYS A O 1
ATOM 3158 N N . LYS A 1 375 ? -24.342 -1.012 19.454 1.00 91.12 375 LYS A N 1
ATOM 3159 C CA . LYS A 1 375 ? -24.855 -0.494 18.173 1.00 91.12 375 LYS A CA 1
ATOM 3160 C C . LYS A 1 375 ? -24.743 1.025 18.026 1.00 91.12 375 LYS A C 1
ATOM 3162 O O . LYS A 1 375 ? -24.983 1.542 16.941 1.00 91.12 375 LYS A O 1
ATOM 3167 N N . SER A 1 376 ? -24.416 1.740 19.101 1.00 91.94 376 SER A N 1
ATOM 3168 C CA . SER A 1 376 ? -24.246 3.186 19.066 1.00 91.94 376 SER A CA 1
ATOM 3169 C C . SER A 1 376 ? -22.802 3.527 18.707 1.00 91.94 376 SER A C 1
ATOM 3171 O O . SER A 1 376 ? -21.920 3.486 19.566 1.00 91.94 376 SER A O 1
ATOM 3173 N N . ASP A 1 377 ? -22.561 3.925 17.455 1.00 86.44 377 ASP A N 1
ATOM 3174 C CA . ASP A 1 377 ? -21.250 4.423 17.009 1.00 86.44 377 ASP A CA 1
ATOM 3175 C C . ASP A 1 377 ? -20.776 5.597 17.874 1.00 86.44 377 ASP A C 1
ATOM 3177 O O . ASP A 1 377 ? -19.582 5.742 18.141 1.00 86.44 377 ASP A O 1
ATOM 3181 N N . TYR A 1 378 ? -21.706 6.429 18.352 1.00 89.62 378 TYR A N 1
ATOM 3182 C CA . TYR A 1 378 ? -21.400 7.545 19.242 1.00 89.62 378 TYR A CA 1
ATOM 3183 C C . TYR A 1 378 ? -20.738 7.083 20.548 1.00 89.62 378 TYR A C 1
ATOM 3185 O O . TYR A 1 378 ? -19.731 7.656 20.965 1.00 89.62 378 TYR A O 1
ATOM 3193 N N . ILE A 1 379 ? -21.270 6.029 21.173 1.00 92.81 379 ILE A N 1
ATOM 3194 C CA . ILE A 1 379 ? -20.742 5.483 22.429 1.00 92.81 379 ILE A CA 1
ATOM 3195 C C . ILE A 1 379 ? -19.511 4.622 22.189 1.00 92.81 379 ILE A C 1
ATOM 3197 O O . ILE A 1 379 ? -18.508 4.791 22.885 1.00 92.81 379 ILE A O 1
ATOM 3201 N N . TYR A 1 380 ? -19.567 3.732 21.196 1.00 89.12 380 TYR A N 1
ATOM 3202 C CA . TYR A 1 380 ? -18.452 2.863 20.845 1.00 89.12 380 TYR A CA 1
ATOM 3203 C C . TYR A 1 380 ? -17.185 3.679 20.584 1.00 89.12 380 TYR A C 1
ATOM 3205 O O . TYR A 1 380 ? -16.162 3.434 21.220 1.00 89.12 380 TYR A O 1
ATOM 3213 N N . ASN A 1 381 ? -17.255 4.696 19.718 1.00 85.31 381 ASN A N 1
ATOM 3214 C CA . ASN A 1 381 ? -16.084 5.495 19.360 1.00 85.31 381 ASN A CA 1
ATOM 3215 C C . ASN A 1 381 ? -15.537 6.297 20.547 1.00 85.31 381 ASN A C 1
ATOM 3217 O O . ASN A 1 381 ? -14.323 6.417 20.692 1.00 85.31 381 ASN A O 1
ATOM 3221 N N . ALA A 1 382 ? -16.406 6.826 21.413 1.00 89.00 382 ALA A N 1
ATOM 3222 C CA . ALA A 1 382 ? -15.982 7.576 22.594 1.00 89.00 382 ALA A CA 1
ATOM 3223 C C . ALA A 1 382 ? -15.212 6.697 23.588 1.00 89.00 382 ALA A C 1
ATOM 3225 O O . ALA A 1 382 ? -14.122 7.060 24.034 1.00 89.00 382 ALA A O 1
ATOM 3226 N N . LEU A 1 383 ? -15.754 5.515 23.894 1.00 90.25 383 LEU A N 1
ATOM 3227 C CA . LEU A 1 383 ? -15.107 4.553 24.780 1.00 90.25 383 LEU A CA 1
ATOM 3228 C C . LEU A 1 383 ? -13.822 3.996 24.164 1.00 90.25 383 LEU A C 1
ATOM 3230 O O . LEU A 1 383 ? -12.794 3.967 24.839 1.00 90.25 383 LEU A O 1
ATOM 3234 N N . ALA A 1 384 ? -13.852 3.630 22.881 1.00 85.19 384 ALA A N 1
ATOM 3235 C CA . ALA A 1 384 ? -12.684 3.135 22.166 1.00 85.19 384 ALA A CA 1
ATOM 3236 C C . ALA A 1 384 ? -11.548 4.164 22.166 1.00 85.19 384 ALA A C 1
ATOM 3238 O O . ALA A 1 384 ? -10.426 3.837 22.550 1.00 85.19 384 ALA A O 1
ATOM 3239 N N . ASN A 1 385 ? -11.825 5.421 21.819 1.00 80.56 385 ASN A N 1
ATOM 3240 C CA . ASN A 1 385 ? -10.797 6.460 21.788 1.00 80.56 385 ASN A CA 1
ATOM 3241 C C . ASN A 1 385 ? -10.172 6.702 23.173 1.00 80.56 385 ASN A C 1
ATOM 3243 O O . ASN A 1 385 ? -8.975 6.972 23.262 1.00 80.56 385 ASN A O 1
ATOM 3247 N N . LYS A 1 386 ? -10.956 6.596 24.254 1.00 85.75 386 LYS A N 1
ATOM 3248 C CA . LYS A 1 386 ? -10.474 6.894 25.608 1.00 85.75 386 LYS A CA 1
ATOM 3249 C C . LYS A 1 386 ? -9.790 5.719 26.300 1.00 85.75 386 LYS A C 1
ATOM 3251 O O . LYS A 1 386 ? -8.796 5.921 26.993 1.00 85.75 386 LYS A O 1
ATOM 3256 N N . TYR A 1 387 ? -10.320 4.510 26.139 1.00 86.06 387 TYR A N 1
ATOM 3257 C CA . TYR A 1 387 ? -9.945 3.365 26.970 1.00 86.06 387 TYR A CA 1
ATOM 3258 C C . TYR A 1 387 ? -9.222 2.248 26.216 1.00 86.06 387 TYR A C 1
ATOM 3260 O O . TYR A 1 387 ? -8.781 1.286 26.845 1.00 86.06 387 TYR A O 1
ATOM 3268 N N . SER A 1 388 ? -9.028 2.365 24.900 1.00 83.50 388 SER A N 1
ATOM 3269 C CA . SER A 1 388 ? -8.192 1.400 24.182 1.00 83.50 388 SER A CA 1
ATOM 3270 C C . SER A 1 388 ? -6.726 1.543 24.585 1.00 83.50 388 SER A C 1
ATOM 3272 O O . SER A 1 388 ? -6.096 2.595 24.412 1.00 83.50 388 SER A O 1
ATOM 3274 N N . SER A 1 389 ? -6.155 0.454 25.091 1.00 75.12 389 SER A N 1
ATOM 3275 C CA . SER A 1 389 ? -4.752 0.374 25.514 1.00 75.12 389 SER A CA 1
ATOM 3276 C C . SER A 1 389 ? -3.938 -0.626 24.692 1.00 75.12 389 SER A C 1
ATOM 3278 O O . SER A 1 389 ? -2.734 -0.440 24.525 1.00 75.12 389 SER A O 1
ATOM 3280 N N . LYS A 1 390 ? -4.585 -1.655 24.136 1.00 82.75 390 LYS A N 1
ATOM 3281 C CA . LYS A 1 390 ? -3.941 -2.726 23.376 1.00 82.75 390 LYS A CA 1
ATOM 3282 C C . LYS A 1 390 ? -3.851 -2.364 21.893 1.00 82.75 390 LYS A C 1
ATOM 3284 O O . LYS A 1 390 ? -4.852 -2.003 21.279 1.00 82.75 390 LYS A O 1
ATOM 3289 N N . LEU A 1 391 ? -2.659 -2.489 21.313 1.00 85.31 391 LEU A N 1
ATOM 3290 C CA . LEU A 1 391 ? -2.460 -2.341 19.871 1.00 85.31 391 LEU A CA 1
ATOM 3291 C C . LEU A 1 391 ? -3.246 -3.412 19.113 1.00 85.31 391 LEU A C 1
ATOM 3293 O O . LEU A 1 391 ? -3.236 -4.583 19.495 1.00 85.31 391 LEU A O 1
ATOM 3297 N N . LYS A 1 392 ? -3.914 -3.002 18.033 1.00 86.75 392 LYS A N 1
ATOM 3298 C CA . LYS A 1 392 ? -4.699 -3.905 17.188 1.00 86.75 392 LYS A CA 1
ATOM 3299 C C . LYS A 1 392 ? -3.808 -4.836 16.376 1.00 86.75 392 LYS A C 1
ATOM 3301 O O . LYS A 1 392 ? -4.140 -6.004 16.181 1.00 86.75 392 LYS A O 1
ATOM 3306 N N . TYR A 1 393 ? -2.675 -4.318 15.916 1.00 86.25 393 TYR A N 1
ATOM 3307 C CA . TYR A 1 393 ? -1.748 -5.033 15.055 1.00 86.25 393 TYR A CA 1
ATOM 3308 C C . TYR A 1 393 ? -0.407 -5.242 15.741 1.00 86.25 393 TYR A C 1
ATOM 3310 O O . TYR A 1 393 ? 0.092 -4.379 16.463 1.00 86.25 393 TYR A O 1
ATOM 3318 N N . ASN A 1 394 ? 0.200 -6.395 15.468 1.00 80.31 394 ASN A N 1
ATOM 3319 C CA . ASN A 1 394 ? 1.582 -6.634 15.841 1.00 80.31 394 ASN A CA 1
ATOM 3320 C C . ASN A 1 394 ? 2.482 -6.064 14.743 1.00 80.31 394 ASN A C 1
ATOM 3322 O O . ASN A 1 394 ? 2.262 -6.279 13.551 1.00 80.31 394 ASN A O 1
ATOM 3326 N N . PHE A 1 395 ? 3.539 -5.374 15.139 1.00 75.44 395 PHE A N 1
ATOM 3327 C CA . PHE A 1 395 ? 4.555 -4.894 14.213 1.00 75.44 395 PHE A CA 1
ATOM 3328 C C . PHE A 1 395 ? 5.931 -5.032 14.854 1.00 75.44 395 PHE A C 1
ATOM 3330 O O . PHE A 1 395 ? 6.067 -5.046 16.081 1.00 75.44 395 PHE A O 1
ATOM 3337 N N . LYS A 1 396 ? 6.961 -5.161 14.020 1.00 72.31 396 LYS A N 1
ATOM 3338 C CA . LYS A 1 396 ? 8.352 -5.150 14.471 1.00 72.31 396 LYS A CA 1
ATOM 3339 C C . LYS A 1 396 ? 9.168 -4.218 13.596 1.00 72.31 396 LYS A C 1
ATOM 3341 O O . LYS A 1 396 ? 9.159 -4.326 12.372 1.00 72.31 396 LYS A O 1
ATOM 3346 N N . PHE A 1 397 ? 9.924 -3.351 14.257 1.00 70.38 397 PHE A N 1
ATOM 3347 C CA . PHE A 1 397 ? 11.016 -2.636 13.620 1.00 70.38 397 PHE A CA 1
ATOM 3348 C C . PHE A 1 397 ? 12.158 -3.623 13.382 1.00 70.38 397 PHE A C 1
ATOM 3350 O O . PHE A 1 397 ? 12.598 -4.308 14.308 1.00 70.38 397 PHE A O 1
ATOM 3357 N N . VAL A 1 398 ? 12.610 -3.726 12.139 1.00 60.91 398 VAL A N 1
ATOM 3358 C CA . VAL A 1 398 ? 13.759 -4.550 11.755 1.00 60.91 398 VAL A CA 1
ATOM 3359 C C . VAL A 1 398 ? 14.902 -3.640 11.334 1.00 60.91 398 VAL A C 1
ATOM 3361 O O . VAL A 1 398 ? 14.695 -2.708 10.570 1.00 60.91 398 VAL A O 1
ATOM 3364 N N . ASP A 1 399 ? 16.100 -3.914 11.847 1.00 51.69 399 ASP A N 1
ATOM 3365 C CA . ASP A 1 399 ? 17.283 -3.089 11.603 1.00 51.69 399 ASP A CA 1
ATOM 3366 C C . ASP A 1 399 ? 18.012 -3.483 10.298 1.00 51.69 399 ASP A C 1
ATOM 3368 O O . ASP A 1 399 ? 18.222 -4.667 10.009 1.00 51.69 399 ASP A O 1
ATOM 3372 N N . SER A 1 400 ? 18.474 -2.473 9.556 1.00 51.66 400 SER A N 1
ATOM 3373 C CA . SER A 1 400 ? 19.584 -2.450 8.581 1.00 51.66 400 SER A CA 1
ATOM 3374 C C . SER A 1 400 ? 19.589 -3.364 7.342 1.00 51.66 400 SER A C 1
ATOM 3376 O O . SER A 1 400 ? 20.543 -3.273 6.561 1.00 51.66 400 SER A O 1
ATOM 3378 N N . ARG A 1 401 ? 18.589 -4.231 7.127 1.00 55.16 401 ARG A N 1
ATOM 3379 C CA . ARG A 1 401 ? 18.532 -5.106 5.930 1.00 55.16 401 ARG A CA 1
ATOM 3380 C C . ARG A 1 401 ? 17.956 -4.405 4.700 1.00 55.16 401 ARG A C 1
ATOM 3382 O O . ARG A 1 401 ? 18.238 -4.812 3.571 1.00 55.16 401 ARG A O 1
ATOM 3389 N N . PHE A 1 402 ? 17.193 -3.332 4.888 1.00 58.53 402 PHE A N 1
ATOM 3390 C CA . PHE A 1 402 ? 16.723 -2.505 3.793 1.00 58.53 402 PHE A CA 1
ATOM 3391 C C . PHE A 1 402 ? 17.560 -1.238 3.790 1.00 58.53 402 PHE A C 1
ATOM 3393 O O . PHE A 1 402 ? 17.385 -0.336 4.606 1.00 58.53 402 PHE A O 1
ATOM 3400 N N . ARG A 1 403 ? 18.506 -1.165 2.847 1.00 61.94 403 ARG A N 1
ATOM 3401 C CA . ARG A 1 403 ? 19.156 0.104 2.555 1.00 61.94 403 ARG A CA 1
ATOM 3402 C C . ARG A 1 403 ? 18.763 0.663 1.201 1.00 61.94 403 ARG A C 1
ATOM 3404 O O . ARG A 1 403 ? 19.401 0.375 0.199 1.00 61.94 403 ARG A O 1
ATOM 3411 N N . PHE A 1 404 ? 17.804 1.572 1.223 1.00 64.69 404 PHE A N 1
ATOM 3412 C CA . PHE A 1 404 ? 17.627 2.588 0.204 1.00 64.69 404 PHE A CA 1
ATOM 3413 C C . PHE A 1 404 ? 18.938 3.319 -0.138 1.00 64.69 404 PHE A C 1
ATOM 3415 O O . PHE A 1 404 ? 19.523 4.071 0.654 1.00 64.69 404 PHE A O 1
ATOM 3422 N N . ILE A 1 405 ? 19.378 3.119 -1.372 1.00 66.75 405 ILE A N 1
ATOM 3423 C CA . ILE A 1 405 ? 20.425 3.903 -2.005 1.00 66.75 405 ILE A CA 1
ATOM 3424 C C . ILE A 1 405 ? 19.806 4.489 -3.260 1.00 66.75 405 ILE A C 1
ATOM 3426 O O . ILE A 1 405 ? 19.730 3.793 -4.262 1.00 66.75 405 ILE A O 1
ATOM 3430 N N . ALA A 1 406 ? 19.387 5.755 -3.189 1.00 69.94 406 ALA A N 1
ATOM 3431 C CA . ALA A 1 406 ? 18.969 6.500 -4.370 1.00 69.94 406 ALA A CA 1
ATOM 3432 C C . ALA A 1 406 ? 20.172 6.772 -5.269 1.00 69.94 406 ALA A C 1
ATOM 3434 O O . ALA A 1 406 ? 21.162 7.361 -4.831 1.00 69.94 406 ALA A O 1
ATOM 3435 N N . ILE A 1 407 ? 20.077 6.426 -6.538 1.00 69.31 407 ILE A N 1
ATOM 3436 C CA . ILE A 1 407 ? 20.904 7.029 -7.588 1.00 69.31 407 ILE A CA 1
ATOM 3437 C C . ILE A 1 407 ? 20.099 8.197 -8.166 1.00 69.31 407 ILE A C 1
ATOM 3439 O O . ILE A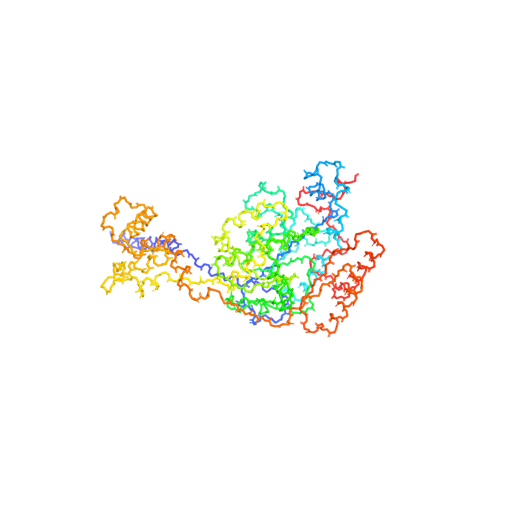 1 407 ? 18.902 8.039 -8.280 1.00 69.31 407 ILE A O 1
ATOM 3443 N N . GLY A 1 408 ? 20.684 9.372 -8.428 1.00 69.19 408 GLY A N 1
ATOM 3444 C CA . GLY A 1 408 ? 19.897 10.549 -8.846 1.00 69.19 408 GLY A CA 1
ATOM 3445 C C . GLY A 1 408 ? 20.671 11.577 -9.690 1.00 69.19 408 GLY A C 1
ATOM 3446 O O . GLY A 1 408 ? 21.785 11.289 -10.141 1.00 69.19 408 GLY A O 1
ATOM 3447 N N . PRO A 1 409 ? 20.164 12.817 -9.858 1.00 69.31 409 PRO A N 1
ATOM 3448 C CA . PRO A 1 409 ? 20.658 13.773 -10.867 1.00 69.31 409 PRO A CA 1
ATOM 3449 C C . PRO A 1 409 ? 22.065 14.319 -10.618 1.00 69.31 409 PRO A C 1
ATOM 3451 O O . PRO A 1 409 ? 22.663 14.979 -11.464 1.00 69.31 409 PRO A O 1
ATOM 3454 N N . ARG A 1 410 ? 22.622 14.121 -9.423 1.00 80.88 410 ARG A N 1
ATOM 3455 C CA . ARG A 1 410 ? 23.930 14.676 -9.063 1.00 80.88 410 ARG A CA 1
ATOM 3456 C C . ARG A 1 410 ? 25.005 13.628 -9.274 1.00 80.88 410 ARG A C 1
ATOM 3458 O O . ARG A 1 410 ? 25.164 12.745 -8.436 1.00 80.88 410 ARG A O 1
ATOM 3465 N N . LEU A 1 411 ? 25.808 13.771 -10.328 1.00 82.56 411 LEU A N 1
ATOM 3466 C CA . LEU A 1 411 ? 26.856 12.807 -10.693 1.00 82.56 411 LEU A CA 1
ATOM 3467 C C . LEU A 1 411 ? 27.786 12.424 -9.529 1.00 82.56 411 LEU A C 1
ATOM 3469 O O . LEU A 1 411 ? 28.085 11.246 -9.341 1.00 82.56 411 LEU A O 1
ATOM 3473 N N . SER A 1 412 ? 28.236 13.396 -8.730 1.00 85.81 412 SER A N 1
ATOM 3474 C CA . SER A 1 412 ? 29.094 13.141 -7.562 1.00 85.81 412 SER A CA 1
ATOM 3475 C C . SER A 1 412 ? 28.384 12.298 -6.499 1.00 85.81 412 SER A C 1
ATOM 3477 O O . SER A 1 412 ? 28.962 11.339 -5.983 1.00 85.81 412 SER A O 1
ATOM 3479 N N . ARG A 1 413 ? 27.111 12.605 -6.218 1.00 82.69 413 ARG A N 1
ATOM 3480 C CA . ARG A 1 413 ? 26.270 11.856 -5.277 1.00 82.69 413 ARG A CA 1
ATOM 3481 C C . ARG A 1 413 ? 25.959 10.460 -5.803 1.00 82.69 413 ARG A C 1
ATOM 3483 O O . ARG A 1 413 ? 26.077 9.511 -5.043 1.00 82.69 413 ARG A O 1
ATOM 3490 N N . THR A 1 414 ? 25.660 10.328 -7.089 1.00 82.31 414 THR A N 1
ATOM 3491 C CA . THR A 1 414 ? 25.431 9.052 -7.778 1.00 82.31 414 THR A CA 1
ATOM 3492 C C . THR A 1 414 ? 26.651 8.145 -7.703 1.00 82.31 414 THR A C 1
ATOM 3494 O O . THR A 1 414 ? 26.550 7.018 -7.222 1.00 82.31 414 THR A O 1
ATOM 3497 N N . LYS A 1 415 ? 27.840 8.645 -8.060 1.00 85.69 415 LYS A N 1
ATOM 3498 C CA . LYS A 1 415 ? 29.094 7.884 -7.925 1.00 85.69 415 LYS A CA 1
ATOM 3499 C C . LYS A 1 415 ? 29.363 7.471 -6.476 1.00 85.69 415 LYS A C 1
ATOM 3501 O O . LYS A 1 415 ? 29.777 6.338 -6.230 1.00 85.69 415 LYS A O 1
ATOM 3506 N N . PHE A 1 416 ? 29.121 8.370 -5.520 1.00 87.19 416 PHE A N 1
ATOM 3507 C CA . PHE A 1 416 ? 29.260 8.074 -4.095 1.00 87.19 416 PHE A CA 1
ATOM 3508 C C . PHE A 1 416 ? 28.287 6.975 -3.644 1.00 87.19 416 PHE A C 1
ATOM 3510 O O . PHE A 1 416 ? 28.719 5.991 -3.055 1.00 87.19 416 PHE A O 1
ATOM 3517 N N . ASN A 1 417 ? 27.006 7.099 -3.981 1.00 84.81 417 ASN A N 1
ATOM 3518 C CA . ASN A 1 417 ? 25.951 6.163 -3.604 1.00 84.81 417 ASN A CA 1
ATOM 3519 C C . ASN A 1 417 ? 26.190 4.764 -4.195 1.00 84.81 417 ASN A C 1
ATOM 3521 O O . ASN A 1 417 ? 26.086 3.775 -3.477 1.00 84.81 417 ASN A O 1
ATOM 3525 N N . ILE A 1 418 ? 26.637 4.669 -5.452 1.00 86.25 418 ILE A N 1
ATOM 3526 C CA . ILE A 1 418 ? 27.062 3.397 -6.063 1.00 86.25 418 ILE A CA 1
ATOM 3527 C C . ILE A 1 418 ? 28.249 2.784 -5.309 1.00 86.25 418 ILE A C 1
ATOM 3529 O O . ILE A 1 418 ? 28.286 1.577 -5.064 1.00 86.25 418 ILE A O 1
ATOM 3533 N N . LYS A 1 419 ? 29.244 3.593 -4.932 1.00 88.31 419 LYS A N 1
ATOM 3534 C CA . LYS A 1 419 ? 30.403 3.113 -4.168 1.00 88.31 419 LYS A CA 1
ATOM 3535 C C . LYS A 1 419 ? 29.990 2.610 -2.783 1.00 88.31 419 LYS A C 1
ATOM 3537 O O . LYS A 1 419 ? 30.457 1.554 -2.357 1.00 88.31 419 LYS A O 1
ATOM 3542 N N . GLU A 1 420 ? 29.105 3.335 -2.104 1.00 84.12 420 GLU A N 1
ATOM 3543 C CA . GLU A 1 420 ? 28.533 2.931 -0.817 1.00 84.12 420 GLU A CA 1
ATOM 3544 C C . GLU A 1 420 ? 27.712 1.650 -0.929 1.00 84.12 420 GLU A C 1
ATOM 3546 O O . GLU A 1 420 ? 27.835 0.779 -0.063 1.00 84.12 420 GLU A O 1
ATOM 3551 N N . TYR A 1 421 ? 26.956 1.490 -2.019 1.00 86.06 421 TYR A N 1
ATOM 3552 C CA . TYR A 1 421 ? 26.276 0.241 -2.334 1.00 86.06 421 TYR A CA 1
ATOM 3553 C C . TYR A 1 421 ? 27.276 -0.908 -2.398 1.00 86.06 421 TYR A C 1
ATOM 3555 O O . TYR A 1 421 ? 27.142 -1.861 -1.644 1.00 86.06 421 TYR A O 1
ATOM 3563 N N . TYR A 1 422 ? 28.331 -0.816 -3.213 1.00 88.94 422 TYR A N 1
ATOM 3564 C CA . TYR A 1 422 ? 29.293 -1.917 -3.334 1.00 88.94 422 TYR A CA 1
ATOM 3565 C C . TYR A 1 422 ? 30.023 -2.239 -2.023 1.00 88.94 422 TYR A C 1
ATOM 3567 O O . TYR A 1 422 ? 30.299 -3.409 -1.763 1.00 88.94 422 TYR A O 1
ATOM 3575 N N . ARG A 1 423 ? 30.289 -1.234 -1.179 1.00 88.75 423 ARG A N 1
ATOM 3576 C CA . ARG A 1 423 ? 30.876 -1.422 0.161 1.00 88.75 423 ARG A CA 1
ATOM 3577 C C . ARG A 1 423 ? 29.954 -2.172 1.116 1.00 88.75 423 ARG A C 1
ATOM 3579 O O . ARG A 1 423 ? 30.432 -2.916 1.964 1.00 88.75 423 ARG A O 1
ATOM 3586 N N . ASN A 1 424 ? 28.648 -1.962 0.992 1.00 84.00 424 ASN A N 1
ATOM 3587 C CA . ASN A 1 424 ? 27.651 -2.496 1.913 1.00 84.00 424 ASN A CA 1
ATOM 3588 C C . ASN A 1 424 ? 26.759 -3.566 1.286 1.00 84.00 424 ASN A C 1
ATOM 3590 O O . ASN A 1 424 ? 25.849 -4.021 1.972 1.00 84.00 424 ASN A O 1
ATOM 3594 N N . LYS A 1 425 ? 27.014 -3.980 0.035 1.00 85.81 425 LYS A N 1
ATOM 3595 C CA . LYS A 1 425 ? 26.116 -4.803 -0.795 1.00 85.81 425 LYS A CA 1
ATOM 3596 C C . LYS A 1 425 ? 25.583 -6.013 -0.053 1.00 85.81 425 LYS A C 1
ATOM 3598 O O . LYS A 1 425 ? 24.462 -6.443 -0.288 1.00 85.81 425 LYS A O 1
ATOM 3603 N N . ASP A 1 426 ? 26.375 -6.546 0.878 1.00 84.19 426 ASP A N 1
ATOM 3604 C CA . ASP A 1 426 ? 26.012 -7.746 1.595 1.00 84.19 426 ASP A CA 1
ATOM 3605 C C . ASP A 1 426 ? 24.876 -7.574 2.615 1.00 84.19 426 ASP A C 1
ATOM 3607 O O . ASP A 1 426 ? 24.271 -8.567 3.016 1.00 84.19 426 ASP A O 1
ATOM 3611 N N . LYS A 1 427 ? 24.538 -6.329 2.951 1.00 79.00 427 LYS A N 1
ATOM 3612 C CA . LYS A 1 427 ? 23.487 -5.934 3.895 1.00 79.00 427 LYS A CA 1
ATOM 3613 C C . LYS A 1 427 ? 22.291 -5.256 3.215 1.00 79.00 427 LYS A C 1
ATOM 3615 O O . LYS A 1 427 ? 21.425 -4.747 3.909 1.00 79.00 427 LYS A O 1
ATOM 3620 N N . ILE A 1 428 ? 22.275 -5.177 1.884 1.00 79.88 428 ILE A N 1
ATOM 3621 C CA . ILE A 1 428 ? 21.271 -4.423 1.127 1.00 79.88 428 ILE A CA 1
ATOM 3622 C C . ILE A 1 428 ? 20.406 -5.409 0.356 1.00 79.88 428 ILE A C 1
ATOM 3624 O O . ILE A 1 428 ? 20.920 -6.136 -0.497 1.00 79.88 428 ILE A O 1
ATOM 3628 N N . ASN A 1 429 ? 19.111 -5.431 0.661 1.00 80.81 429 ASN A N 1
ATOM 3629 C CA . ASN A 1 429 ? 18.131 -6.240 -0.062 1.00 80.81 429 ASN A CA 1
ATOM 3630 C C . ASN A 1 429 ? 17.441 -5.480 -1.202 1.00 80.81 429 ASN A C 1
ATOM 3632 O O . ASN A 1 429 ? 17.057 -6.108 -2.187 1.00 80.81 429 ASN A O 1
ATOM 3636 N N . PHE A 1 430 ? 17.305 -4.158 -1.076 1.00 82.88 430 PHE A N 1
ATOM 3637 C CA . PHE A 1 430 ? 16.552 -3.321 -2.006 1.00 82.88 430 PHE A CA 1
ATOM 3638 C C . PHE A 1 430 ? 17.301 -2.028 -2.301 1.00 82.88 430 PHE A C 1
ATOM 3640 O O . PHE A 1 430 ? 17.917 -1.458 -1.403 1.00 82.88 430 PHE A O 1
ATOM 3647 N N . ILE A 1 431 ? 17.212 -1.556 -3.538 1.00 85.25 431 ILE A N 1
ATOM 3648 C CA . ILE A 1 431 ? 17.718 -0.254 -3.986 1.00 85.25 431 ILE A CA 1
ATOM 3649 C C . ILE A 1 431 ? 16.643 0.448 -4.818 1.00 85.25 431 ILE A C 1
ATOM 3651 O O . ILE A 1 431 ? 15.745 -0.212 -5.335 1.00 85.25 431 ILE A O 1
ATOM 3655 N N . CYS A 1 432 ? 16.770 1.761 -4.980 1.00 83.88 432 CYS A N 1
ATOM 3656 C CA . CYS A 1 432 ? 15.929 2.550 -5.875 1.00 83.88 432 CYS A CA 1
ATOM 3657 C C . CYS A 1 432 ? 16.824 3.410 -6.761 1.00 83.88 432 CYS A C 1
ATOM 3659 O O . CYS A 1 432 ? 17.814 3.988 -6.300 1.00 83.88 432 CYS A O 1
ATOM 3661 N N . LEU A 1 433 ? 16.492 3.473 -8.039 1.00 79.94 433 LEU A N 1
ATOM 3662 C CA . LEU A 1 433 ? 17.178 4.325 -8.994 1.00 79.94 433 LEU A CA 1
ATOM 3663 C C . LEU A 1 433 ? 16.250 5.481 -9.332 1.00 79.94 433 LEU A C 1
ATOM 3665 O O . LEU A 1 433 ? 15.346 5.300 -10.122 1.00 79.94 433 LEU A O 1
ATOM 3669 N N . ASN A 1 434 ? 16.469 6.648 -8.728 1.00 69.38 434 ASN A N 1
ATOM 3670 C CA . ASN A 1 434 ? 15.664 7.817 -9.050 1.00 69.38 434 ASN A CA 1
ATOM 3671 C C . ASN A 1 434 ? 16.012 8.292 -10.473 1.00 69.38 434 ASN A C 1
ATOM 3673 O O . ASN A 1 434 ? 17.179 8.562 -10.785 1.00 69.38 434 ASN A O 1
ATOM 3677 N N . ASP A 1 435 ? 14.982 8.392 -11.298 1.00 63.31 435 ASP A N 1
ATOM 3678 C CA . ASP A 1 435 ? 14.974 8.791 -12.700 1.00 63.31 435 ASP A CA 1
ATOM 3679 C C . ASP A 1 435 ? 14.855 10.313 -12.897 1.00 63.31 435 ASP A C 1
ATOM 3681 O O . ASP A 1 435 ? 14.844 10.780 -14.034 1.00 63.31 435 ASP A O 1
ATOM 3685 N N . ASP A 1 436 ? 14.856 11.110 -11.817 1.00 68.00 436 ASP A N 1
ATOM 3686 C CA . ASP A 1 436 ? 14.953 12.577 -11.841 1.00 68.00 436 ASP A CA 1
ATOM 3687 C C . ASP A 1 436 ? 16.264 13.044 -12.522 1.00 68.00 436 ASP A C 1
ATOM 3689 O O . ASP A 1 436 ? 17.206 13.495 -11.864 1.00 68.00 436 ASP A O 1
ATOM 3693 N N . LEU A 1 437 ? 16.377 12.935 -13.846 1.00 70.62 437 LEU A N 1
ATOM 3694 C CA . LEU A 1 437 ? 17.545 13.364 -14.609 1.00 70.62 437 LEU A CA 1
ATOM 3695 C C . LEU A 1 437 ? 17.622 14.903 -14.657 1.00 70.62 437 LEU A C 1
ATOM 3697 O O . LEU A 1 437 ? 16.592 15.581 -14.693 1.00 70.62 437 LEU A O 1
ATOM 3701 N N . PRO A 1 438 ? 18.834 15.495 -14.686 1.00 68.00 438 PRO A N 1
ATOM 3702 C CA . PRO A 1 438 ? 19.002 16.945 -14.754 1.00 68.00 438 PRO A CA 1
ATOM 3703 C C . PRO A 1 438 ? 18.261 17.548 -15.950 1.00 68.00 438 PRO A C 1
ATOM 3705 O O . PRO A 1 438 ? 18.496 17.162 -17.095 1.00 68.00 438 PRO A O 1
ATOM 3708 N N . THR A 1 439 ? 17.402 18.534 -15.699 1.00 64.06 439 THR A N 1
ATOM 3709 C CA . THR A 1 439 ? 16.716 19.273 -16.759 1.00 64.06 439 THR A CA 1
ATOM 3710 C C . THR A 1 439 ? 17.548 20.494 -17.147 1.00 64.06 439 THR A C 1
ATOM 3712 O O . THR A 1 439 ? 17.871 21.341 -16.318 1.00 64.06 439 THR A O 1
ATOM 3715 N N . GLY A 1 440 ? 17.988 20.544 -18.408 1.00 69.50 440 GLY A N 1
ATOM 3716 C CA . GLY A 1 440 ? 18.827 21.624 -18.949 1.00 69.50 440 GLY A CA 1
ATOM 3717 C C . GLY A 1 440 ? 20.308 21.285 -19.164 1.00 69.50 440 GLY A C 1
ATOM 3718 O O . GLY A 1 440 ? 21.007 22.079 -19.784 1.00 69.50 440 GLY A O 1
ATOM 3719 N N . ASP A 1 441 ? 20.783 20.112 -18.730 1.00 79.75 441 ASP A N 1
ATOM 3720 C CA . ASP A 1 441 ? 22.125 19.600 -19.055 1.00 79.75 441 ASP A CA 1
ATOM 3721 C C . ASP A 1 441 ? 22.017 18.193 -19.664 1.00 79.75 441 ASP A C 1
ATOM 3723 O O . ASP A 1 441 ? 22.080 17.172 -18.973 1.00 79.75 441 ASP A O 1
ATOM 3727 N N . HIS A 1 442 ? 21.808 18.152 -20.984 1.00 79.75 442 HIS A N 1
ATOM 3728 C CA . HIS A 1 442 ? 21.617 16.909 -21.735 1.00 79.75 442 HIS A CA 1
ATOM 3729 C C . HIS A 1 442 ? 22.835 15.979 -21.665 1.00 79.75 442 HIS A C 1
ATOM 3731 O O . HIS A 1 442 ? 22.673 14.764 -21.562 1.00 79.75 442 HIS A O 1
ATOM 3737 N N . GLU A 1 443 ? 24.056 16.520 -21.691 1.00 83.56 443 GLU A N 1
ATOM 3738 C CA . GLU A 1 443 ? 25.267 15.698 -21.636 1.00 83.56 443 GLU A CA 1
ATOM 3739 C C . GLU A 1 443 ? 25.407 15.028 -20.261 1.00 83.56 443 GLU A C 1
ATOM 3741 O O . GLU A 1 443 ? 25.758 13.847 -20.160 1.00 83.56 443 GLU A O 1
ATOM 3746 N N . LEU A 1 444 ? 25.099 15.758 -19.186 1.00 83.25 444 LEU A N 1
ATOM 3747 C CA . LEU A 1 444 ? 25.076 15.207 -17.837 1.00 83.25 444 LEU A CA 1
ATOM 3748 C C . 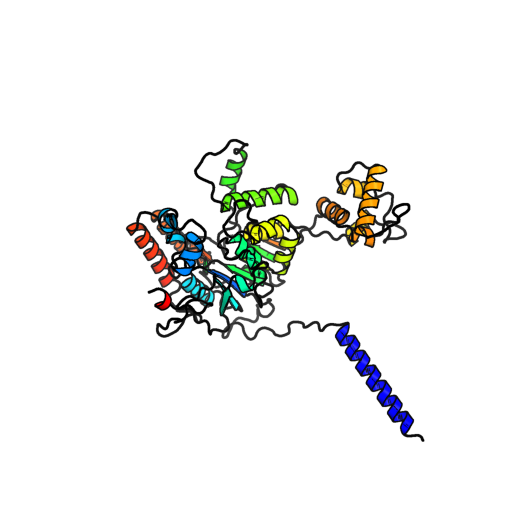LEU A 1 444 ? 23.969 14.164 -17.658 1.00 83.25 444 LEU A C 1
ATOM 3750 O O . LEU A 1 444 ? 24.232 13.124 -17.047 1.00 83.25 444 LEU A O 1
ATOM 3754 N N . ALA A 1 445 ? 22.774 14.408 -18.200 1.00 79.81 445 ALA A N 1
ATOM 3755 C CA . ALA A 1 445 ? 21.671 13.450 -18.175 1.00 79.81 445 ALA A CA 1
ATOM 3756 C C . ALA A 1 445 ? 22.074 12.122 -18.838 1.00 79.81 445 ALA A C 1
ATOM 3758 O O . ALA A 1 445 ? 22.018 11.081 -18.185 1.00 79.81 445 ALA A O 1
ATOM 3759 N N . ILE A 1 446 ? 22.635 12.170 -20.054 1.00 82.31 446 ILE A N 1
ATOM 3760 C CA . ILE A 1 446 ? 23.144 10.988 -20.773 1.00 82.31 446 ILE A CA 1
ATOM 3761 C C . ILE A 1 446 ? 24.240 10.270 -19.969 1.00 82.31 446 ILE A C 1
ATOM 3763 O O . ILE A 1 446 ? 24.297 9.039 -19.924 1.00 82.31 446 ILE A O 1
ATOM 3767 N N . LYS A 1 447 ? 25.146 11.008 -19.312 1.00 85.50 447 LYS A N 1
ATOM 3768 C CA . LYS A 1 447 ? 26.189 10.401 -18.463 1.00 85.50 447 LYS A CA 1
ATOM 3769 C C . LYS A 1 447 ? 25.594 9.649 -17.273 1.00 85.50 447 LYS A C 1
ATOM 3771 O O . LYS A 1 447 ? 26.079 8.566 -16.946 1.00 85.50 447 LYS A O 1
ATOM 3776 N N . ILE A 1 448 ? 24.591 10.218 -16.608 1.00 82.56 448 ILE A N 1
ATOM 3777 C CA . ILE A 1 448 ? 23.934 9.596 -15.450 1.00 82.56 448 ILE A CA 1
ATOM 3778 C C . ILE A 1 448 ? 23.127 8.378 -15.890 1.00 82.56 448 ILE A C 1
ATOM 3780 O O . ILE A 1 448 ? 23.307 7.308 -15.311 1.00 82.56 448 ILE A O 1
ATOM 3784 N N . GLU A 1 449 ? 22.345 8.504 -16.958 1.00 82.12 449 GLU A N 1
ATOM 3785 C CA . GLU A 1 449 ? 21.595 7.404 -17.564 1.00 82.12 449 GLU A CA 1
ATOM 3786 C C . GLU A 1 449 ? 22.513 6.224 -17.913 1.00 82.12 449 GLU A C 1
ATOM 3788 O O . GLU A 1 449 ? 22.279 5.096 -17.484 1.00 82.12 449 GLU A O 1
ATOM 3793 N N . ASN A 1 450 ? 23.642 6.477 -18.580 1.00 85.44 450 ASN A N 1
ATOM 3794 C CA . ASN A 1 450 ? 24.615 5.428 -18.894 1.00 85.44 450 ASN A CA 1
ATOM 3795 C C . ASN A 1 450 ? 25.182 4.742 -17.644 1.00 85.44 450 ASN A C 1
ATOM 3797 O O . ASN A 1 450 ? 25.426 3.534 -17.652 1.00 85.44 450 ASN A O 1
ATOM 3801 N N . ILE A 1 451 ? 25.409 5.484 -16.556 1.00 86.56 451 ILE A N 1
ATOM 3802 C CA . ILE A 1 451 ? 25.850 4.902 -15.283 1.00 86.56 451 ILE A CA 1
ATOM 3803 C C . ILE A 1 451 ? 24.765 3.977 -14.713 1.00 86.56 451 ILE A C 1
ATOM 3805 O O . ILE A 1 451 ? 25.094 2.867 -14.286 1.00 86.56 451 ILE A O 1
ATOM 3809 N N . MET A 1 452 ? 23.499 4.403 -14.735 1.00 85.06 452 MET A N 1
ATOM 3810 C CA . MET A 1 452 ? 22.363 3.606 -14.258 1.00 85.06 452 MET A CA 1
ATOM 3811 C C . MET A 1 452 ? 22.169 2.348 -15.107 1.00 85.06 452 MET A C 1
ATOM 3813 O O . MET A 1 452 ? 22.157 1.240 -14.572 1.00 85.06 452 MET A O 1
ATOM 3817 N N . LEU A 1 453 ? 22.148 2.480 -16.433 1.00 86.06 453 LEU A N 1
ATOM 3818 C CA . LEU A 1 453 ? 22.016 1.352 -17.355 1.00 86.06 453 LEU A CA 1
ATOM 3819 C C . LEU A 1 453 ? 23.170 0.356 -17.224 1.00 86.06 453 LEU A C 1
ATOM 3821 O O . LEU A 1 453 ? 22.942 -0.852 -17.241 1.00 86.06 453 LEU A O 1
ATOM 3825 N N . ASN A 1 454 ? 24.410 0.823 -17.059 1.00 88.88 454 ASN A N 1
ATOM 3826 C CA . ASN A 1 454 ? 25.552 -0.065 -16.826 1.00 88.88 454 ASN A CA 1
ATOM 3827 C C . ASN A 1 454 ? 25.438 -0.806 -15.492 1.00 88.88 454 ASN A C 1
ATOM 3829 O O . ASN A 1 454 ? 25.781 -1.988 -15.409 1.00 88.88 454 ASN A O 1
ATOM 3833 N N . PHE A 1 455 ? 24.943 -0.134 -14.452 1.00 88.56 455 PHE A N 1
ATOM 3834 C CA . PHE A 1 455 ? 24.648 -0.770 -13.176 1.00 88.56 455 PHE A CA 1
ATOM 3835 C C . PHE A 1 455 ? 23.579 -1.865 -13.345 1.00 88.56 455 PHE A C 1
ATOM 3837 O O . PHE A 1 455 ? 23.830 -3.016 -12.982 1.00 88.56 455 PHE A O 1
ATOM 3844 N N . LEU A 1 456 ? 22.440 -1.545 -13.965 1.00 90.44 456 LEU A N 1
ATOM 3845 C CA . LEU A 1 456 ? 21.334 -2.479 -14.194 1.00 90.44 456 LEU A CA 1
ATOM 3846 C C . LEU A 1 456 ? 21.749 -3.676 -15.051 1.00 90.44 456 LEU A C 1
ATOM 3848 O O . LEU A 1 456 ? 21.528 -4.819 -14.658 1.00 90.44 456 LEU A O 1
ATOM 3852 N N . LYS A 1 457 ? 22.439 -3.437 -16.173 1.00 91.00 457 LYS A N 1
ATOM 3853 C CA . LYS A 1 457 ? 22.965 -4.497 -17.045 1.00 91.00 457 LYS A CA 1
ATOM 3854 C C . LYS A 1 457 ? 23.924 -5.415 -16.306 1.00 91.00 457 LYS A C 1
ATOM 3856 O O . LYS A 1 457 ? 23.892 -6.615 -16.535 1.00 91.00 457 LYS A O 1
ATOM 3861 N N . LYS A 1 458 ? 24.763 -4.884 -15.413 1.00 91.69 458 LYS A N 1
ATOM 3862 C CA . LYS A 1 458 ? 25.707 -5.695 -14.636 1.00 91.69 458 LYS A CA 1
ATOM 3863 C C . LYS A 1 458 ? 24.994 -6.600 -13.627 1.00 91.69 458 LYS A C 1
ATOM 3865 O O . LYS A 1 458 ? 25.332 -7.780 -13.533 1.00 91.69 458 LYS A O 1
ATOM 3870 N N . HIS A 1 459 ? 24.027 -6.067 -12.877 1.00 90.19 459 HIS A N 1
ATOM 3871 C CA . HIS A 1 459 ? 23.341 -6.811 -11.808 1.00 90.19 459 HIS A CA 1
ATOM 3872 C C . HIS A 1 459 ? 22.232 -7.729 -12.325 1.00 90.19 459 HIS A C 1
ATOM 3874 O O . HIS A 1 459 ? 22.061 -8.829 -11.807 1.00 90.19 459 HIS A O 1
ATOM 3880 N N . TYR A 1 460 ? 21.541 -7.329 -13.390 1.00 93.06 460 TYR A N 1
ATOM 3881 C CA . TYR A 1 460 ? 20.347 -7.992 -13.917 1.00 93.06 460 TYR A CA 1
ATOM 3882 C C . TYR A 1 460 ? 20.523 -8.346 -15.406 1.00 93.06 460 TYR A C 1
ATOM 3884 O O . TYR A 1 460 ? 19.680 -8.054 -16.258 1.00 93.06 460 TYR A O 1
ATOM 3892 N N . HIS A 1 461 ? 21.662 -8.962 -15.745 1.00 91.06 461 HIS A N 1
ATOM 3893 C CA . HIS A 1 461 ? 22.045 -9.274 -17.131 1.00 91.06 461 HIS A CA 1
ATOM 3894 C C . HIS A 1 461 ? 21.170 -10.350 -17.789 1.00 91.06 461 HIS A C 1
ATOM 3896 O O . HIS A 1 461 ? 20.961 -10.299 -19.001 1.00 91.06 461 HIS A O 1
ATOM 3902 N N . LYS A 1 462 ? 20.668 -11.327 -17.021 1.00 90.50 462 LYS A N 1
ATOM 3903 C CA . LYS A 1 462 ? 19.861 -12.428 -17.567 1.00 90.50 462 LYS A CA 1
ATOM 3904 C C . LYS A 1 462 ? 18.422 -11.958 -17.811 1.00 90.50 462 LYS A C 1
ATOM 3906 O O . LYS A 1 462 ? 17.820 -11.434 -16.873 1.00 90.50 462 LYS A O 1
ATOM 3911 N N . PRO A 1 463 ? 17.872 -12.151 -19.023 1.00 92.19 463 PRO A N 1
ATOM 3912 C CA . PRO A 1 463 ? 16.454 -11.944 -19.270 1.00 92.19 463 PRO A CA 1
ATOM 3913 C C . PRO A 1 463 ? 15.593 -12.803 -18.345 1.00 92.19 463 PRO A C 1
ATOM 3915 O O . PRO A 1 463 ? 15.937 -13.955 -18.069 1.00 92.19 463 PRO A O 1
ATOM 3918 N N . SER A 1 464 ? 14.487 -12.234 -17.882 1.00 93.00 464 SER A N 1
ATOM 3919 C CA . SER A 1 464 ? 13.489 -12.945 -17.086 1.00 93.00 464 SER A CA 1
ATOM 3920 C C . SER A 1 464 ? 12.558 -13.775 -17.965 1.00 93.00 464 SER A C 1
ATOM 3922 O O . SER A 1 464 ? 12.446 -13.562 -19.175 1.00 93.00 464 SER A O 1
ATOM 3924 N N . GLN A 1 465 ? 11.804 -14.680 -17.345 1.00 91.69 465 GLN A N 1
ATOM 3925 C CA . GLN A 1 465 ? 10.703 -15.387 -18.016 1.00 91.69 465 GLN A CA 1
ATOM 3926 C C . GLN A 1 465 ? 9.530 -14.478 -18.452 1.00 91.69 465 GLN A C 1
ATOM 3928 O O . GLN A 1 465 ? 8.599 -14.945 -19.118 1.00 91.69 465 GLN A O 1
ATOM 3933 N N . PHE A 1 466 ? 9.549 -13.203 -18.056 1.00 94.69 466 PHE A N 1
ATOM 3934 C CA . PHE A 1 466 ? 8.525 -12.204 -18.368 1.00 94.69 466 PHE A CA 1
ATOM 3935 C C . PHE A 1 466 ? 8.837 -11.413 -19.643 1.00 94.69 466 PHE A C 1
ATOM 3937 O O . PHE A 1 466 ? 8.050 -10.566 -20.045 1.00 94.69 466 PHE A O 1
ATOM 3944 N N . GLU A 1 467 ? 9.963 -11.683 -20.300 1.00 94.25 467 GLU A N 1
ATOM 3945 C CA . GLU A 1 467 ? 10.364 -11.012 -21.536 1.00 94.25 467 GLU A CA 1
ATOM 3946 C C . GLU A 1 467 ? 10.026 -11.849 -22.773 1.00 94.25 467 GLU A C 1
ATOM 3948 O O . GLU A 1 467 ? 10.118 -13.082 -22.767 1.00 94.25 467 GLU A O 1
ATOM 3953 N N . LEU A 1 468 ? 9.657 -11.171 -23.862 1.00 93.06 468 LEU A N 1
ATOM 3954 C CA . LEU A 1 468 ? 9.562 -11.788 -25.182 1.00 93.06 468 LEU A CA 1
ATOM 3955 C C . LEU A 1 468 ? 10.945 -12.270 -25.651 1.00 93.06 468 LEU A C 1
ATOM 3957 O O . LEU A 1 468 ? 11.973 -11.634 -25.405 1.00 93.06 468 LEU A O 1
ATOM 3961 N N . LYS A 1 469 ? 10.968 -13.409 -26.348 1.00 89.38 469 LYS A N 1
ATOM 3962 C CA . LYS A 1 469 ? 12.189 -13.993 -26.924 1.00 89.38 469 LYS A CA 1
ATOM 3963 C C . LYS A 1 469 ? 12.505 -13.403 -28.301 1.00 89.38 469 LYS A C 1
ATOM 3965 O O . LYS A 1 469 ? 11.638 -12.822 -28.949 1.00 89.38 469 LYS A O 1
ATOM 3970 N N . ASP A 1 470 ? 13.743 -13.603 -28.750 1.00 81.25 470 ASP A N 1
ATOM 3971 C CA . ASP A 1 470 ? 14.182 -13.385 -30.138 1.00 81.25 470 ASP A CA 1
ATOM 3972 C C . ASP A 1 470 ? 13.951 -11.960 -30.671 1.00 81.25 470 ASP A C 1
ATOM 3974 O O . ASP A 1 470 ? 13.615 -11.769 -31.835 1.00 81.25 470 ASP A O 1
ATOM 3978 N N . ASN A 1 471 ? 14.106 -10.946 -29.809 1.00 73.50 471 ASN A N 1
ATOM 3979 C CA . ASN A 1 471 ? 13.860 -9.528 -30.120 1.00 73.50 471 ASN A CA 1
ATOM 3980 C C . ASN A 1 471 ? 12.430 -9.205 -30.590 1.00 73.50 471 ASN A C 1
ATOM 3982 O O . ASN A 1 471 ? 12.194 -8.114 -31.114 1.00 73.50 471 ASN A O 1
ATOM 3986 N N . LYS A 1 472 ? 11.472 -10.116 -30.377 1.00 86.50 472 LYS A N 1
ATOM 3987 C CA . LYS A 1 472 ? 10.058 -9.847 -30.636 1.00 86.50 472 LYS A CA 1
ATOM 3988 C C . LYS A 1 472 ? 9.573 -8.692 -29.766 1.00 86.50 472 LYS A C 1
ATOM 3990 O O . LYS A 1 472 ? 10.042 -8.495 -28.643 1.00 86.50 472 LYS A O 1
ATOM 3995 N N . ARG A 1 473 ? 8.609 -7.953 -30.302 1.00 85.75 473 ARG A N 1
ATOM 3996 C CA . ARG A 1 473 ? 7.920 -6.867 -29.613 1.00 85.75 473 ARG A CA 1
ATOM 3997 C C . ARG A 1 473 ? 6.419 -7.032 -29.782 1.00 85.75 473 ARG A C 1
ATOM 3999 O O . ARG A 1 473 ? 5.976 -7.577 -30.792 1.00 85.75 473 ARG A O 1
ATOM 4006 N N . ASN A 1 474 ? 5.658 -6.570 -28.800 1.00 83.81 474 ASN A N 1
ATOM 4007 C CA . ASN A 1 474 ? 4.214 -6.443 -28.935 1.00 83.81 474 ASN A CA 1
ATOM 4008 C C . ASN A 1 474 ? 3.908 -5.449 -30.064 1.00 83.81 474 ASN A C 1
ATOM 4010 O O . ASN A 1 474 ? 4.484 -4.363 -30.096 1.00 83.81 474 ASN A O 1
ATOM 4014 N N . SER A 1 475 ? 3.035 -5.840 -30.994 1.00 78.56 475 SER A N 1
ATOM 4015 C CA . SER A 1 475 ? 2.547 -4.965 -32.069 1.00 78.56 475 SER A CA 1
ATOM 4016 C C . SER A 1 475 ? 1.485 -3.988 -31.565 1.00 78.56 475 SER A C 1
ATOM 4018 O O . SER A 1 475 ? 1.424 -2.848 -32.011 1.00 78.56 475 SER A O 1
ATOM 4020 N N . VAL A 1 476 ? 0.683 -4.430 -30.595 1.00 81.31 476 VAL A N 1
ATOM 4021 C CA . VAL A 1 476 ? -0.287 -3.612 -29.867 1.00 81.31 476 VAL A CA 1
ATOM 4022 C C . VAL A 1 476 ? 0.373 -3.131 -28.581 1.00 81.31 476 VAL A C 1
ATOM 4024 O O . VAL A 1 476 ? 0.789 -3.946 -27.754 1.00 81.31 476 VAL A O 1
ATOM 4027 N N . LEU A 1 477 ? 0.489 -1.813 -28.421 1.00 82.12 477 LEU A N 1
ATOM 4028 C CA . LEU A 1 477 ? 1.136 -1.200 -27.255 1.00 82.12 477 LEU A CA 1
ATOM 4029 C C . LEU A 1 477 ? 0.140 -0.616 -26.259 1.00 82.12 477 LEU A C 1
ATOM 4031 O O . LEU A 1 477 ? 0.545 -0.077 -25.226 1.00 82.12 477 LEU A O 1
ATOM 4035 N N . ARG A 1 478 ? -1.157 -0.731 -26.547 1.00 81.56 478 ARG A N 1
ATOM 4036 C CA . ARG A 1 478 ? -2.211 -0.236 -25.676 1.00 81.56 478 ARG A CA 1
ATOM 4037 C C . ARG A 1 478 ? -3.403 -1.186 -25.616 1.00 81.56 478 ARG A C 1
ATOM 4039 O O . ARG A 1 478 ? -3.760 -1.814 -26.607 1.00 81.56 478 ARG A O 1
ATOM 4046 N N . ASN A 1 479 ? -4.043 -1.269 -24.450 1.00 78.44 479 ASN A N 1
ATOM 4047 C CA . ASN A 1 479 ? -5.214 -2.136 -24.239 1.00 78.44 479 ASN A CA 1
ATOM 4048 C C . ASN A 1 479 ? -6.434 -1.711 -25.080 1.00 78.44 479 ASN A C 1
ATOM 4050 O O . ASN A 1 479 ? -7.323 -2.521 -25.322 1.00 78.44 479 ASN A O 1
ATOM 4054 N N . ASP A 1 480 ? -6.460 -0.461 -25.549 1.00 77.19 480 ASP A N 1
ATOM 4055 C CA . ASP A 1 480 ? -7.475 0.084 -26.459 1.00 77.19 480 ASP A CA 1
ATOM 4056 C C . ASP A 1 480 ? -7.237 -0.286 -27.942 1.00 77.19 480 ASP A C 1
ATOM 4058 O O . ASP A 1 480 ? -8.016 0.112 -28.804 1.00 77.19 480 ASP A O 1
ATOM 4062 N N . GLY A 1 481 ? -6.210 -1.094 -28.240 1.00 69.50 481 GLY A N 1
ATOM 4063 C CA . GLY A 1 481 ? -5.941 -1.645 -29.572 1.00 69.50 481 GLY A CA 1
ATOM 4064 C C . GLY A 1 481 ? -4.996 -0.813 -30.439 1.00 69.50 481 GLY A C 1
ATOM 4065 O O . GLY A 1 481 ? -4.669 -1.253 -31.537 1.00 69.50 481 GLY A O 1
ATOM 4066 N N . LEU A 1 482 ? -4.527 0.340 -29.950 1.00 68.56 482 LEU A N 1
ATOM 4067 C CA . LEU A 1 482 ? -3.618 1.217 -30.690 1.00 68.56 482 LEU A CA 1
ATOM 4068 C C . LEU A 1 482 ? -2.208 0.612 -30.834 1.00 68.56 482 LEU A C 1
ATOM 4070 O O . LEU A 1 482 ? -1.642 0.008 -29.908 1.00 68.56 482 LEU A O 1
ATOM 4074 N N . THR A 1 483 ? -1.639 0.807 -32.018 1.00 66.94 483 THR A N 1
ATOM 4075 C CA . THR A 1 483 ? -0.306 0.368 -32.448 1.00 66.94 483 THR A CA 1
ATOM 4076 C C . THR A 1 483 ? 0.641 1.561 -32.595 1.00 66.94 483 THR A C 1
ATOM 4078 O O . THR A 1 483 ? 0.216 2.706 -32.497 1.00 66.94 483 THR A O 1
ATOM 4081 N N . LEU A 1 484 ? 1.941 1.315 -32.804 1.00 56.97 484 LEU A N 1
ATOM 4082 C CA . LEU A 1 484 ? 2.897 2.398 -33.093 1.00 56.97 484 LEU A CA 1
ATOM 4083 C C . LEU A 1 484 ? 2.573 3.128 -34.404 1.00 56.97 484 LEU A C 1
ATOM 4085 O O . LEU A 1 484 ? 2.757 4.338 -34.466 1.00 56.97 484 LEU A O 1
ATOM 4089 N N . ASP A 1 485 ? 2.056 2.403 -35.399 1.00 57.34 485 ASP A N 1
ATOM 4090 C CA . ASP A 1 485 ? 1.769 2.922 -36.741 1.00 57.34 485 ASP A CA 1
ATOM 4091 C C . ASP A 1 485 ? 0.551 3.867 -36.759 1.00 57.34 485 ASP A C 1
ATOM 4093 O O . ASP A 1 485 ? 0.361 4.609 -37.714 1.00 57.34 485 ASP A O 1
ATOM 4097 N N . ASP A 1 486 ? -0.264 3.879 -35.696 1.00 58.44 486 ASP A N 1
ATOM 4098 C CA . ASP A 1 486 ? -1.394 4.808 -35.543 1.00 58.44 486 ASP A CA 1
ATOM 4099 C C . ASP A 1 486 ? -0.952 6.233 -35.130 1.00 58.44 486 ASP A C 1
ATOM 4101 O O . ASP A 1 486 ? -1.796 7.120 -34.967 1.00 58.44 486 ASP A O 1
ATOM 4105 N N . PHE A 1 487 ? 0.352 6.449 -34.907 1.00 52.81 487 PHE A N 1
ATOM 4106 C CA . PHE A 1 487 ? 0.928 7.713 -34.428 1.00 52.81 487 PHE A CA 1
ATOM 4107 C C . PHE A 1 487 ? 1.909 8.384 -35.402 1.00 52.81 487 PHE A C 1
ATOM 4109 O O . PHE A 1 487 ? 2.356 9.495 -35.098 1.00 52.81 487 PHE A O 1
ATOM 4116 N N . ASP A 1 488 ? 2.221 7.734 -36.528 1.00 41.03 488 ASP A N 1
ATOM 4117 C CA . ASP A 1 488 ? 2.920 8.322 -37.684 1.00 41.03 488 ASP A CA 1
ATOM 4118 C C . ASP A 1 488 ? 1.914 8.995 -38.636 1.00 41.03 488 ASP A C 1
ATOM 4120 O O . ASP A 1 488 ? 2.262 10.056 -39.213 1.00 41.03 488 ASP A O 1
#

Radius of gyration: 28.46 Å; Cα contacts (8 Å, |Δi|>4): 670; chains: 1; bounding box: 82×88×76 Å

Foldseek 3Di:
DPPVVVVVVVVVVVVVVVVVVVVCCVVCVPPPPVPCLPPPLDPDDDCPVPSLAFAEAEEEEAEQLVPPVNLCVVQCVVDPNVCRPPPCLPSLQRHCLCLLQLQVLLCVVAVSNRRAYEYEYQQFAFFFFDCVPPRYDYDYLVQFQPDCVLDDAPAPLLSLLGVLRHPPHTQKYKYAYSQKGFQHRDDVCCAANRVRFAGEAAFPPPDCVVVVVVVVPPDVDDPPDDDDPLVVLQLVLLQVVCCVQQNDDDAGDGPNHMHMDGSVLSVVLCVVVVPQSVVQNSHRYRGSNHNRNVRSSVVCQVRPFDDPLLVCCQVQFADPVGSFFGDPVRVVVQCVLLVHDPDPVSVLVVQVQLCVLVVHDDSPPDTDGSVSQVSRPSRRVSCCSPPGDHRPGHYDHDPQLADEQEQEADPVSNVVSVVVCVVCVVSHGMYGYRSHHDRPDPVSSVVSSVVVVVVSCVSSVDRGPRTDPDPGTDQQGGNVRDGPVVVD

Secondary structure (DSSP, 8-state):
--HHHHHHHHHHHHHHHHHHHHHHHHHS--------PPS-SSSSS--TTTTTSPPEEEEEE---TT-HHHHIIIIISSS-GGGTTTS---GGGG---SHHHHHHHHHHHH-TT-S-EEEEESSB--TTB-TTSTTEEEEEGGGT-S-GGG-S---HHHHHTTGGGSTT--SEEEEEETTEEE-S---GGGTB-TTS-EEEE---TTSSHHHHHHHTT--S----SS---HHHHHHHHHHHHHHHHH-S---PPPPSS-EEEEHHHHHHHHHHSHHHHHHHHT-SS--TT---HHHHHHHHHHH-EE--HHHHHHHHTB-SS-TTBB-GGGHHHHHHHTT--SSHHHHHHHHHHHHHHTT-S--TTPPPBHHHHHT-HHHHHHHHHHH--EESSEEEE--SS----EE-S-HHHHHHHHHHHHHHGGG-SEEEE---PPSS-HHHHHHHHHHHHHHHHHHS-SPPTTBPSTT---SB-BTTS-BGGGG-

Solvent-accessible surface area (backbone atoms only — not comparable to full-atom values): 27796 Å² total; per-residue (Å²): 131,78,70,65,60,56,55,50,52,52,52,52,51,52,53,51,53,51,52,50,54,51,49,46,53,69,77,45,61,76,80,70,65,80,76,70,69,75,76,77,64,61,85,80,85,92,51,85,90,56,69,80,48,78,67,36,25,37,37,34,53,53,70,56,44,72,38,67,68,49,42,40,59,68,38,35,75,73,35,72,67,91,44,38,80,76,76,56,80,67,56,55,72,30,51,68,86,52,44,50,62,46,21,52,20,18,35,57,73,24,39,50,66,45,58,37,39,37,40,36,19,88,42,60,43,66,45,49,52,31,75,85,35,92,42,48,41,82,38,42,56,77,72,33,47,91,58,64,85,43,57,78,64,73,10,65,44,17,52,60,68,35,56,72,53,37,83,86,63,46,60,33,30,34,45,34,54,34,47,36,38,49,71,39,82,54,58,67,72,71,43,30,40,80,86,70,54,33,45,44,49,60,64,67,86,74,68,45,72,69,49,51,67,52,47,79,68,58,55,99,65,82,79,89,61,91,65,81,53,41,66,64,42,5,48,51,44,43,52,54,54,42,31,74,71,73,43,85,73,93,80,73,75,65,65,86,60,75,42,79,48,42,39,71,56,54,54,49,50,37,69,74,38,46,71,46,42,57,57,20,52,52,30,37,51,75,44,46,69,27,47,39,44,69,64,50,54,56,51,44,46,72,63,38,56,44,60,62,61,66,62,48,35,55,75,68,34,32,23,94,87,46,64,53,31,54,30,81,88,38,52,55,58,59,23,54,41,66,76,41,69,81,44,74,68,50,51,52,53,51,50,49,50,39,26,58,67,68,73,49,89,69,63,82,88,59,80,56,30,55,71,57,47,67,64,16,66,74,54,42,52,26,45,36,73,68,68,42,80,48,65,58,45,52,68,44,85,50,80,72,47,67,41,78,43,64,34,48,58,47,65,71,57,25,55,48,37,53,52,52,41,69,75,44,47,93,44,31,36,35,36,23,50,51,61,58,53,48,84,92,39,68,70,59,27,55,53,48,50,51,52,51,50,52,49,48,48,68,77,41,62,63,84,38,91,54,46,46,64,94,84,48,61,51,68,54,36,26,78,87,64,50,38,72,80,79,76,116

InterPro domains:
  IPR021520 Stealth protein CR2, conserved region 2 [PF11380] (94-197)
  IPR031356 Stealth protein CR4, conserved region 4 [PF17103] (428-475)
  IPR031357 Stealth protein CR3, conserved region 3 [PF17102] (256-302)
  IPR031358 Stealth protein CR1, conserved region 1 [PF17101] (54-73)
  IPR047141 Stealth family [PTHR24045] (30-198)

Sequence (488 aa):
MKNNFSNRKITIVFVSVFLFLIVLKFFYPSQNKITEIPADNIKGSVWTKYKDWPPIDLVYTWVNGSDPVHLKKTFCDALDFKNCYTKYPNINGFTDHGELKYSLRSVDMYMSWVRKIYIVTNNQIPNWLNTSNPRIQIVSLEDFYEDPSTLPSFSSPSIQHQIYRIKGLSEYFISMDDDNFITKPSWPDLLVSQDGKTFSTDFYWTAVESHSKRQRRIGHNEVKGPRLNEFLESIKYVDTLYDQTYGYAYRSIMPHAPGVFKKSIMEELHKRFPIQSQKTIRNQYRHRDDFQFQFSYFWYLIQEKEFNFEEYFQNNLADQINNNLFDTNKWNILTDALGLKYHSDSIKRITRKIARENHILQEDGMVLTLQLLKKSDYIYNALANKYSSKLKYNFKFVDSRFRFIAIGPRLSRTKFNIKEYYRNKDKINFICLNDDLPTGDHELAIKIENIMLNFLKKHYHKPSQFELKDNKRNSVLRNDGLTLDDFD

Mean predicted aligned error: 12.74 Å

pLDDT: mean 78.3, std 18.29, range [29.69, 98.12]